Protein 6BJA (pdb70)

Foldseek 3Di:
DFKFWLFKAKAFWEAAPDDCLVPALLRQLLQAVLVQCVSSVHDLQQAQEFEEFEFLCPPVDPQSQLVSSVSSVRDPNHYGHYDYPLLRQLVQVVVVRVCVVVPNGFKHKTKYWFRLNPRDWDDDPDDADPPGDDTHGSCDPRRAAQPVVRAGLLLLVVVVCVVVVHALVLLLVLLVVLLVLQVVCVVVVLCVRHHDWDVPVIRGHFDQSVPDDSVCSVVFAADGDHPPSHRFGLLQAFHAIGMMMMTMMGHPVCCVVVVGDGFKTWDDKFKFFDALSPLLQQFLVRVVVGQVVVVHAPVLAQAEEEAPNGSSSLVNNCVVRVHDSCRYSSNGHRSNRHDRSRGRSSVSVSSQSSVDDAQGKYKYKYTRRRGMMMMTIMGGD

Nearest PDB structures (foldseek):
  6bja-assembly1_A  TM=1.002E+00  e=6.785E-85  Ascaris suum
  2f2s-assembly2_A-2  TM=9.869E-01  e=1.752E-55  Homo sapiens
  6bjb-assembly1_A  TM=9.809E-01  e=2.034E-52  Ascaris suum
  6bj9-assembly1_A  TM=9.787E-01  e=1.224E-51  Ascaris suum
  8jg3-assembly1_A-2  TM=9.714E-01  e=7.949E-47  Clostridium kluyveri

CATH classification: 3.40.47.10 (+1 more: 3.40.47.10)

B-factor: mean 26.19, std 10.34, range [13.15, 105.96]

Sequence (381 aa):
KDVYILSAVRTPIASFRSTLTSLSAVDLGIVVTKEAIKRSLLPSSAIEETIVGNVLSAGLGQNIARQISIASEIPKSSQCVTINKVSSSMKAIIMGAQAIQVGYRRIVVALGSESMSNAPFYVPRGEIPFGGVQLVDALQRDGLMDSIEYQPMGLCAEKTVKDYAFTREQLDAYAIESYRKAEHAWKEGAFNKEVVPVSVVVLTEDEEYKRLIPEKVPALHPAFLKDGSGTITAANASTINDGAAACVLASGEVVQEGRLKPIAKVLSYAEAGVEPIDFTVAPALAVKQLLSQSGLDEESIALWEINEAFSVTGLAFIKELRLDPKRVNVRGGAVALGHPLGASGARIVVTLVHALKSDELGVAAICNGGGEASAILIKKL

Solvent-accessible surface area: 15739 Å² total

Organism: Ascaris suum (NCBI:txid6253)

Radius of gyration: 19.8 Å; Cα contacts (8 Å, |Δi|>4): 972; chains: 1; bounding box: 51×50×59 Å

Structure (mmCIF, N/CA/C/O backbone):
data_6BJA
#
_entry.id   6BJA
#
_cell.length_a   71.6615
_cell.length_b   111.78
_cell.length_c   112.756
_cell.angle_alpha   90.0
_cell.angle_beta   90.0
_cell.angle_gamma   90.0
#
_symmetry.space_group_name_H-M   'I 2 2 2'
#
loop_
_entity.id
_entity.type
_entity.pdbx_description
1 polymer 'Acetyl-CoA acetyltransferase A'
2 non-polymer 'ACETATE ION'
3 non-polymer 'COENZYME A'
4 water water
#
loop_
_atom_site.group_PDB
_atom_site.id
_atom_site.type_symbol
_atom_site.label_atom_id
_atom_site.label_alt_id
_atom_site.label_comp_id
_atom_site.label_asym_id
_atom_site.label_entity_id
_atom_site.label_seq_id
_atom_site.pdbx_PDB_ins_code
_atom_site.Cartn_x
_atom_site.Cartn_y
_atom_site.Cartn_z
_atom_site.occupancy
_atom_site.B_iso_or_equiv
_atom_site.auth_seq_id
_atom_site.auth_comp_id
_atom_site.auth_asym_id
_atom_site.auth_atom_id
_atom_site.pdbx_PDB_model_num
ATOM 1 N N . LYS A 1 9 ? 31.44406 47.58751 52.12063 1.000 39.80392 6 LYS A N 1
ATOM 2 C CA . LYS A 1 9 ? 31.89314 48.14274 50.84492 1.000 32.06644 6 LYS A CA 1
ATOM 3 C C . LYS A 1 9 ? 33.06130 47.33012 50.27328 1.000 35.80434 6 LYS A C 1
ATOM 4 O O . LYS A 1 9 ? 33.84593 47.80459 49.44574 1.000 32.59352 6 LYS A O 1
ATOM 22 N N . ASP A 1 10 ? 33.18027 46.09691 50.74382 1.000 29.12999 7 ASP A N 1
ATOM 23 C CA . ASP A 1 10 ? 33.99530 45.11374 50.06389 1.000 29.39117 7 ASP A CA 1
ATOM 24 C C . ASP A 1 10 ? 33.38729 44.86426 48.69430 1.000 26.13197 7 ASP A C 1
ATOM 25 O O . ASP A 1 10 ? 32.20263 45.09879 48.49394 1.000 26.10676 7 ASP A O 1
ATOM 34 N N . VAL A 1 11 ? 34.20344 44.36808 47.76913 1.000 22.48082 8 VAL A N 1
ATOM 35 C CA . VAL A 1 11 ? 33.78741 44.15716 46.38937 1.000 19.75793 8 VAL A CA 1
ATOM 36 C C . VAL A 1 11 ? 33.80301 42.68033 46.02394 1.000 20.16749 8 VAL A C 1
ATOM 37 O O . VAL A 1 11 ? 34.84293 42.03094 46.06243 1.000 20.59556 8 VAL A O 1
ATOM 50 N N . TYR A 1 12 ? 32.63163 42.15450 45.67778 1.000 19.99017 9 TYR A N 1
ATOM 51 C CA . TYR A 1 12 ? 32.52264 40.75120 45.27812 1.000 20.33890 9 TYR A CA 1
ATOM 52 C C . TYR A 1 12 ? 32.17317 40.60543 43.81399 1.000 19.09493 9 TYR A C 1
ATOM 53 O O . TYR A 1 12 ? 31.49030 41.45150 43.24338 1.000 18.64993 9 TYR A O 1
ATOM 71 N N . ILE A 1 13 ? 32.66790 39.52434 43.21643 1.000 19.58850 10 ILE A N 1
ATOM 72 C CA . ILE A 1 13 ? 32.28338 39.11301 41.87451 1.000 18.36508 10 ILE A CA 1
ATOM 73 C C . ILE A 1 13 ? 31.16056 38.09341 42.00744 1.000 18.36500 10 ILE A C 1
ATOM 74 O O . ILE A 1 13 ? 31.37086 37.04496 42.60426 1.000 19.98144 10 ILE A O 1
ATOM 90 N N . LEU A 1 14 ? 29.98881 38.39721 41.46614 1.000 16.18704 11 LEU A N 1
ATOM 91 C CA . LEU A 1 14 ? 28.85417 37.46847 41.52469 1.000 17.38000 11 LEU A CA 1
ATOM 92 C C . LEU A 1 14 ? 28.83262 36.52856 40.33786 1.000 20.56201 11 LEU A C 1
ATOM 93 O O . LEU A 1 14 ? 28.36574 35.39328 40.45730 1.000 19.98880 11 LEU A O 1
ATOM 109 N N . SER A 1 15 ? 29.33638 36.99922 39.19989 1.000 16.76097 12 SER A N 1
ATOM 110 C CA . SER A 1 15 ? 29.32885 36.23767 37.97023 1.000 18.18557 12 SER A CA 1
ATOM 111 C C . SER A 1 15 ? 30.42696 36.74063 37.06067 1.000 17.95931 12 SER A C 1
ATOM 112 O O . SER A 1 15 ? 30.85702 37.89162 37.18162 1.000 19.14751 12 SER A O 1
ATOM 120 N N . ALA A 1 16 ? 30.83791 35.86837 36.14525 1.000 17.11837 13 ALA A N 1
ATOM 121 C CA . ALA A 1 16 ? 31.98249 36.12226 35.25555 1.000 16.01642 13 ALA A CA 1
ATOM 122 C C . ALA A 1 16 ? 31.84427 35.19233 34.05058 1.000 15.70072 13 ALA A C 1
ATOM 123 O O . ALA A 1 16 ? 31.96271 33.97572 34.18310 1.000 17.71020 13 ALA A O 1
ATOM 130 N N . VAL A 1 17 ? 31.47539 35.76760 32.90702 1.000 15.00143 14 VAL A N 1
ATOM 131 C CA . VAL A 1 17 ? 31.18593 34.99115 31.71293 1.000 14.17325 14 VAL A CA 1
ATOM 132 C C . VAL A 1 17 ? 31.81960 35.62765 30.48179 1.000 15.67097 14 VAL A C 1
ATOM 133 O O . VAL A 1 17 ? 32.15652 36.82325 30.48957 1.000 16.02991 14 VAL A O 1
ATOM 146 N N . ARG A 1 18 ? 31.99560 34.82209 29.43394 1.000 15.24481 15 ARG A N 1
ATOM 147 C CA . ARG A 1 18 ? 32.52778 35.34679 28.18457 1.000 15.61163 15 ARG A CA 1
ATOM 148 C C . ARG A 1 18 ? 31.94904 34.62077 26.98164 1.000 15.52557 15 ARG A C 1
ATOM 149 O O . ARG A 1 18 ? 31.53397 33.49375 27.08929 1.000 14.86623 15 ARG A O 1
ATOM 170 N N . THR A 1 19 ? 31.92382 35.27460 25.83328 1.000 13.70190 16 THR A N 1
ATOM 171 C CA . THR A 1 19 ? 31.66867 34.58797 24.58748 1.000 16.03848 16 THR A CA 1
ATOM 172 C C . THR A 1 19 ? 32.87689 33.74619 24.22911 1.000 15.50251 16 THR A C 1
ATOM 173 O O . THR A 1 19 ? 33.99028 33.99892 24.70271 1.000 15.38393 16 THR A O 1
ATOM 184 N N . PRO A 1 20 ? 32.68445 32.73763 23.37160 1.000 13.56753 17 PRO A N 1
ATOM 185 C CA . PRO A 1 20 ? 33.83564 32.22243 22.64867 1.000 15.42927 17 PRO A CA 1
ATOM 186 C C . PRO A 1 20 ? 34.43961 33.37534 21.86383 1.000 16.39381 17 PRO A C 1
ATOM 187 O O . PRO A 1 20 ? 33.73909 34.34447 21.51700 1.000 16.64130 17 PRO A O 1
ATOM 198 N N . ILE A 1 21 ? 35.71836 33.26052 21.56694 1.000 15.92491 18 ILE A N 1
ATOM 199 C CA . ILE A 1 21 ? 36.42785 34.29512 20.82337 1.000 14.24881 18 ILE A CA 1
ATOM 200 C C . ILE A 1 21 ? 36.53594 33.84243 19.37338 1.000 15.95925 18 ILE A C 1
ATOM 201 O O . ILE A 1 21 ? 37.04050 32.75157 19.10367 1.000 17.45436 18 ILE A O 1
ATOM 217 N N . ALA A 1 22 ? 36.03057 34.64574 18.43955 1.000 15.95876 19 ALA A N 1
ATOM 218 C CA . ALA A 1 22 ? 36.02154 34.27033 17.02940 1.000 15.78751 19 ALA A CA 1
ATOM 219 C C . ALA A 1 22 ? 37.15962 34.94599 16.27241 1.000 16.17452 19 ALA A C 1
ATOM 220 O O . ALA A 1 22 ? 37.67440 36.00324 16.67860 1.000 16.79926 19 ALA A O 1
ATOM 227 N N . SER A 1 23 ? 37.58053 34.30230 15.19011 1.000 18.21515 20 SER A N 1
ATOM 228 C CA . SER A 1 23 ? 38.59359 34.86201 14.31274 1.000 19.38284 20 SER A CA 1
ATOM 229 C C . SER A 1 23 ? 38.08656 36.07001 13.52385 1.000 18.73312 20 SER A C 1
ATOM 230 O O . SER A 1 23 ? 36.89424 36.33519 13.40997 1.000 18.28207 20 SER A O 1
ATOM 238 N N . PHE A 1 24 ? 39.02865 36.81831 12.97809 1.000 18.71130 21 PHE A N 1
ATOM 239 C CA . PHE A 1 24 ? 38.71184 37.97374 12.15573 1.000 19.16235 21 PHE A CA 1
ATOM 240 C C . PHE A 1 24 ? 37.91255 37.61567 10.91028 1.000 19.73971 21 PHE A C 1
ATOM 241 O O . PHE A 1 24 ? 38.30461 36.71205 10.15800 1.000 20.80190 21 PHE A O 1
ATOM 258 N N . ARG A 1 25 ? 36.80370 38.33216 10.69806 1.000 19.04053 22 ARG A N 1
ATOM 259 C CA . ARG A 1 25 ? 35.92335 38.12757 9.54954 1.000 19.72402 22 ARG A CA 1
ATOM 260 C C . ARG A 1 25 ? 35.44563 36.68279 9.48892 1.000 23.08018 22 ARG A C 1
ATOM 261 O O . ARG A 1 25 ? 35.39294 36.08078 8.42047 1.000 24.89655 22 ARG A O 1
ATOM 282 N N . SER A 1 26 ? 35.08422 36.14775 10.64739 1.000 19.21012 23 SER A N 1
ATOM 283 C CA . SER A 1 26 ? 34.62408 34.76706 10.76538 1.000 19.27863 23 SER A CA 1
ATOM 284 C C . SER A 1 26 ? 33.18996 34.71125 11.28215 1.000 21.23433 23 SER A C 1
ATOM 285 O O . SER A 1 26 ? 32.34756 35.52758 10.90384 1.000 21.22570 23 SER A O 1
ATOM 293 N N . THR A 1 27 ? 32.92160 33.73932 12.14539 1.000 20.73318 24 THR A N 1
ATOM 294 C CA . THR A 1 27 ? 31.58006 33.38565 12.54441 1.000 19.99942 24 THR A CA 1
ATOM 295 C C . THR A 1 27 ? 30.76445 34.51311 13.17204 1.000 20.87949 24 THR A C 1
ATOM 296 O O . THR A 1 27 ? 29.54792 34.56126 13.00313 1.000 21.67719 24 THR A O 1
ATOM 307 N N . LEU A 1 28 ? 31.42757 35.44195 13.85437 1.000 19.21630 25 LEU A N 1
ATOM 308 C CA . LEU A 1 28 ? 30.71687 36.52388 14.51823 1.000 18.61425 25 LEU A CA 1
ATOM 309 C C . LEU A 1 28 ? 30.67993 37.81716 13.70496 1.000 20.76467 25 LEU A C 1
ATOM 310 O O . LEU A 1 28 ? 30.26654 38.83694 14.22598 1.000 17.61102 25 LEU A O 1
ATOM 326 N N . THR A 1 29 ? 31.07909 37.78613 12.43975 1.000 18.73847 26 THR A N 1
ATOM 327 C CA . THR A 1 29 ? 31.10190 39.01774 11.63822 1.000 19.01973 26 THR A CA 1
ATOM 328 C C . THR A 1 29 ? 29.76867 39.75341 11.62968 1.000 21.57906 26 THR A C 1
ATOM 329 O O . THR A 1 29 ? 29.72896 40.97517 11.67188 1.000 20.91991 26 THR A O 1
ATOM 340 N N . SER A 1 30 ? 28.66202 39.01379 11.60014 1.000 20.07520 27 SER A N 1
ATOM 341 C CA . SER A 1 30 ? 27.35952 39.65216 11.49674 1.000 21.04222 27 SER A CA 1
ATOM 342 C C . SER A 1 30 ? 26.87563 40.26394 12.81090 1.000 23.57958 27 SER A C 1
ATOM 343 O O . SER A 1 30 ? 25.83239 40.94339 12.84829 1.000 26.43623 27 SER A O 1
ATOM 351 N N . LEU A 1 31 ? 27.63437 40.04817 13.88298 1.000 20.95866 28 LEU A N 1
ATOM 352 C CA . LEU A 1 31 ? 27.29717 40.60544 15.18401 1.000 19.98216 28 LEU A CA 1
ATOM 353 C C . LEU A 1 31 ? 28.21229 41.75842 15.55108 1.000 17.12774 28 LEU A C 1
ATOM 354 O O . LEU A 1 31 ? 29.42923 41.68760 15.39246 1.000 20.51155 28 LEU A O 1
ATOM 370 N N . SER A 1 32 ? 27.60619 42.84282 16.01692 1.000 17.60339 29 SER A N 1
ATOM 371 C CA . SER A 1 32 ? 28.33083 44.03959 16.40703 1.000 16.48078 29 SER A CA 1
ATOM 372 C C . SER A 1 32 ? 28.87554 43.89275 17.81334 1.000 16.69071 29 SER A C 1
ATOM 373 O O . SER A 1 32 ? 28.47780 42.98963 18.55274 1.000 16.44317 29 SER A O 1
ATOM 381 N N . ALA A 1 33 ? 29.77718 44.79393 18.19466 1.000 17.56793 30 ALA A N 1
ATOM 382 C CA . ALA A 1 33 ? 30.22553 44.84531 19.57385 1.000 14.96164 30 ALA A CA 1
ATOM 383 C C . ALA A 1 33 ? 29.05368 45.05157 20.54607 1.000 15.48602 30 ALA A C 1
ATOM 384 O O . ALA A 1 33 ? 29.07986 44.55408 21.66999 1.000 16.99254 30 ALA A O 1
ATOM 391 N N . VAL A 1 34 ? 28.03183 45.79055 20.11550 1.000 14.43741 31 VAL A N 1
ATOM 392 C CA . VAL A 1 34 ? 26.83638 45.96583 20.94039 1.000 16.41132 31 VAL A CA 1
ATOM 393 C C . VAL A 1 34 ? 26.13926 44.62528 21.11106 1.000 17.58192 31 VAL A C 1
ATOM 394 O O . VAL A 1 34 ? 25.81085 44.23216 22.23705 1.000 16.01495 31 VAL A O 1
ATOM 407 N N . ASP A 1 35 ? 25.93833 43.90411 20.01482 1.000 17.39657 32 ASP A N 1
ATOM 408 C CA . ASP A 1 35 ? 25.30647 42.58148 20.09533 1.000 18.77189 32 ASP A CA 1
ATOM 409 C C . ASP A 1 35 ? 26.06052 41.66491 21.06075 1.000 15.93897 32 ASP A C 1
ATOM 410 O O . ASP A 1 35 ? 25.45839 41.01080 21.90500 1.000 17.56249 32 ASP A O 1
ATOM 419 N N . LEU A 1 36 ? 27.38840 41.62251 20.96024 1.000 16.27285 33 LEU A N 1
ATOM 420 C CA . LEU A 1 36 ? 28.14119 40.71301 21.81096 1.000 16.00089 33 LEU A CA 1
ATOM 421 C C . LEU A 1 36 ? 28.09575 41.16302 23.26621 1.000 16.79403 33 LEU A C 1
ATOM 422 O O . LEU A 1 36 ? 28.09482 40.34941 24.18682 1.000 15.94860 33 LEU A O 1
ATOM 438 N N . GLY A 1 37 ? 28.08544 42.47080 23.47341 1.000 16.67997 34 GLY A N 1
ATOM 439 C CA . GLY A 1 37 ? 28.01714 43.04141 24.81013 1.000 16.55376 34 GLY A CA 1
ATOM 440 C C . GLY A 1 37 ? 26.69350 42.69293 25.46604 1.000 15.71872 34 GLY A C 1
ATOM 441 O O . GLY A 1 37 ? 26.63669 42.40681 26.65875 1.000 16.38590 34 GLY A O 1
ATOM 445 N N . ILE A 1 38 ? 25.61999 42.69466 24.68367 1.000 16.52450 35 ILE A N 1
ATOM 446 C CA . ILE A 1 38 ? 24.32475 42.30090 25.21408 1.000 17.79050 35 ILE A CA 1
ATOM 447 C C . ILE A 1 38 ? 24.33324 40.81683 25.61922 1.000 17.00251 35 ILE A C 1
ATOM 448 O O . ILE A 1 38 ? 23.79788 40.44686 26.67780 1.000 16.67721 35 ILE A O 1
ATOM 464 N N . VAL A 1 39 ? 24.95274 39.96121 24.80928 1.000 16.86457 36 VAL A N 1
ATOM 465 C CA . VAL A 1 39 ? 25.00446 38.53852 25.14753 1.000 16.25982 36 VAL A CA 1
ATOM 466 C C . VAL A 1 39 ? 25.61400 38.36151 26.51686 1.000 17.20567 36 VAL A C 1
ATOM 467 O O . VAL A 1 39 ? 25.02671 37.68052 27.35982 1.000 17.86598 36 VAL A O 1
ATOM 480 N N . VAL A 1 40 ? 26.79516 38.95162 26.75540 1.000 16.93081 37 VAL A N 1
ATOM 481 C CA . VAL A 1 40 ? 27.46911 38.66875 28.01456 1.000 14.98172 37 VAL A CA 1
ATOM 482 C C . VAL A 1 40 ? 26.85407 39.43396 29.18673 1.000 17.13611 37 VAL A C 1
ATOM 483 O O . VAL A 1 40 ? 26.87691 38.95278 30.31992 1.000 16.32534 37 VAL A O 1
ATOM 496 N N . THR A 1 41 ? 26.26264 40.59951 28.92725 1.000 15.75440 38 THR A N 1
ATOM 497 C CA . THR A 1 41 ? 25.62276 41.33326 29.99661 1.000 15.51989 38 THR A CA 1
ATOM 498 C C . THR A 1 41 ? 24.39053 40.57946 30.48607 1.000 16.24211 38 THR A C 1
ATOM 499 O O . THR A 1 41 ? 24.21243 40.40098 31.68090 1.000 16.22548 38 THR A O 1
ATOM 510 N N . LYS A 1 42 ? 23.55433 40.14423 29.55985 1.000 15.94340 39 LYS A N 1
ATOM 511 C CA . LYS A 1 42 ? 22.37302 39.37284 29.94054 1.000 17.53648 39 LYS A CA 1
ATOM 512 C C . LYS A 1 42 ? 22.77536 38.10608 30.68444 1.000 17.15069 39 LYS A C 1
ATOM 513 O O . LYS A 1 42 ? 22.15972 37.77819 31.70225 1.000 17.93666 39 LYS A O 1
ATOM 532 N N . GLU A 1 43 ? 23.81736 37.40237 30.22645 1.000 15.88537 40 GLU A N 1
ATOM 533 C CA . GLU A 1 43 ? 24.11229 36.12716 30.88913 1.000 15.71628 40 GLU A CA 1
ATOM 534 C C . GLU A 1 43 ? 24.78064 36.38258 32.24017 1.000 16.64957 40 GLU A C 1
ATOM 535 O O . GLU A 1 43 ? 24.55117 35.66273 33.19347 1.000 16.83575 40 GLU A O 1
ATOM 546 N N . ALA A 1 44 ? 25.59692 37.42336 32.34592 1.000 15.29923 41 ALA A N 1
ATOM 547 C CA . ALA A 1 44 ? 26.19788 37.75189 33.63467 1.000 15.47526 41 ALA A CA 1
ATOM 548 C C . ALA A 1 44 ? 25.13473 38.11225 34.68287 1.000 15.83220 41 ALA A C 1
ATOM 549 O O . ALA A 1 44 ? 25.26767 37.75825 35.85139 1.000 16.91861 41 ALA A O 1
ATOM 556 N N . ILE A 1 45 ? 24.10445 38.83480 34.26662 1.000 15.61036 42 ILE A N 1
ATOM 557 C CA . ILE A 1 45 ? 22.98956 39.18470 35.14680 1.000 15.32035 42 ILE A CA 1
ATOM 558 C C . ILE A 1 45 ? 22.27085 37.89643 35.56980 1.000 16.00113 42 ILE A C 1
ATOM 559 O O . ILE A 1 45 ? 22.04582 37.69391 36.75662 1.000 17.74038 42 ILE A O 1
ATOM 575 N N . LYS A 1 46 ? 21.97481 37.02204 34.61514 1.000 17.01484 43 LYS A N 1
ATOM 576 C CA . LYS A 1 46 ? 21.32747 35.74220 34.93459 1.000 15.90311 43 LYS A CA 1
ATOM 577 C C . LYS A 1 46 ? 22.10202 34.96262 35.98854 1.000 17.01550 43 LYS A C 1
ATOM 578 O O . LYS A 1 46 ? 21.52591 34.44713 36.95438 1.000 18.66191 43 LYS A O 1
ATOM 597 N N . ARG A 1 47 ? 23.41543 34.87478 35.82439 1.000 16.51962 44 ARG A N 1
ATOM 598 C CA . ARG A 1 47 ? 24.19006 34.03126 36.72390 1.000 15.76298 44 ARG A CA 1
ATOM 599 C C . ARG A 1 47 ? 24.51471 34.74382 38.04779 1.000 18.09419 44 ARG A C 1
ATOM 600 O O . ARG A 1 47 ? 24.90629 34.09182 39.02596 1.000 21.08340 44 ARG A O 1
ATOM 621 N N . SER A 1 48 ? 24.30125 36.05750 38.10865 1.000 17.11876 45 SER A N 1
ATOM 622 C CA . SER A 1 48 ? 24.46728 36.79057 39.35925 1.000 16.98748 45 SER A CA 1
ATOM 623 C C . SER A 1 48 ? 23.33281 36.53179 40.34633 1.000 20.16976 45 SER A C 1
ATOM 624 O O . SER A 1 48 ? 23.47595 36.78597 41.53487 1.000 21.49541 45 SER A O 1
ATOM 632 N N . LEU A 1 49 ? 22.22033 36.03858 39.80792 1.000 20.21981 46 LEU A N 1
ATOM 633 C CA . LEU A 1 49 ? 20.98167 35.76837 40.54297 1.000 21.44764 46 LEU A CA 1
ATOM 634 C C . LEU A 1 49 ? 20.25593 37.01797 41.00771 1.000 24.08528 46 LEU A C 1
ATOM 635 O O . LEU A 1 49 ? 19.29347 36.92951 41.76724 1.000 25.57097 46 LEU A O 1
ATOM 651 N N . LEU A 1 50 ? 20.70640 38.17977 40.54545 1.000 21.05712 47 LEU A N 1
ATOM 652 C CA . LEU A 1 50 ? 19.99559 39.43099 40.75608 1.000 19.35000 47 LEU A CA 1
ATOM 653 C C . LEU A 1 50 ? 19.19653 39.79574 39.51971 1.000 21.57479 47 LEU A C 1
ATOM 654 O O . LEU A 1 50 ? 19.60624 39.50238 38.40820 1.000 21.25057 47 LEU A O 1
ATOM 670 N N . PRO A 1 51 ? 18.06805 40.49530 39.69848 1.000 18.78390 48 PRO A N 1
ATOM 671 C CA . PRO A 1 51 ? 17.33151 40.94507 38.52430 1.000 20.29584 48 PRO A CA 1
ATOM 672 C C . PRO A 1 51 ? 18.04935 42.06920 37.79964 1.000 19.14837 48 PRO A C 1
ATOM 673 O O . PRO A 1 51 ? 18.81019 42.81206 38.42617 1.000 19.45581 48 PRO A O 1
ATOM 684 N N . SER A 1 52 ? 17.79514 42.21086 36.50516 1.000 19.25701 49 SER A N 1
ATOM 685 C CA . SER A 1 52 ? 18.42158 43.30448 35.76464 1.000 18.47794 49 SER A CA 1
ATOM 686 C C . SER A 1 52 ? 18.06644 44.67247 36.36282 1.000 19.57190 49 SER A C 1
ATOM 687 O O . SER A 1 52 ? 18.81894 45.63384 36.21925 1.000 18.84703 49 SER A O 1
ATOM 695 N N . SER A 1 53 ? 16.92294 44.76644 37.03217 1.000 18.35323 50 SER A N 1
ATOM 696 C CA . SER A 1 53 ? 16.50484 46.01485 37.66177 1.000 18.84357 50 SER A CA 1
ATOM 697 C C . SER A 1 53 ? 17.42957 46.46113 38.77333 1.000 19.32583 50 SER A C 1
ATOM 698 O O . SER A 1 53 ? 17.39953 47.63802 39.14280 1.000 24.22111 50 SER A O 1
ATOM 706 N N . ALA A 1 54 ? 18.26976 45.55641 39.28282 1.000 20.83461 51 ALA A N 1
ATOM 707 C CA . ALA A 1 54 ? 19.17972 45.88282 40.38198 1.000 21.00943 51 ALA A CA 1
ATOM 708 C C . ALA A 1 54 ? 20.52433 46.45439 39.92685 1.000 19.78579 51 ALA A C 1
ATOM 709 O O . ALA A 1 54 ? 21.30799 46.93773 40.74868 1.000 20.95986 51 ALA A O 1
ATOM 716 N N . ILE A 1 55 ? 20.80195 46.37178 38.63069 1.000 19.37293 52 ILE A N 1
ATOM 717 C CA . ILE A 1 55 ? 22.08279 46.83265 38.09692 1.000 17.76587 52 ILE A CA 1
ATOM 718 C C . ILE A 1 55 ? 22.08546 48.35515 38.01645 1.000 20.05767 52 ILE A C 1
ATOM 719 O O . ILE A 1 55 ? 21.24711 48.93072 37.32416 1.000 21.06471 52 ILE A O 1
ATOM 735 N N . GLU A 1 56 ? 23.02992 48.99731 38.70806 1.000 17.97726 53 GLU A N 1
ATOM 736 C CA . GLU A 1 56 ? 23.01603 50.45917 38.87864 1.000 19.09709 53 GLU A CA 1
ATOM 737 C C . GLU A 1 56 ? 23.85018 51.21658 37.84731 1.000 20.86624 53 GLU A C 1
ATOM 738 O O . GLU A 1 56 ? 23.59766 52.39996 37.56716 1.000 19.97145 53 GLU A O 1
ATOM 750 N N . GLU A 1 57 ? 24.86374 50.54138 37.31836 1.000 17.52677 54 GLU A N 1
ATOM 751 C CA . GLU A 1 57 ? 25.76630 51.08250 36.30124 1.000 18.74924 54 GLU A CA 1
ATOM 752 C C . GLU A 1 57 ? 26.22331 50.00738 35.34690 1.000 17.68116 54 GLU A C 1
ATOM 753 O O . GLU A 1 57 ? 26.41344 48.86830 35.76160 1.000 18.16841 54 GLU A O 1
ATOM 765 N N . THR A 1 58 ? 26.46159 50.40582 34.09862 1.000 17.11445 55 THR A N 1
ATOM 766 C CA . THR A 1 58 ? 27.02794 49.54453 33.06480 1.000 16.93209 55 THR A CA 1
ATOM 767 C C . THR A 1 58 ? 28.27866 50.20164 32.53191 1.000 17.51445 55 THR A C 1
ATOM 768 O O . THR A 1 58 ? 28.19707 51.31299 32.00914 1.000 18.56978 55 THR A O 1
ATOM 779 N N . ILE A 1 59 ? 29.42486 49.54640 32.70008 1.000 15.68075 56 ILE A N 1
ATOM 780 C CA . ILE A 1 59 ? 30.71360 50.14464 32.34712 1.000 15.80002 56 ILE A CA 1
ATOM 781 C C . ILE A 1 59 ? 31.36067 49.23590 31.31777 1.000 16.20176 56 ILE A C 1
ATOM 782 O O . ILE A 1 59 ? 31.62046 48.07801 31.61379 1.000 15.65992 56 ILE A O 1
ATOM 798 N N . VAL A 1 60 ? 31.62992 49.76396 30.12948 1.000 15.79918 57 VAL A N 1
ATOM 799 C CA . VAL A 1 60 ? 32.05944 48.94415 29.00232 1.000 16.06517 57 VAL A CA 1
ATOM 800 C C . VAL A 1 60 ? 33.36240 49.38724 28.38798 1.000 15.24273 57 VAL A C 1
ATOM 801 O O . VAL A 1 60 ? 33.48502 50.51771 27.91615 1.000 15.61160 57 VAL A O 1
ATOM 814 N N . GLY A 1 61 ? 34.34047 48.48818 28.35011 1.000 13.59843 58 GLY A N 1
ATOM 815 C CA . GLY A 1 61 ? 35.55186 48.72649 27.59438 1.000 13.47687 58 GLY A CA 1
ATOM 816 C C . GLY A 1 61 ? 35.40782 48.41518 26.11657 1.000 15.38750 58 GLY A C 1
ATOM 817 O O . GLY A 1 61 ? 34.87814 47.36452 25.72226 1.000 15.51182 58 GLY A O 1
ATOM 821 N N . ASN A 1 62 ? 35.88499 49.33636 25.28579 1.000 15.35877 59 ASN A N 1
ATOM 822 C CA . ASN A 1 62 ? 35.81935 49.21347 23.83566 1.000 15.58283 59 ASN A CA 1
ATOM 823 C C . ASN A 1 62 ? 36.82621 50.16037 23.23210 1.000 15.92389 59 ASN A C 1
ATOM 824 O O . ASN A 1 62 ? 36.90897 51.30081 23.65267 1.000 16.69201 59 ASN A O 1
ATOM 835 N N . VAL A 1 63 ? 37.60791 49.67646 22.27614 1.000 15.33579 60 VAL A N 1
ATOM 836 C CA . VAL A 1 63 ? 38.64117 50.47766 21.63841 1.000 15.40928 60 VAL A CA 1
ATOM 837 C C . VAL A 1 63 ? 38.18531 51.04832 20.28921 1.000 16.52375 60 VAL A C 1
ATOM 838 O O . VAL A 1 63 ? 38.31049 52.25243 20.05074 1.000 19.14916 60 VAL A O 1
ATOM 851 N N . LEU A 1 64 ? 37.69000 50.18907 19.39794 1.000 16.46843 61 LEU A N 1
ATOM 852 C CA . LEU A 1 64 ? 37.37535 50.59727 18.04114 1.000 15.24925 61 LEU A CA 1
ATOM 853 C C . LEU A 1 64 ? 35.89427 50.92788 17.96989 1.000 18.05365 61 LEU A C 1
ATOM 854 O O . LEU A 1 64 ? 35.06233 50.14245 17.50134 1.000 18.86677 61 LEU A O 1
ATOM 870 N N . SER A 1 65 ? 35.59068 52.13354 18.43270 1.000 17.41852 62 SER A N 1
ATOM 871 C CA . SER A 1 65 ? 34.20058 52.53799 18.61185 1.000 17.41498 62 SER A CA 1
ATOM 872 C C . SER A 1 65 ? 33.59190 53.12776 17.34614 1.000 17.46750 62 SER A C 1
ATOM 873 O O . SER A 1 65 ? 32.40633 53.47031 17.33859 1.000 18.13307 62 SER A O 1
ATOM 880 N N . ALA A 1 66 ? 34.38069 53.27775 16.28147 1.000 16.35055 63 ALA A N 1
ATOM 881 C CA . ALA A 1 66 ? 33.86470 53.94130 15.07260 1.000 16.76707 63 ALA A CA 1
ATOM 882 C C . ALA A 1 66 ? 32.71311 53.18537 14.41372 1.000 17.12049 63 ALA A C 1
ATOM 883 O O . ALA A 1 66 ? 32.81719 51.99048 14.08587 1.000 18.20239 63 ALA A O 1
ATOM 890 N N . GLY A 1 67 ? 31.62783 53.91854 14.17815 1.000 19.88246 64 GLY A N 1
ATOM 891 C CA . GLY A 1 67 ? 30.48976 53.40035 13.44458 1.000 20.02383 64 GLY A CA 1
ATOM 892 C C . GLY A 1 67 ? 29.48297 52.68866 14.30808 1.000 19.89824 64 GLY A C 1
ATOM 893 O O . GLY A 1 67 ? 28.46846 52.21223 13.80063 1.000 21.86752 64 GLY A O 1
ATOM 897 N N . LEU A 1 68 ? 29.75128 52.58835 15.60733 1.000 17.91047 65 LEU A N 1
ATOM 898 C CA . LEU A 1 68 ? 28.90851 51.77822 16.48212 1.000 19.01735 65 LEU A CA 1
ATOM 899 C C . LEU A 1 68 ? 27.75753 52.54287 17.11973 1.000 18.39280 65 LEU A C 1
ATOM 900 O O . LEU A 1 68 ? 26.90386 51.94659 17.77002 1.000 19.34011 65 LEU A O 1
ATOM 916 N N . GLY A 1 69 ? 27.74725 53.85621 16.95293 1.000 18.15841 66 GLY A N 1
ATOM 917 C CA . GLY A 1 69 ? 26.67667 54.66747 17.49749 1.000 17.04965 66 GLY A CA 1
ATOM 918 C C . GLY A 1 69 ? 27.08401 55.39409 18.75625 1.000 20.55350 66 GLY A C 1
ATOM 919 O O . GLY A 1 69 ? 28.24177 55.36408 19.16001 1.000 23.38256 66 GLY A O 1
ATOM 923 N N . GLN A 1 70 ? 26.14405 56.13168 19.34733 1.000 18.78345 67 GLN A N 1
ATOM 924 C CA . GLN A 1 70 ? 26.39349 56.78163 20.62455 1.000 17.10839 67 GLN A CA 1
ATOM 925 C C . GLN A 1 70 ? 26.65059 55.77121 21.73520 1.000 19.94644 67 GLN A C 1
ATOM 926 O O . GLN A 1 70 ? 25.89736 54.81992 21.87434 1.000 20.96741 67 GLN A O 1
ATOM 940 N N . ASN A 1 71 ? 27.69270 56.02565 22.52727 1.000 20.14493 68 ASN A N 1
ATOM 941 C CA . ASN A 1 71 ? 27.94521 55.36744 23.82110 1.000 17.79181 68 ASN A CA 1
ATOM 942 C C . ASN A 1 71 ? 27.43675 53.93691 23.90908 1.000 18.56703 68 ASN A C 1
ATOM 943 O O . ASN A 1 71 ? 26.35186 53.68938 24.43383 1.000 17.77805 68 ASN A O 1
ATOM 954 N N . ILE A 1 72 ? 28.20945 52.99315 23.39025 1.000 16.63885 69 ILE A N 1
ATOM 955 C CA . ILE A 1 72 ? 27.67025 51.63593 23.25786 1.000 15.67122 69 ILE A CA 1
ATOM 956 C C . ILE A 1 72 ? 27.26861 51.04962 24.61144 1.000 15.66684 69 ILE A C 1
ATOM 957 O O . ILE A 1 72 ? 26.38312 50.20330 24.65066 1.000 16.09935 69 ILE A O 1
ATOM 973 N N . ALA A 1 73 ? 27.87937 51.49588 25.70481 1.000 16.11609 70 ALA A N 1
ATOM 974 C CA . ALA A 1 73 ? 27.47684 51.04043 27.03791 1.000 14.70791 70 ALA A CA 1
ATOM 975 C C . ALA A 1 73 ? 25.98400 51.27750 27.26926 1.000 14.83593 70 ALA A C 1
ATOM 976 O O . ALA A 1 73 ? 25.31594 50.41512 27.83034 1.000 15.65313 70 ALA A O 1
ATOM 983 N N . ARG A 1 74 ? 25.45296 52.41250 26.80895 1.000 14.96031 71 ARG A N 1
ATOM 984 C CA . ARG A 1 74 ? 24.02921 52.69201 26.99169 1.000 15.18856 71 ARG A CA 1
ATOM 985 C C . ARG A 1 74 ? 23.15108 51.79599 26.09672 1.000 16.66551 71 ARG A C 1
ATOM 986 O O . ARG A 1 74 ? 22.08375 51.33773 26.50899 1.000 16.59095 71 ARG A O 1
ATOM 1007 N N . GLN A 1 75 ? 23.58490 51.56236 24.86674 1.000 15.22061 72 GLN A N 1
ATOM 1008 C CA . GLN A 1 75 ? 22.88433 50.66110 23.97228 1.000 16.19024 72 GLN A CA 1
ATOM 1009 C C . GLN A 1 75 ? 22.80659 49.27381 24.58328 1.000 17.44646 72 GLN A C 1
ATOM 1010 O O . GLN A 1 75 ? 21.75691 48.64177 24.58476 1.000 17.23056 72 GLN A O 1
ATOM 1024 N N . ILE A 1 76 ? 23.92978 48.79938 25.09776 1.000 15.32491 73 ILE A N 1
ATOM 1025 C CA . ILE A 1 76 ? 24.00151 47.47068 25.69321 1.000 14.70014 73 ILE A CA 1
ATOM 1026 C C . ILE A 1 76 ? 23.10907 47.37933 26.92741 1.000 15.95643 73 ILE A C 1
ATOM 1027 O O . ILE A 1 76 ? 22.32544 46.42968 27.10289 1.000 16.92552 73 ILE A O 1
ATOM 1043 N N . SER A 1 77 ? 23.19056 48.40089 27.77256 1.000 16.30749 74 SER A N 1
ATOM 1044 C CA . SER A 1 77 ? 22.44533 48.42393 29.01642 1.000 16.50892 74 SER A CA 1
ATOM 1045 C C . SER A 1 77 ? 20.93939 48.37012 28.75088 1.000 17.25136 74 SER A C 1
ATOM 1046 O O . SER A 1 77 ? 20.21197 47.54128 29.31901 1.000 18.81146 74 SER A O 1
ATOM 1054 N N . ILE A 1 78 ? 20.47501 49.24339 27.87270 1.000 16.86409 75 ILE A N 1
ATOM 1055 C CA . ILE A 1 78 ? 19.03842 49.29348 27.57622 1.000 17.41839 75 ILE A CA 1
ATOM 1056 C C . ILE A 1 78 ? 18.55277 47.97556 26.97119 1.000 18.26034 75 ILE A C 1
ATOM 1057 O O . ILE A 1 78 ? 17.48844 47.43584 27.37179 1.000 19.45275 75 ILE A O 1
ATOM 1073 N N . ALA A 1 79 ? 19.31992 47.42450 26.02968 1.000 16.76604 76 ALA A N 1
ATOM 1074 C CA . ALA A 1 79 ? 18.92884 46.18246 25.35896 1.000 16.48050 76 ALA A CA 1
ATOM 1075 C C . ALA A 1 79 ? 19.02077 44.96223 26.27825 1.000 18.42343 76 ALA A C 1
ATOM 1076 O O . ALA A 1 79 ? 18.39419 43.91809 26.00223 1.000 22.51273 76 ALA A O 1
ATOM 1083 N N . SER A 1 80 ? 19.73301 45.11578 27.39209 1.000 16.90264 77 SER A N 1
ATOM 1084 C CA . SER A 1 80 ? 19.84865 44.08167 28.41414 1.000 18.48080 77 SER A CA 1
ATOM 1085 C C . SER A 1 80 ? 18.80325 44.22834 29.53583 1.000 20.42647 77 SER A C 1
ATOM 1086 O O . SER A 1 80 ? 18.88366 43.54901 30.56578 1.000 20.20518 77 SER A O 1
ATOM 1094 N N . GLU A 1 81 ? 17.81318 45.10442 29.31871 1.000 18.98515 78 GLU A N 1
ATOM 1095 C CA . GLU A 1 81 ? 16.72913 45.36039 30.27808 1.000 19.09330 78 GLU A CA 1
ATOM 1096 C C . GLU A 1 81 ? 17.18692 45.93696 31.61920 1.000 19.00694 78 GLU A C 1
ATOM 1097 O O . GLU A 1 81 ? 16.54025 45.78703 32.64264 1.000 19.79260 78 GLU A O 1
ATOM 1109 N N . ILE A 1 82 ? 18.32962 46.61646 31.61172 1.000 18.03645 79 ILE A N 1
ATOM 1110 C CA . ILE A 1 82 ? 18.77172 47.37497 32.76877 1.000 16.48895 79 ILE A CA 1
ATOM 1111 C C . ILE A 1 82 ? 17.98071 48.69417 32.77323 1.000 19.30885 79 ILE A C 1
ATOM 1112 O O . ILE A 1 82 ? 17.71458 49.22271 31.70896 1.000 18.66191 79 ILE A O 1
ATOM 1128 N N . PRO A 1 83 ? 17.60198 49.20126 33.96164 1.000 19.70230 80 PRO A N 1
ATOM 1129 C CA . PRO A 1 83 ? 16.71822 50.37698 34.00647 1.000 19.40344 80 PRO A CA 1
ATOM 1130 C C . PRO A 1 83 ? 17.29915 51.58042 33.29730 1.000 19.87472 80 PRO A C 1
ATOM 1131 O O . PRO A 1 83 ? 18.52011 51.78304 33.29194 1.000 19.68019 80 PRO A O 1
ATOM 1142 N N . LYS A 1 84 ? 16.42198 52.38796 32.72521 1.000 18.64097 81 LYS A N 1
ATOM 1143 C CA . LYS A 1 84 ? 16.84367 53.64273 32.10924 1.000 18.33731 81 LYS A CA 1
ATOM 1144 C C . LYS A 1 84 ? 17.53420 54.55808 33.10368 1.000 20.05045 81 LYS A C 1
ATOM 1145 O O . LYS A 1 84 ? 18.32991 55.39733 32.69638 1.000 18.27811 81 LYS A O 1
ATOM 1164 N N . SER A 1 85 ? 17.24343 54.40257 34.39102 1.000 19.62448 82 SER A N 1
ATOM 1165 C CA . SER A 1 85 ? 17.86594 55.21586 35.42488 1.000 21.26021 82 SER A CA 1
ATOM 1166 C C . SER A 1 85 ? 19.32797 54.86018 35.70408 1.000 21.65901 82 SER A C 1
ATOM 1167 O O . SER A 1 85 ? 20.02290 55.61152 36.36995 1.000 21.95613 82 SER A O 1
ATOM 1175 N N . SER A 1 86 ? 19.79421 53.73288 35.18704 1.000 18.51354 83 SER A N 1
ATOM 1176 C CA . SER A 1 86 ? 21.14859 53.29480 35.45383 1.000 19.16555 83 SER A CA 1
ATOM 1177 C C . SER A 1 86 ? 22.12882 54.01647 34.54756 1.000 17.55209 83 SER A C 1
ATOM 1178 O O . SER A 1 86 ? 21.80861 54.34780 33.41025 1.000 20.96470 83 SER A O 1
ATOM 1186 N N . GLN A 1 87 ? 23.32640 54.25623 35.06816 1.000 17.38099 84 GLN A N 1
ATOM 1187 C CA . GLN A 1 87 ? 24.34984 55.01871 34.37715 1.000 18.20866 84 GLN A CA 1
ATOM 1188 C C . GLN A 1 87 ? 25.26669 54.15830 33.51961 1.000 19.38008 84 GLN A C 1
ATOM 1189 O O . GLN A 1 87 ? 25.70759 53.10527 33.95674 1.000 23.48163 84 GLN A O 1
ATOM 1203 N N . CYS A 1 88 ? 25.57118 54.64944 32.32621 1.000 15.73912 85 CYS A N 1
ATOM 1204 C CA . CYS A 1 88 ? 26.31398 53.89888 31.31441 1.000 17.58559 85 CYS A CA 1
ATOM 1205 C C . CYS A 1 88 ? 27.46394 54.68954 30.72544 1.000 17.40154 85 CYS A C 1
ATOM 1206 O O . CYS A 1 88 ? 27.27121 55.81489 30.29920 1.000 16.96083 85 CYS A O 1
ATOM 1214 N N . VAL A 1 89 ? 28.66417 54.10082 30.69196 1.000 15.70874 86 VAL A N 1
ATOM 1215 C CA . VAL A 1 89 ? 29.81979 54.80112 30.14528 1.000 15.85230 86 VAL A CA 1
ATOM 1216 C C . VAL A 1 89 ? 30.71098 53.82079 29.39199 1.000 16.11784 86 VAL A C 1
ATOM 1217 O O . VAL A 1 89 ? 30.83562 52.64542 29.78598 1.000 15.05830 86 VAL A O 1
ATOM 1230 N N . THR A 1 90 ? 31.30036 54.29047 28.29923 1.000 15.83869 87 THR A N 1
ATOM 1231 C CA . THR A 1 90 ? 32.20695 53.49107 27.48191 1.000 17.02667 87 THR A CA 1
ATOM 1232 C C . THR A 1 90 ? 33.59886 54.04094 27.68213 1.000 17.16335 87 THR A C 1
ATOM 1233 O O . THR A 1 90 ? 33.79858 55.24939 27.67612 1.000 16.74081 87 THR A O 1
ATOM 1244 N N . ILE A 1 91 ? 34.55332 53.16300 27.92001 1.000 15.70148 88 ILE A N 1
ATOM 1245 C CA . ILE A 1 91 ? 35.88656 53.66897 28.17606 1.000 18.15170 88 ILE A CA 1
ATOM 1246 C C . ILE A 1 91 ? 36.94721 52.97374 27.33258 1.000 15.99836 88 ILE A C 1
ATOM 1247 O O . ILE A 1 91 ? 36.81649 51.80038 26.94090 1.000 15.69781 88 ILE A O 1
ATOM 1263 N N . ASN A 1 92 ? 38.00253 53.73971 27.04623 1.000 15.56782 89 ASN A N 1
ATOM 1264 C CA . ASN A 1 92 ? 39.08023 53.30988 26.16204 1.000 15.37771 89 ASN A CA 1
ATOM 1265 C C . ASN A 1 92 ? 40.40430 53.47894 26.87950 1.000 16.44987 89 ASN A C 1
ATOM 1266 O O . ASN A 1 92 ? 40.83370 54.59782 27.13878 1.000 15.34190 89 ASN A O 1
ATOM 1277 N N . LYS A 1 93 ? 41.01198 52.35880 27.22634 1.000 14.73988 90 LYS A N 1
ATOM 1278 C CA . LYS A 1 93 ? 42.39425 52.31673 27.66454 1.000 15.02840 90 LYS A CA 1
ATOM 1279 C C . LYS A 1 93 ? 43.11205 51.24655 26.82915 1.000 15.90319 90 LYS A C 1
ATOM 1280 O O . LYS A 1 93 ? 43.91283 50.42851 27.33981 1.000 16.35876 90 LYS A O 1
ATOM 1299 N N . VAL A 1 94 ? 42.84159 51.28860 25.52329 1.000 16.86696 91 VAL A N 1
ATOM 1300 C CA . VAL A 1 94 ? 43.34112 50.31274 24.54531 1.000 15.43852 91 VAL A CA 1
ATOM 1301 C C . VAL A 1 94 ? 43.15714 48.91008 25.12145 1.000 15.46892 91 VAL A C 1
ATOM 1302 O O . VAL A 1 94 ? 42.03749 48.59657 25.55672 1.000 16.19373 91 VAL A O 1
ATOM 1327 N N . SER A 1 96 ? 43.78646 47.52341 27.85097 1.000 15.54535 93 SER A N 1
ATOM 1328 C CA . SER A 1 96 ? 43.42027 47.49197 29.26211 1.000 17.23369 93 SER A CA 1
ATOM 1329 C C . SER A 1 96 ? 41.96426 47.90572 29.49885 1.000 15.73903 93 SER A C 1
ATOM 1330 O O . SER A 1 96 ? 41.51122 47.87339 30.63526 1.000 17.52337 93 SER A O 1
ATOM 1338 N N . SER A 1 97 ? 41.23803 48.28047 28.43947 1.000 15.98889 94 SER A N 1
ATOM 1339 C CA . SER A 1 97 ? 39.94108 48.94478 28.60481 1.000 14.84163 94 SER A CA 1
ATOM 1340 C C . SER A 1 97 ? 38.99428 48.24603 29.57448 1.000 15.61813 94 SER A C 1
ATOM 1341 O O . SER A 1 97 ? 38.40946 48.89125 30.43908 1.000 15.64269 94 SER A O 1
ATOM 1349 N N . SER A 1 98 ? 38.80363 46.93957 29.45484 1.000 15.34250 95 SER A N 1
ATOM 1350 C CA . SER A 1 98 ? 37.79015 46.33880 30.31917 1.000 14.04942 95 SER A CA 1
ATOM 1351 C C . SER A 1 98 ? 38.34956 45.86241 31.64012 1.000 15.60930 95 SER A C 1
ATOM 1352 O O . SER A 1 98 ? 37.58314 45.51741 32.53871 1.000 17.02882 95 SER A O 1
ATOM 1360 N N . MET A 1 99 ? 39.67962 45.85182 31.78986 1.000 14.98962 96 MET A N 1
ATOM 1361 C CA . MET A 1 99 ? 40.20224 45.75321 33.13659 1.000 16.08007 96 MET A CA 1
ATOM 1362 C C . MET A 1 99 ? 39.93911 47.07118 33.87529 1.000 16.52023 96 MET A C 1
ATOM 1363 O O . MET A 1 99 ? 39.55335 47.06693 35.03016 1.000 17.32214 96 MET A O 1
ATOM 1376 N N . LYS A 1 100 ? 40.14953 48.19421 33.20066 1.000 15.62484 97 LYS A N 1
ATOM 1377 C CA . LYS A 1 100 ? 39.81386 49.49464 33.77359 1.000 16.84042 97 LYS A CA 1
ATOM 1378 C C . LYS A 1 100 ? 38.32853 49.56112 34.12329 1.000 16.74544 97 LYS A C 1
ATOM 1379 O O . LYS A 1 100 ? 37.94845 50.09998 35.15934 1.000 17.17559 97 LYS A O 1
ATOM 1398 N N . ALA A 1 101 ? 37.48688 48.98826 33.27069 1.000 15.88335 98 ALA A N 1
ATOM 1399 C CA . ALA A 1 101 ? 36.05556 48.96546 33.55071 1.000 15.67208 98 ALA A CA 1
ATOM 1400 C C . ALA A 1 101 ? 35.78489 48.27375 34.87370 1.000 17.09195 98 ALA A C 1
ATOM 1401 O O . ALA A 1 101 ? 34.98930 48.76352 35.68453 1.000 16.62878 98 ALA A O 1
ATOM 1408 N N . ILE A 1 102 ? 36.41805 47.12197 35.09197 1.000 16.02291 99 ILE A N 1
ATOM 1409 C CA . ILE A 1 102 ? 36.22923 46.38700 36.33611 1.000 15.37151 99 ILE A CA 1
ATOM 1410 C C . ILE A 1 102 ? 36.74739 47.20835 37.52861 1.000 18.32185 99 ILE A C 1
ATOM 1411 O O . ILE A 1 102 ? 36.09861 47.27995 38.56813 1.000 17.49423 99 ILE A O 1
ATOM 1427 N N . ILE A 1 103 ? 37.90313 47.85135 37.36613 1.000 15.82665 100 ILE A N 1
ATOM 1428 C CA . ILE A 1 103 ? 38.46231 48.68211 38.42596 1.000 15.44450 100 ILE A CA 1
ATOM 1429 C C . ILE A 1 103 ? 37.51550 49.85944 38.75302 1.000 17.56039 100 ILE A C 1
ATOM 1430 O O . ILE A 1 103 ? 37.28379 50.15838 39.92324 1.000 19.68637 100 ILE A O 1
ATOM 1446 N N . MET A 1 104 ? 36.92319 50.47749 37.73457 1.000 16.47956 101 MET A N 1
ATOM 1447 C CA . MET A 1 104 ? 35.96663 51.55864 37.94686 1.000 17.33469 101 MET A CA 1
ATOM 1448 C C . MET A 1 104 ? 34.75450 51.06602 38.71521 1.000 19.62409 101 MET A C 1
ATOM 1449 O O . MET A 1 104 ? 34.21830 51.76881 39.56070 1.000 20.92029 101 MET A O 1
ATOM 1463 N N . GLY A 1 105 ? 34.30257 49.86598 38.39749 1.000 17.86576 102 GLY A N 1
ATOM 1464 C CA . GLY A 1 105 ? 33.15891 49.31029 39.08778 1.000 17.45864 102 GLY A CA 1
ATOM 1465 C C . GLY A 1 105 ? 33.49929 49.05761 40.53823 1.000 19.04193 102 GLY A C 1
ATOM 1466 O O . GLY A 1 105 ? 32.70736 49.34252 41.42058 1.000 20.52272 102 GLY A O 1
ATOM 1470 N N . ALA A 1 106 ? 34.68671 48.50916 40.78366 1.000 18.02206 103 ALA A N 1
ATOM 1471 C CA . ALA A 1 106 ? 35.12923 48.25475 42.14810 1.000 18.79302 103 ALA A CA 1
ATOM 1472 C C . ALA A 1 106 ? 35.21916 49.57587 42.91144 1.000 22.50872 103 ALA A C 1
ATOM 1473 O O . ALA A 1 106 ? 34.78894 49.66167 44.04966 1.000 22.90992 103 ALA A O 1
ATOM 1480 N N . GLN A 1 107 ? 35.78009 50.60210 42.28114 1.000 22.79176 104 GLN A N 1
ATOM 1481 C CA . GLN A 1 107 ? 35.90279 51.89535 42.94544 1.000 20.10136 104 GLN A CA 1
ATOM 1482 C C . GLN A 1 107 ? 34.53576 52.48419 43.30205 1.000 22.55715 104 GLN A C 1
ATOM 1483 O O . GLN A 1 107 ? 34.35087 53.01399 44.39744 1.000 24.56059 104 GLN A O 1
ATOM 1497 N N . ALA A 1 108 ? 33.57986 52.41286 42.37795 1.000 21.53465 105 ALA A N 1
ATOM 1498 C CA . ALA A 1 108 ? 32.23541 52.91543 42.63789 1.000 20.37417 105 ALA A CA 1
ATOM 1499 C C . ALA A 1 108 ? 31.63562 52.28519 43.88673 1.000 23.49109 105 ALA A C 1
ATOM 1500 O O . ALA A 1 108 ? 30.91360 52.92805 44.64860 1.000 22.84326 105 ALA A O 1
ATOM 1507 N N . ILE A 1 109 ? 31.90059 50.99851 44.07307 1.000 22.79396 106 ILE A N 1
ATOM 1508 C CA . ILE A 1 109 ? 31.42950 50.28517 45.24838 1.000 22.56097 106 ILE A CA 1
ATOM 1509 C C . ILE A 1 109 ? 32.24418 50.65997 46.48622 1.000 26.77418 106 ILE A C 1
ATOM 1510 O O . ILE A 1 109 ? 31.68395 50.91163 47.55862 1.000 24.31648 106 ILE A O 1
ATOM 1526 N N . GLN A 1 110 ? 33.56712 50.71573 46.33604 1.000 26.71688 107 GLN A N 1
ATOM 1527 C CA . GLN A 1 110 ? 34.45201 51.03385 47.44808 1.000 26.70865 107 GLN A CA 1
ATOM 1528 C C . GLN A 1 110 ? 34.08002 52.35796 48.09552 1.000 27.39452 107 GLN A C 1
ATOM 1529 O O . GLN A 1 110 ? 34.11994 52.48677 49.31235 1.000 33.07729 107 GLN A O 1
ATOM 1543 N N . VAL A 1 111 ? 33.69683 53.32260 47.26897 1.000 23.00928 108 VAL A N 1
ATOM 1544 C CA . VAL A 1 111 ? 33.47262 54.68385 47.73331 1.000 26.08187 108 VAL A CA 1
ATOM 1545 C C . VAL A 1 111 ? 32.03905 54.85019 48.25057 1.000 32.27200 108 VAL A C 1
ATOM 1546 O O . VAL A 1 111 ? 31.68547 55.91184 48.77976 1.000 30.13424 108 VAL A O 1
ATOM 1559 N N . GLY A 1 112 ? 31.22143 53.81014 48.08844 1.000 27.26305 109 GLY A N 1
ATOM 1560 C CA . GLY A 1 112 ? 29.86063 53.78341 48.61482 1.000 27.43887 109 GLY A CA 1
ATOM 1561 C C . GLY A 1 112 ? 28.80954 54.39465 47.70014 1.000 26.82954 109 GLY A C 1
ATOM 1562 O O . GLY A 1 112 ? 27.64304 54.52192 48.07686 1.000 31.91999 109 GLY A O 1
ATOM 1566 N N . TYR A 1 113 ? 29.21252 54.78262 46.49538 1.000 25.57222 110 TYR A N 1
ATOM 1567 C CA . TYR A 1 113 ? 28.30167 55.39237 45.53424 1.000 24.49920 110 TYR A CA 1
ATOM 1568 C C . TYR A 1 113 ? 27.34703 54.36893 44.95133 1.000 26.20268 110 TYR A C 1
ATOM 1569 O O . TYR A 1 113 ? 26.15135 54.63704 44.79205 1.000 28.20637 110 TYR A O 1
ATOM 1587 N N . ARG A 1 114 ? 27.89406 53.20037 44.62878 1.000 24.11820 111 ARG A N 1
ATOM 1588 C CA . ARG A 1 114 ? 27.10989 52.09324 44.06034 1.000 27.43515 111 ARG A CA 1
ATOM 1589 C C . ARG A 1 114 ? 27.16570 50.83997 44.91517 1.000 28.15829 111 ARG A C 1
ATOM 1590 O O . ARG A 1 114 ? 28.11217 50.62947 45.68385 1.000 27.42314 111 ARG A O 1
ATOM 1611 N N . ARG A 1 115 ? 26.15663 49.98755 44.72903 1.000 23.90606 112 ARG A N 1
ATOM 1612 C CA . ARG A 1 115 ? 26.09408 48.68640 45.38256 1.000 26.14161 112 ARG A CA 1
ATOM 1613 C C . ARG A 1 115 ? 26.28946 47.54750 44.39289 1.000 21.62564 112 ARG A C 1
ATOM 1614 O O . ARG A 1 115 ? 26.81427 46.50628 44.75274 1.000 21.87539 112 ARG A O 1
ATOM 1635 N N . ILE A 1 116 ? 25.80594 47.73947 43.16911 1.000 21.17329 113 ILE A N 1
ATOM 1636 C CA . ILE A 1 116 ? 25.75724 46.67469 42.16221 1.000 19.26596 113 ILE A CA 1
ATOM 1637 C C . ILE A 1 116 ? 26.05502 47.25756 40.78900 1.000 20.43715 113 ILE A C 1
ATOM 1638 O O . ILE A 1 116 ? 25.37932 48.16820 40.34980 1.000 20.13413 113 ILE A O 1
ATOM 1654 N N . VAL A 1 117 ? 27.06776 46.73788 40.09786 1.000 19.85287 114 VAL A N 1
ATOM 1655 C CA . VAL A 1 117 ? 27.33384 47.20775 38.75110 1.000 20.52551 114 VAL A CA 1
ATOM 1656 C C . VAL A 1 117 ? 27.70413 46.04874 37.84420 1.000 19.59073 114 VAL A C 1
ATOM 1657 O O . VAL A 1 117 ? 28.06930 44.96911 38.32646 1.000 20.05289 114 VAL A O 1
ATOM 1670 N N . VAL A 1 118 ? 27.58775 46.27106 36.53850 1.000 16.66408 115 VAL A N 1
ATOM 1671 C CA . VAL A 1 118 ? 28.12669 45.32146 35.57868 1.000 16.08656 115 VAL A CA 1
ATOM 1672 C C . VAL A 1 118 ? 29.28234 45.98865 34.82887 1.000 17.16676 115 VAL A C 1
ATOM 1673 O O . VAL A 1 118 ? 29.16809 47.12880 34.35512 1.000 16.78348 115 VAL A O 1
ATOM 1686 N N . ALA A 1 119 ? 30.41954 45.29154 34.79816 1.000 16.74131 116 ALA A N 1
ATOM 1687 C CA . ALA A 1 119 ? 31.61986 45.76039 34.12708 1.000 14.46701 116 ALA A CA 1
ATOM 1688 C C . ALA A 1 119 ? 31.96491 44.75005 33.04311 1.000 15.27294 116 ALA A C 1
ATOM 1689 O O . ALA A 1 119 ? 32.01743 43.54431 33.30569 1.000 16.04954 116 ALA A O 1
ATOM 1696 N N . LEU A 1 120 ? 32.20275 45.22121 31.82893 1.000 14.08548 117 LEU A N 1
ATOM 1697 C CA . LEU A 1 120 ? 32.45835 44.32783 30.72074 1.000 14.25134 117 LEU A CA 1
ATOM 1698 C C . LEU A 1 120 ? 33.34049 44.95557 29.65389 1.000 14.65716 117 LEU A C 1
ATOM 1699 O O . LEU A 1 120 ? 33.66148 46.14377 29.69599 1.000 14.25570 117 LEU A O 1
ATOM 1715 N N . GLY A 1 121 ? 33.67402 44.13906 28.66508 1.000 14.85394 118 GLY A N 1
ATOM 1716 C CA . GLY A 1 121 ? 34.36380 44.60187 27.48395 1.000 17.07390 118 GLY A CA 1
ATOM 1717 C C . GLY A 1 121 ? 33.80116 43.86794 26.29050 1.000 15.47950 118 GLY A C 1
ATOM 1718 O O . GLY A 1 121 ? 33.37228 42.71891 26.40509 1.000 14.88123 118 GLY A O 1
ATOM 1722 N N . SER A 1 122 ? 33.80565 44.54692 25.15105 1.000 14.20520 119 SER A N 1
ATOM 1723 C CA . SER A 1 122 ? 33.33194 43.98826 23.89889 1.000 14.42042 119 SER A CA 1
ATOM 1724 C C . SER A 1 122 ? 34.08641 44.59665 22.74597 1.000 17.60945 119 SER A C 1
ATOM 1725 O O . SER A 1 122 ? 34.29614 45.80880 22.69865 1.000 18.03923 119 SER A O 1
ATOM 1733 N N . GLU A 1 123 ? 34.48449 43.76150 21.79971 1.000 15.25744 120 GLU A N 1
ATOM 1734 C CA . GLU A 1 123 ? 35.18710 44.25618 20.63889 1.000 15.04760 120 GLU A CA 1
ATOM 1735 C C . GLU A 1 123 ? 34.83450 43.42648 19.43278 1.000 14.94059 120 GLU A C 1
ATOM 1736 O O . GLU A 1 123 ? 34.88811 42.19113 19.48110 1.000 16.80892 120 GLU A O 1
ATOM 1748 N N . SER A 1 124 ? 34.44450 44.10581 18.35818 1.000 15.51704 121 SER A N 1
ATOM 1749 C CA . SER A 1 124 ? 34.24140 43.45978 17.07336 1.000 14.86707 121 SER A CA 1
ATOM 1750 C C . SER A 1 124 ? 35.24960 44.03784 16.10257 1.000 16.11548 121 SER A C 1
ATOM 1751 O O . SER A 1 124 ? 34.97758 45.02615 15.40931 1.000 16.55706 121 SER A O 1
ATOM 1759 N N . MET A 1 125 ? 36.41555 43.42321 16.04483 1.000 16.31239 122 MET A N 1
ATOM 1760 C CA . MET A 1 125 ? 37.43831 43.93776 15.17033 1.000 16.78922 122 MET A CA 1
ATOM 1761 C C . MET A 1 125 ? 37.07142 43.66983 13.70990 1.000 17.82750 122 MET A C 1
ATOM 1762 O O . MET A 1 125 ? 37.47913 44.40984 12.81047 1.000 17.29487 122 MET A O 1
ATOM 1776 N N . SER A 1 126 ? 36.22730 42.66230 13.48409 1.000 16.89769 123 SER A N 1
ATOM 1777 C CA . SER A 1 126 ? 35.69931 42.38832 12.15576 1.000 17.33482 123 SER A CA 1
ATOM 1778 C C . SER A 1 126 ? 34.96315 43.56173 11.53993 1.000 19.96705 123 SER A C 1
ATOM 1779 O O . SER A 1 126 ? 34.87659 43.66625 10.32388 1.000 20.41819 123 SER A O 1
ATOM 1787 N N . ASN A 1 127 ? 34.36580 44.40103 12.38036 1.000 17.41883 124 ASN A N 1
ATOM 1788 C CA . ASN A 1 127 ? 33.54057 45.49364 11.88721 1.000 17.90284 124 ASN A CA 1
ATOM 1789 C C . ASN A 1 127 ? 34.17683 46.87359 12.01875 1.000 17.95924 124 ASN A C 1
ATOM 1790 O O . ASN A 1 127 ? 33.52007 47.89186 11.77221 1.000 18.65594 124 ASN A O 1
ATOM 1801 N N . ALA A 1 128 ? 35.45541 46.92628 12.36675 1.000 16.49409 125 ALA A N 1
ATOM 1802 C CA . ALA A 1 128 ? 36.18237 48.19342 12.37084 1.000 18.57355 125 ALA A CA 1
ATOM 1803 C C . ALA A 1 128 ? 36.28728 48.71100 10.93776 1.000 17.97727 125 ALA A C 1
ATOM 1804 O O . ALA A 1 128 ? 36.69980 47.97424 10.03466 1.000 20.14492 125 ALA A O 1
ATOM 1811 N N . PRO A 1 129 ? 35.92693 49.98043 10.70332 1.000 18.05321 126 PRO A N 1
ATOM 1812 C CA . PRO A 1 129 ? 35.87065 50.46876 9.32658 1.000 17.77187 126 PRO A CA 1
ATOM 1813 C C . PRO A 1 129 ? 37.15972 51.09042 8.83318 1.000 18.05571 126 PRO A C 1
ATOM 1814 O O . PRO A 1 129 ? 38.16754 51.06396 9.53144 1.000 18.50038 126 PRO A O 1
ATOM 1825 N N . PHE A 1 130 ? 37.08784 51.65349 7.62827 1.000 18.75485 127 PHE A N 1
ATOM 1826 C CA . PHE A 1 130 ? 38.13134 52.50075 7.09627 1.000 18.53051 127 PHE A CA 1
ATOM 1827 C C . PHE A 1 130 ? 37.64468 53.93333 7.14583 1.000 17.89324 127 PHE A C 1
ATOM 1828 O O . PHE A 1 130 ? 36.44218 54.16940 7.12739 1.000 18.68176 127 PHE A O 1
ATOM 1845 N N . TYR A 1 131 ? 38.58474 54.87192 7.20270 1.000 18.78644 128 TYR A N 1
ATOM 1846 C CA . TYR A 1 131 ? 38.26852 56.28623 7.32292 1.000 19.21096 128 TYR A CA 1
ATOM 1847 C C . TYR A 1 131 ? 38.61654 57.06548 6.06218 1.000 20.67125 128 TYR A C 1
ATOM 1848 O O . TYR A 1 131 ? 39.72160 56.95569 5.53930 1.000 21.48078 128 TYR A O 1
ATOM 1866 N N . VAL A 1 132 ? 37.65582 57.85860 5.60752 1.000 19.00167 129 VAL A N 1
ATOM 1867 C CA . VAL A 1 132 ? 37.86794 58.94059 4.63703 1.000 21.51543 129 VAL A CA 1
ATOM 1868 C C . VAL A 1 132 ? 37.91995 60.25590 5.39639 1.000 21.61717 129 VAL A C 1
ATOM 1869 O O . VAL A 1 132 ? 37.01167 60.54933 6.16190 1.000 21.34590 129 VAL A O 1
ATOM 1882 N N . PRO A 1 133 ? 38.97078 61.05962 5.19303 1.000 28.28096 130 PRO A N 1
ATOM 1883 C CA . PRO A 1 133 ? 39.03881 62.30179 5.97768 1.000 28.78249 130 PRO A CA 1
ATOM 1884 C C . PRO A 1 133 ? 37.97177 63.32157 5.59974 1.000 29.05651 130 PRO A C 1
ATOM 1885 O O . PRO A 1 133 ? 37.45387 63.31452 4.48022 1.000 28.59462 130 PRO A O 1
ATOM 1896 N N . ARG A 1 134 ? 37.60694 64.16872 6.56611 1.000 24.82591 131 ARG A N 1
ATOM 1897 C CA . ARG A 1 134 ? 36.67927 65.25854 6.35406 1.000 28.48746 131 ARG A CA 1
ATOM 1898 C C . ARG A 1 134 ? 37.35272 66.29268 5.47058 1.000 28.05820 131 ARG A C 1
ATOM 1899 O O . ARG A 1 134 ? 38.56978 66.40235 5.46534 1.000 31.03916 131 ARG A O 1
ATOM 1920 N N . GLY A 1 135 ? 36.56783 67.04068 4.71631 1.000 34.67171 132 GLY A N 1
ATOM 1921 C CA . GLY A 1 135 ? 37.13913 68.10495 3.91085 1.000 38.02222 132 GLY A CA 1
ATOM 1922 C C . GLY A 1 135 ? 37.55744 67.54898 2.57481 1.000 39.94857 132 GLY A C 1
ATOM 1923 O O . GLY A 1 135 ? 37.80020 66.34204 2.44452 1.000 41.55169 132 GLY A O 1
ATOM 1927 N N . GLU A 1 136 ? 37.65707 68.41122 1.57415 1.000 37.67814 133 GLU A N 1
ATOM 1928 C CA . GLU A 1 136 ? 37.74999 67.89886 0.22345 1.000 42.93773 133 GLU A CA 1
ATOM 1929 C C . GLU A 1 136 ? 39.07641 67.21091 0.00096 1.000 36.20816 133 GLU A C 1
ATOM 1930 O O . GLU A 1 136 ? 40.13233 67.60342 0.51303 1.000 34.12924 133 GLU A O 1
ATOM 1942 N N . ILE A 1 137 ? 38.97901 66.15213 -0.77695 1.000 35.07800 134 ILE A N 1
ATOM 1943 C CA . ILE A 1 137 ? 40.10381 65.30852 -1.09195 1.000 34.11495 134 ILE A CA 1
ATOM 1944 C C . ILE A 1 137 ? 40.99289 66.03133 -2.08856 1.000 29.74976 134 ILE A C 1
ATOM 1945 O O . ILE A 1 137 ? 40.51389 66.51622 -3.11862 1.000 27.94324 134 ILE A O 1
ATOM 1961 N N . PRO A 1 138 ? 42.28709 66.12944 -1.77574 1.000 29.12883 135 PRO A N 1
ATOM 1962 C CA . PRO A 1 138 ? 43.19190 66.87210 -2.65055 1.000 31.73882 135 PRO A CA 1
ATOM 1963 C C . PRO A 1 138 ? 43.45583 66.14264 -3.95032 1.000 30.19257 135 PRO A C 1
ATOM 1964 O O . PRO A 1 138 ? 43.21953 64.93156 -4.04430 1.000 27.07492 135 PRO A O 1
ATOM 1975 N N . PHE A 1 139 ? 43.94202 66.88246 -4.93933 1.000 29.33514 136 PHE A N 1
ATOM 1976 C CA . PHE A 1 139 ? 44.49028 66.28798 -6.14147 1.000 28.98085 136 PHE A CA 1
ATOM 1977 C C . PHE A 1 139 ? 45.46161 65.16668 -5.79523 1.000 33.01979 136 PHE A C 1
ATOM 1978 O O . PHE A 1 139 ? 46.36207 65.33248 -4.96703 1.000 33.03728 136 PHE A O 1
ATOM 1995 N N . GLY A 1 140 ? 45.26862 64.01860 -6.42976 1.000 24.70107 137 GLY A N 1
ATOM 1996 C CA . GLY A 1 140 ? 46.09787 62.86149 -6.20018 1.000 25.61570 137 GLY A CA 1
ATOM 1997 C C . GLY A 1 140 ? 45.49091 61.86725 -5.23354 1.000 23.12356 137 GLY A C 1
ATOM 1998 O O . GLY A 1 140 ? 46.02826 60.79664 -5.03685 1.000 27.18928 137 GLY A O 1
ATOM 2002 N N . GLY A 1 141 ? 44.37543 62.24053 -4.62154 1.000 22.61551 138 GLY A N 1
ATOM 2003 C CA . GLY A 1 141 ? 43.71029 61.34473 -3.69679 1.000 28.21910 138 GLY A CA 1
ATOM 2004 C C . GLY A 1 141 ? 44.28519 61.36087 -2.29609 1.000 27.97516 138 GLY A C 1
ATOM 2005 O O . GLY A 1 141 ? 45.02803 62.26319 -1.89984 1.000 29.26674 138 GLY A O 1
ATOM 2009 N N . VAL A 1 142 ? 43.89694 60.35048 -1.53216 1.000 26.70017 139 VAL A N 1
ATOM 2010 C CA . VAL A 1 142 ? 44.24342 60.24872 -0.13095 1.000 28.16716 139 VAL A CA 1
ATOM 2011 C C . VAL A 1 142 ? 44.20836 58.78130 0.26946 1.000 28.11816 139 VAL A C 1
ATOM 2012 O O . VAL A 1 142 ? 43.54756 57.97209 -0.37088 1.000 25.19322 139 VAL A O 1
ATOM 2025 N N . GLN A 1 143 ? 44.93598 58.43391 1.32200 1.000 28.75309 140 GLN A N 1
ATOM 2026 C CA . GLN A 1 143 ? 44.91355 57.07518 1.83931 1.000 30.37856 140 GLN A CA 1
ATOM 2027 C C . GLN A 1 143 ? 43.64703 56.84608 2.64590 1.000 27.05497 140 GLN A C 1
ATOM 2028 O O . GLN A 1 143 ? 43.24815 57.70598 3.44049 1.000 29.66487 140 GLN A O 1
ATOM 2042 N N . LEU A 1 144 ? 42.97980 55.71634 2.40810 1.000 25.16167 141 LEU A N 1
ATOM 2043 C CA . LEU A 1 144 ? 41.92284 55.24367 3.29053 1.000 26.36208 141 LEU A CA 1
ATOM 2044 C C . LEU A 1 144 ? 42.59220 54.61984 4.49568 1.000 30.64269 141 LEU A C 1
ATOM 2045 O O . LEU A 1 144 ? 43.36769 53.68624 4.35639 1.000 36.45397 141 LEU A O 1
ATOM 2061 N N . VAL A 1 145 ? 42.30193 55.15083 5.67098 1.000 21.71794 142 VAL A N 1
ATOM 2062 C CA . VAL A 1 145 ? 42.97586 54.75667 6.89754 1.000 19.70300 142 VAL A CA 1
ATOM 2063 C C . VAL A 1 145 ? 42.22556 53.58508 7.51271 1.000 18.98901 142 VAL A C 1
ATOM 2064 O O . VAL A 1 145 ? 41.00664 53.60825 7.59909 1.000 20.22083 142 VAL A O 1
ATOM 2077 N N . ASP A 1 146 ? 42.97585 52.57027 7.93865 1.000 21.58765 143 ASP A N 1
ATOM 2078 C CA . ASP A 1 146 ? 42.40475 51.39288 8.59124 1.000 19.54922 143 ASP A CA 1
ATOM 2079 C C . ASP A 1 146 ? 42.26215 51.62627 10.09000 1.000 18.00492 143 ASP A C 1
ATOM 2080 O O . ASP A 1 146 ? 43.24929 51.83483 10.78164 1.000 19.53168 143 ASP A O 1
ATOM 2089 N N . ALA A 1 147 ? 41.03113 51.60995 10.58942 1.000 18.71863 144 ALA A N 1
ATOM 2090 C CA . ALA A 1 147 ? 40.77948 51.81092 12.00801 1.000 19.43219 144 ALA A CA 1
ATOM 2091 C C . ALA A 1 147 ? 41.60774 50.85635 12.86457 1.000 16.33241 144 ALA A C 1
ATOM 2092 O O . ALA A 1 147 ? 42.06726 51.22901 13.93384 1.000 16.95664 144 ALA A O 1
ATOM 2099 N N . LEU A 1 148 ? 41.77226 49.62435 12.40271 1.000 16.83003 145 LEU A N 1
ATOM 2100 C CA . LEU A 1 148 ? 42.51413 48.63076 13.18407 1.000 16.00153 145 LEU A CA 1
ATOM 2101 C C . LEU A 1 148 ? 43.94162 49.05935 13.42088 1.000 18.64732 145 LEU A C 1
ATOM 2102 O O . LEU A 1 148 ? 44.48117 48.88974 14.51132 1.000 19.79119 145 LEU A O 1
ATOM 2118 N N . GLN A 1 149 ? 44.54498 49.62665 12.38248 1.000 18.01660 146 GLN A N 1
ATOM 2119 C CA . GLN A 1 149 ? 45.89850 50.12614 12.45550 1.000 19.65581 146 GLN A CA 1
ATOM 2120 C C . GLN A 1 149 ? 45.97486 51.40630 13.27158 1.000 18.30869 146 GLN A C 1
ATOM 2121 O O . GLN A 1 149 ? 46.65542 51.48891 14.28575 1.000 18.38488 146 GLN A O 1
ATOM 2135 N N . ARG A 1 150 ? 45.25732 52.41918 12.81380 1.000 17.47483 147 ARG A N 1
ATOM 2136 C CA . ARG A 1 150 ? 45.39542 53.74042 13.38249 1.000 18.02644 147 ARG A CA 1
ATOM 2137 C C . ARG A 1 150 ? 44.91977 53.83392 14.83138 1.000 17.50760 147 ARG A C 1
ATOM 2138 O O . ARG A 1 150 ? 45.58228 54.45895 15.66197 1.000 18.47013 147 ARG A O 1
ATOM 2159 N N . ASP A 1 151 ? 43.77800 53.22590 15.14577 1.000 18.16717 148 ASP A N 1
ATOM 2160 C CA . ASP A 1 151 ? 43.19123 53.36720 16.47427 1.000 15.67288 148 ASP A CA 1
ATOM 2161 C C . ASP A 1 151 ? 43.39785 52.13623 17.36863 1.000 18.69373 148 ASP A C 1
ATOM 2162 O O . ASP A 1 151 ? 43.07886 52.17521 18.55603 1.000 21.32250 148 ASP A O 1
ATOM 2171 N N . GLY A 1 152 ? 43.92105 51.04345 16.80770 1.000 19.16583 149 GLY A N 1
ATOM 2172 C CA . GLY A 1 152 ? 44.07272 49.81116 17.56064 1.000 19.68869 149 GLY A CA 1
ATOM 2173 C C . GLY A 1 152 ? 45.50164 49.33282 17.77722 1.000 19.07512 149 GLY A C 1
ATOM 2174 O O . GLY A 1 152 ? 45.92603 49.16301 18.92285 1.000 21.86909 149 GLY A O 1
ATOM 2178 N N . LEU A 1 153 ? 46.24731 49.13147 16.69167 1.000 18.61348 150 LEU A N 1
ATOM 2179 C CA . LEU A 1 153 ? 47.48739 48.34096 16.75062 1.000 18.02262 150 LEU A CA 1
ATOM 2180 C C . LEU A 1 153 ? 48.77433 49.14293 16.67110 1.000 21.18827 150 LEU A C 1
ATOM 2181 O O . LEU A 1 153 ? 49.83901 48.62164 16.99372 1.000 23.27193 150 LEU A O 1
ATOM 2197 N N . MET A 1 154 ? 48.67704 50.38900 16.22606 1.000 17.24797 151 MET A N 1
ATOM 2198 C CA . MET A 1 154 ? 49.82645 51.29836 16.13960 1.000 18.02157 151 MET A CA 1
ATOM 2199 C C . MET A 1 154 ? 49.97198 52.10326 17.41580 1.000 21.38341 151 MET A C 1
ATOM 2200 O O . MET A 1 154 ? 49.00922 52.70512 17.89459 1.000 20.12408 151 MET A O 1
ATOM 2214 N N . ASP A 1 155 ? 51.17941 52.17128 17.95996 1.000 19.47908 152 ASP A N 1
ATOM 2215 C CA . ASP A 1 155 ? 51.39886 53.09247 19.05095 1.000 19.10169 152 ASP A CA 1
ATOM 2216 C C . ASP A 1 155 ? 51.39350 54.49372 18.48501 1.000 21.65436 152 ASP A C 1
ATOM 2217 O O . ASP A 1 155 ? 52.08197 54.76594 17.50343 1.000 22.09505 152 ASP A O 1
ATOM 2226 N N . SER A 1 156 ? 50.64241 55.39217 19.12108 1.000 18.50810 153 SER A N 1
ATOM 2227 C CA . SER A 1 156 ? 50.42835 56.72323 18.56560 1.000 19.79795 153 SER A CA 1
ATOM 2228 C C . SER A 1 156 ? 51.45407 57.72999 19.00150 1.000 24.73813 153 SER A C 1
ATOM 2229 O O . SER A 1 156 ? 51.39259 58.88218 18.57375 1.000 28.69902 153 SER A O 1
ATOM 2237 N N . ILE A 1 157 ? 52.34551 57.32935 19.89563 1.000 20.48928 154 ILE A N 1
ATOM 2238 C CA . ILE A 1 157 ? 53.38687 58.22848 20.37291 1.000 23.29720 154 ILE A CA 1
ATOM 2239 C C . ILE A 1 157 ? 54.67213 57.92651 19.62137 1.000 23.46006 154 ILE A C 1
ATOM 2240 O O . ILE A 1 157 ? 55.36570 58.85544 19.18841 1.000 26.22898 154 ILE A O 1
ATOM 2256 N N . GLU A 1 158 ? 54.98166 56.63442 19.45504 1.000 24.56575 155 GLU A N 1
ATOM 2257 C CA . GLU A 1 158 ? 56.13378 56.17895 18.68734 1.000 25.74951 155 GLU A CA 1
ATOM 2258 C C . GLU A 1 158 ? 55.84595 56.06941 17.18850 1.000 24.53380 155 GLU A C 1
ATOM 2259 O O . GLU A 1 158 ? 56.75877 55.94745 16.37367 1.000 29.42801 155 GLU A O 1
ATOM 2271 N N . TYR A 1 159 ? 54.57063 56.08419 16.83859 1.000 23.00131 156 TYR A N 1
ATOM 2272 C CA . TYR A 1 159 ? 54.11073 55.93976 15.46544 1.000 24.50408 156 TYR A CA 1
ATOM 2273 C C . TYR A 1 159 ? 54.72802 54.71678 14.80829 1.000 28.22118 156 TYR A C 1
ATOM 2274 O O . TYR A 1 159 ? 55.28948 54.76686 13.71863 1.000 29.27941 156 TYR A O 1
ATOM 2292 N N . GLN A 1 160 ? 54.59254 53.59602 15.50183 1.000 23.37146 157 GLN A N 1
ATOM 2293 C CA . GLN A 1 160 ? 54.98973 52.30913 14.95652 1.000 22.82622 157 GLN A CA 1
ATOM 2294 C C . GLN A 1 160 ? 54.14237 51.23845 15.58930 1.000 21.10142 157 GLN A C 1
ATOM 2295 O O . GLN A 1 160 ? 53.52707 51.46119 16.62489 1.000 20.80496 157 GLN A O 1
ATOM 2309 N N . PRO A 1 161 ? 54.11050 50.05780 14.97282 1.000 22.41361 158 PRO A N 1
ATOM 2310 C CA . PRO A 1 161 ? 53.26546 48.98848 15.49617 1.000 21.68126 158 PRO A CA 1
ATOM 2311 C C . PRO A 1 161 ? 53.68726 48.54827 16.89006 1.000 22.73449 158 PRO A C 1
ATOM 2312 O O . PRO A 1 161 ? 54.87425 48.54929 17.19681 1.000 21.20232 158 PRO A O 1
ATOM 2323 N N . MET A 1 162 ? 52.73492 48.15544 17.72294 1.000 21.31267 159 MET A N 1
ATOM 2324 C CA . MET A 1 162 ? 53.07906 47.65186 19.04335 1.000 20.10724 159 MET A CA 1
ATOM 2325 C C . MET A 1 162 ? 54.05690 46.46228 18.92661 1.000 20.23531 159 MET A C 1
ATOM 2326 O O . MET A 1 162 ? 54.92953 46.31492 19.76813 1.000 20.26835 159 MET A O 1
ATOM 2340 N N . GLY A 1 163 ? 53.93193 45.65511 17.88199 1.000 19.48244 160 GLY A N 1
ATOM 2341 C CA . GLY A 1 163 ? 54.85023 44.53085 17.71408 1.000 18.95376 160 GLY A CA 1
ATOM 2342 C C . GLY A 1 163 ? 56.28735 44.94649 17.46471 1.000 21.67568 160 GLY A C 1
ATOM 2343 O O . GLY A 1 163 ? 57.21315 44.22498 17.83358 1.000 21.02355 160 GLY A O 1
ATOM 2347 N N . LEU A 1 164 ? 56.50529 46.08839 16.82852 1.000 21.20540 161 LEU A N 1
ATOM 2348 C CA . LEU A 1 164 ? 57.85732 46.60659 16.67869 1.000 21.45387 161 LEU A CA 1
ATOM 2349 C C . LEU A 1 164 ? 58.38719 47.08493 18.01422 1.000 21.02104 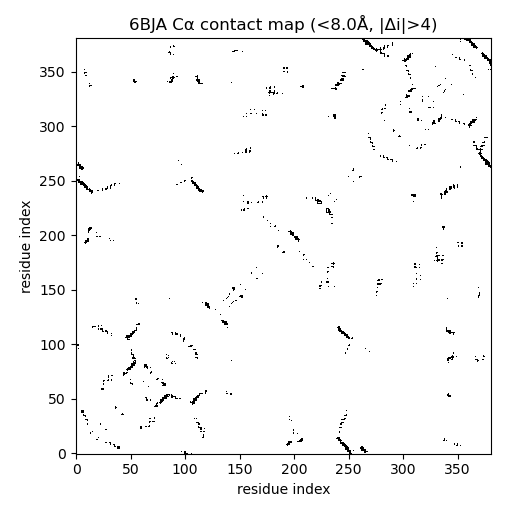161 LEU A C 1
ATOM 2350 O O . LEU A 1 164 ? 59.53905 46.85389 18.34575 1.000 21.25947 161 LEU A O 1
ATOM 2366 N N . CYS A 1 165 ? 57.55266 47.78006 18.77801 1.000 19.54874 162 CYS A N 1
ATOM 2367 C CA . CYS A 1 165 ? 57.90729 48.17842 20.12979 1.000 18.78253 162 CYS A CA 1
ATOM 2368 C C . CYS A 1 165 ? 58.31343 46.97395 20.97896 1.000 18.57478 162 CYS A C 1
ATOM 2369 O O . CYS A 1 165 ? 59.27559 47.01388 21.73053 1.000 18.89962 162 CYS A O 1
ATOM 2377 N N . ALA A 1 166 ? 57.55843 45.90058 20.87009 1.000 18.35662 163 ALA A N 1
ATOM 2378 C CA . ALA A 1 166 ? 57.80699 44.74408 21.71991 1.000 18.65749 163 ALA A CA 1
ATOM 2379 C C . ALA A 1 166 ? 59.16704 44.09278 21.42504 1.000 18.23873 163 ALA A C 1
ATOM 2380 O O . ALA A 1 166 ? 59.72135 43.39931 22.28389 1.000 18.02127 163 ALA A O 1
ATOM 2387 N N . GLU A 1 167 ? 59.67629 44.28120 20.21218 1.000 17.15054 164 GLU A N 1
ATOM 2388 C CA . GLU A 1 167 ? 61.01309 43.79010 19.87442 1.000 17.67267 164 GLU A CA 1
ATOM 2389 C C . GLU A 1 167 ? 62.06941 44.39748 20.78239 1.000 20.16541 164 GLU A C 1
ATOM 2390 O O . GLU A 1 167 ? 63.09929 43.76463 21.0491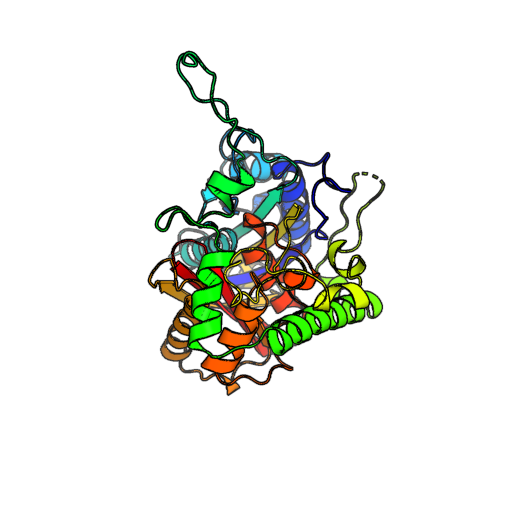3 1.000 19.14553 164 GLU A O 1
ATOM 2402 N N . LYS A 1 168 ? 61.85256 45.61618 21.27227 1.000 18.99724 165 LYS A N 1
ATOM 2403 C CA . LYS A 1 168 ? 62.80429 46.19944 22.20999 1.000 18.41707 165 LYS A CA 1
ATOM 2404 C C . LYS A 1 168 ? 62.89839 45.35037 23.48526 1.000 18.86178 165 LYS A C 1
ATOM 2405 O O . LYS A 1 168 ? 63.99554 45.09516 24.01592 1.000 19.42344 165 LYS A O 1
ATOM 2424 N N . THR A 1 169 ? 61.75771 44.86530 23.95234 1.000 17.85043 166 THR A N 1
ATOM 2425 C CA . THR A 1 169 ? 61.69381 44.09545 25.18522 1.000 17.06185 166 THR A CA 1
ATOM 2426 C C . THR A 1 169 ? 62.34177 42.73456 24.92911 1.000 18.35822 166 THR A C 1
ATOM 2427 O O . THR A 1 169 ? 63.03801 42.20296 25.78891 1.000 18.15721 166 THR A O 1
ATOM 2438 N N . VAL A 1 170 ? 62.11027 42.18980 23.74427 1.000 17.11727 167 VAL A N 1
ATOM 2439 C CA . VAL A 1 170 ? 62.78178 40.94942 23.34064 1.000 16.82309 167 VAL A CA 1
ATOM 2440 C C . VAL A 1 170 ? 64.28729 41.11890 23.51140 1.000 21.26589 167 VAL A C 1
ATOM 2441 O O . VAL A 1 170 ? 64.94549 40.28556 24.15275 1.000 19.37583 167 VAL A O 1
ATOM 2454 N N . LYS A 1 171 ? 64.83394 42.19816 22.95788 1.000 17.50443 168 LYS A N 1
ATOM 2455 C CA . LYS A 1 171 ? 66.27836 42.40777 23.04415 1.000 20.07407 168 LYS A CA 1
ATOM 2456 C C . LYS A 1 171 ? 66.74317 42.64479 24.48841 1.000 18.97026 168 LYS A C 1
ATOM 2457 O O . LYS A 1 171 ? 67.79196 42.12350 24.91097 1.000 21.47901 168 LYS A O 1
ATOM 2476 N N . ASP A 1 172 ? 65.96529 43.39628 25.26025 1.000 19.05792 169 ASP A N 1
ATOM 2477 C CA . ASP A 1 172 ? 66.33494 43.74146 26.62639 1.000 19.93006 169 ASP A CA 1
ATOM 2478 C C . ASP A 1 172 ? 66.46703 42.50912 27.53639 1.000 24.72290 169 ASP A C 1
ATOM 2479 O O . ASP A 1 172 ? 67.25122 42.52070 28.49045 1.000 24.66479 169 ASP A O 1
ATOM 2488 N N . TYR A 1 173 ? 65.70941 41.45591 27.23498 1.000 18.84244 170 TYR A N 1
ATOM 2489 C CA . TYR A 1 173 ? 65.75178 40.21325 28.00794 1.000 20.09208 170 TYR A CA 1
ATOM 2490 C C . TYR A 1 173 ? 66.57914 39.12502 27.33379 1.000 22.41305 170 TYR A C 1
ATOM 2491 O O . TYR A 1 173 ? 66.66961 38.02247 27.86431 1.000 21.00064 170 TYR A O 1
ATOM 2509 N N . ALA A 1 174 ? 67.13520 39.43907 26.16443 1.000 20.33049 171 ALA A N 1
ATOM 2510 C CA . ALA A 1 174 ? 67.90455 38.49922 25.35330 1.000 20.84126 171 ALA A CA 1
ATOM 2511 C C . ALA A 1 174 ? 67.07097 37.27514 24.99036 1.000 18.49652 171 ALA A C 1
ATOM 2512 O O . ALA A 1 174 ? 67.57555 36.15427 24.87119 1.000 19.34509 171 ALA A O 1
ATOM 2519 N N . PHE A 1 175 ? 65.76911 37.48767 24.79543 1.000 17.35404 172 PHE A N 1
ATOM 2520 C CA . PHE A 1 175 ? 64.91682 36.41457 24.32391 1.000 16.43295 172 PHE A CA 1
ATOM 2521 C C . PHE A 1 175 ? 65.19731 36.10080 22.86085 1.000 17.55186 172 PHE A C 1
ATOM 2522 O O . PHE A 1 175 ? 65.72810 36.91900 22.10522 1.000 19.76203 172 PHE A O 1
ATOM 2539 N N . THR A 1 176 ? 64.85140 34.87538 22.48294 1.000 18.38762 173 THR A N 1
ATOM 2540 C CA . THR A 1 176 ? 65.12234 34.33984 21.16453 1.000 17.72301 173 THR A CA 1
ATOM 2541 C C . THR A 1 176 ? 63.86128 33.92636 20.43257 1.000 18.18270 173 THR A C 1
ATOM 2542 O O . THR A 1 176 ? 62.82642 33.63042 21.04699 1.000 18.19554 173 THR A O 1
ATOM 2553 N N . ARG A 1 177 ? 63.95426 33.91263 19.11053 1.000 18.01856 174 ARG A N 1
ATOM 2554 C CA . ARG A 1 177 ? 62.91002 33.35358 18.25638 1.000 19.40767 174 ARG A CA 1
ATOM 2555 C C . ARG A 1 177 ? 62.46962 31.98505 18.75682 1.000 20.46485 174 ARG A C 1
ATOM 2556 O O . ARG A 1 177 ? 61.26992 31.64824 18.80559 1.000 18.20765 174 ARG A O 1
ATOM 2577 N N . GLU A 1 178 ? 63.46265 31.17299 19.12089 1.000 17.70247 175 GLU A N 1
ATOM 2578 C CA . GLU A 1 178 ? 63.18526 29.85137 19.62665 1.000 16.75102 175 GLU A CA 1
ATOM 2579 C C . GLU A 1 178 ? 62.29831 29.85925 20.86819 1.000 17.62351 175 GLU A C 1
ATOM 2580 O O . GLU A 1 178 ? 61.33686 29.07066 20.93918 1.000 18.85327 175 GLU A O 1
ATOM 2592 N N . GLN A 1 179 ? 62.58585 30.73710 21.82726 1.000 16.82099 176 GLN A N 1
ATOM 2593 C CA . GLN A 1 179 ? 61.74095 30.86519 23.01887 1.000 15.99400 176 GLN A CA 1
ATOM 2594 C C . GLN A 1 179 ? 60.36582 31.42681 22.69617 1.000 17.00077 176 GLN A C 1
ATOM 2595 O O . GLN A 1 179 ? 59.37322 30.94356 23.24355 1.000 17.57857 176 GLN A O 1
ATOM 2609 N N . LEU A 1 180 ? 60.30615 32.43897 21.83075 1.000 17.00410 177 LEU A N 1
ATOM 2610 C CA . LEU A 1 180 ? 59.00270 33.04003 21.49253 1.000 15.55343 177 LEU A CA 1
ATOM 2611 C C . LEU A 1 180 ? 58.10608 32.00484 20.80559 1.000 16.33324 177 LEU A C 1
ATOM 2612 O O . LEU A 1 180 ? 56.90532 31.88507 21.10854 1.000 17.12463 177 LEU A O 1
ATOM 2628 N N . ASP A 1 181 ? 58.68168 31.23533 19.88747 1.000 17.11686 178 ASP A N 1
ATOM 2629 C CA . ASP A 1 181 ? 57.91023 30.22733 19.15493 1.000 18.54841 178 ASP A CA 1
ATOM 2630 C C . ASP A 1 181 ? 57.49283 29.07895 20.07593 1.000 19.07855 178 ASP A C 1
ATOM 2631 O O . ASP A 1 181 ? 56.34778 28.62172 20.00758 1.000 19.01553 178 ASP A O 1
ATOM 2640 N N . ALA A 1 182 ? 58.39690 28.62086 20.94476 1.000 17.56735 179 ALA A N 1
ATOM 2641 C CA . ALA A 1 182 ? 58.04578 27.55232 21.86993 1.000 19.01881 179 ALA A CA 1
ATOM 2642 C C . ALA A 1 182 ? 56.93080 28.00985 22.81082 1.000 18.08933 179 ALA A C 1
ATOM 2643 O O . ALA A 1 182 ? 56.03145 27.24520 23.11678 1.000 17.99788 179 ALA A O 1
ATOM 2650 N N . TYR A 1 183 ? 56.99226 29.25909 23.25183 1.000 16.68738 180 TYR A N 1
ATOM 2651 C CA . TYR A 1 183 ? 55.95816 29.81786 24.11108 1.000 17.09398 180 TYR A CA 1
ATOM 2652 C C . TYR A 1 183 ? 54.61501 29.82439 23.40232 1.000 17.65774 180 TYR A C 1
ATOM 2653 O O . TYR A 1 183 ? 53.58939 29.45684 23.98827 1.000 17.86420 180 TYR A O 1
ATOM 2671 N N . ALA A 1 184 ? 54.60908 30.23720 22.14104 1.000 16.53778 181 ALA A N 1
ATOM 2672 C CA . ALA A 1 184 ? 53.38608 30.31939 21.37470 1.000 16.07564 181 ALA A CA 1
ATOM 2673 C C . ALA A 1 184 ? 52.78515 28.94747 21.20261 1.000 18.90196 181 ALA A C 1
ATOM 2674 O O . ALA A 1 184 ? 51.59471 28.73489 21.44756 1.000 18.49479 181 ALA A O 1
ATOM 2681 N N . ILE A 1 185 ? 53.61034 28.00435 20.78527 1.000 18.52536 182 ILE A N 1
ATOM 2682 C CA . ILE A 1 185 ? 53.10329 26.66944 20.53334 1.000 20.79016 182 ILE A CA 1
ATOM 2683 C C . ILE A 1 185 ? 52.53338 26.06941 21.81693 1.000 19.57216 182 ILE A C 1
ATOM 2684 O O . ILE A 1 185 ? 51.49643 25.39716 21.76466 1.000 21.26116 182 ILE A O 1
ATOM 2700 N N . GLU A 1 186 ? 53.13174 26.38465 22.96445 1.000 17.15057 183 GLU A N 1
ATOM 2701 C CA . GLU A 1 186 ? 52.62872 25.90603 24.25228 1.000 19.57307 183 GLU A CA 1
ATOM 2702 C C . GLU A 1 186 ? 51.30378 26.58686 24.66353 1.000 18.34303 183 GLU A C 1
ATOM 2703 O O . GLU A 1 186 ? 50.45243 25.95632 25.30658 1.000 17.66704 183 GLU A O 1
ATOM 2715 N N . SER A 1 187 ? 51.12799 27.85564 24.29857 1.000 17.11204 184 SER A N 1
ATOM 2716 C CA . SER A 1 187 ? 49.84784 28.51659 24.55433 1.000 15.57853 184 SER A CA 1
ATOM 2717 C C . SER A 1 187 ? 48.74183 27.77593 23.79332 1.000 19.60909 184 SER A C 1
ATOM 2718 O O . SER A 1 187 ? 47.66033 27.51583 24.34103 1.000 17.92182 184 SER A O 1
ATOM 2726 N N . TYR A 1 188 ? 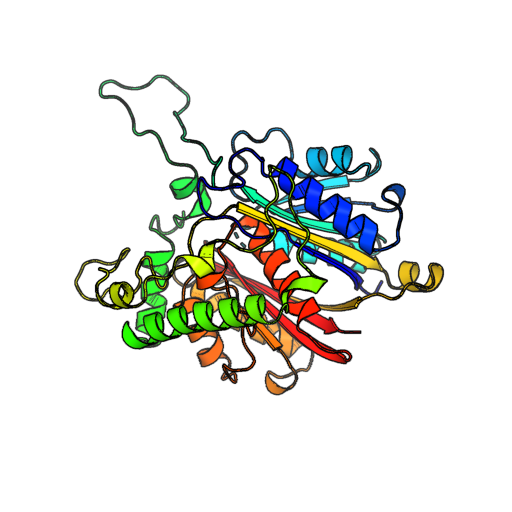49.02599 27.40691 22.54496 1.000 17.08243 185 TYR A N 1
ATOM 2727 C CA . TYR A 1 188 ? 48.08030 26.65332 21.73475 1.000 18.30922 185 TYR A CA 1
ATOM 2728 C C . TYR A 1 188 ? 47.84652 25.28851 22.36310 1.000 19.63236 185 TYR A C 1
ATOM 2729 O O . TYR A 1 188 ? 46.71052 24.80337 22.38367 1.000 18.80940 185 TYR A O 1
ATOM 2747 N N . ARG A 1 189 ? 48.90169 24.64202 22.86663 1.000 18.15295 186 ARG A N 1
ATOM 2748 C CA . ARG A 1 189 ? 48.71542 23.31894 23.47027 1.000 17.59863 186 ARG A CA 1
ATOM 2749 C C . ARG A 1 189 ? 47.79522 23.37149 24.67462 1.000 19.35261 186 ARG A C 1
ATOM 2750 O O . ARG A 1 189 ? 46.90343 22.51621 24.82980 1.000 18.77490 186 ARG A O 1
ATOM 2771 N N . LYS A 1 190 ? 47.99883 24.37165 25.52286 1.000 17.96944 187 LYS A N 1
ATOM 2772 C CA . LYS A 1 190 ? 47.21313 24.51811 26.73306 1.000 18.22384 187 LYS A CA 1
ATOM 2773 C C . LYS A 1 190 ? 45.76831 24.84146 26.38328 1.000 18.37952 187 LYS A C 1
ATOM 2774 O O . LYS A 1 190 ? 44.85704 24.34370 27.04632 1.000 17.67094 187 LYS A O 1
ATOM 2793 N N . ALA A 1 191 ? 45.56250 25.64211 25.33517 1.000 16.98616 188 ALA A N 1
ATOM 2794 C CA . ALA A 1 191 ? 44.19718 25.99997 24.92421 1.000 15.18391 188 ALA A CA 1
ATOM 2795 C C . ALA A 1 191 ? 43.48965 24.78260 24.38901 1.000 17.74351 188 ALA A C 1
ATOM 2796 O O . ALA A 1 191 ? 42.31551 24.54422 24.70390 1.000 17.85108 188 ALA A O 1
ATOM 2803 N N . GLU A 1 192 ? 44.20245 24.01569 23.57046 1.000 17.29083 189 GLU A N 1
ATOM 2804 C CA . GLU A 1 192 ? 43.61911 22.80169 22.99659 1.000 16.73523 189 GLU A CA 1
ATOM 2805 C C . GLU A 1 192 ? 43.26326 21.80459 24.10461 1.000 18.60320 189 GLU A C 1
ATOM 2806 O O . GLU A 1 192 ? 42.18220 21.20899 24.08670 1.000 18.91247 189 GLU A O 1
ATOM 2818 N N . HIS A 1 193 ? 44.16238 21.63963 25.06438 1.000 18.46082 190 HIS A N 1
ATOM 2819 C CA . HIS A 1 193 ? 43.93980 20.74013 26.17312 1.0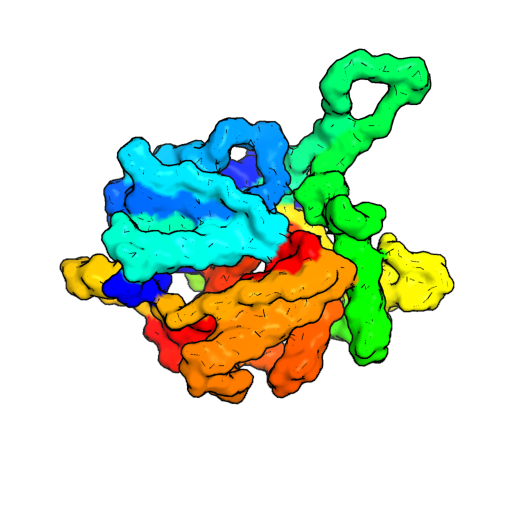00 19.52311 190 HIS A CA 1
ATOM 2820 C C . HIS A 1 193 ? 42.73164 21.17820 27.00619 1.000 19.82738 190 HIS A C 1
ATOM 2821 O O . HIS A 1 193 ? 41.89549 20.36085 27.38741 1.000 20.62124 190 HIS A O 1
ATOM 2835 N N . ALA A 1 194 ? 42.63568 22.47675 27.26432 1.000 16.55010 191 ALA A N 1
ATOM 2836 C CA . ALA A 1 194 ? 41.54488 23.02226 28.03298 1.000 17.58076 191 ALA A CA 1
ATOM 2837 C C . ALA A 1 194 ? 40.22095 22.73072 27.33284 1.000 16.31232 191 ALA A C 1
ATOM 2838 O O . ALA A 1 194 ? 39.25742 22.30481 27.97203 1.000 18.58116 191 ALA A O 1
ATOM 2845 N N . TRP A 1 195 ? 40.15312 22.95782 26.02421 1.000 16.10468 192 TRP A N 1
ATOM 2846 C CA . TRP A 1 195 ? 38.90026 22.71762 25.31563 1.000 16.14319 192 TRP A CA 1
ATOM 2847 C C . TRP A 1 195 ? 38.59243 21.21580 25.27949 1.000 17.13368 192 TRP A C 1
ATOM 2848 O O . TRP A 1 195 ? 37.43475 20.82958 25.43998 1.000 21.00994 192 TRP A O 1
ATOM 2869 N N . LYS A 1 196 ? 39.61214 20.37930 25.10707 1.000 16.23374 193 LYS A N 1
ATOM 2870 C CA . LYS A 1 196 ? 39.37735 18.92566 25.09916 1.000 18.63014 193 LYS A CA 1
ATOM 2871 C C . LYS A 1 196 ? 38.76895 18.45904 26.42616 1.000 22.31272 193 LYS A C 1
ATOM 2872 O O . LYS A 1 196 ? 37.84380 17.61875 26.44454 1.000 24.35756 193 LYS A O 1
ATOM 2891 N N . GLU A 1 197 ? 39.24609 19.01877 27.53005 1.000 19.25175 194 GLU A N 1
ATOM 2892 C CA . GLU A 1 197 ? 38.82960 18.57750 28.85759 1.000 21.66427 194 GLU A CA 1
ATOM 2893 C C . GLU A 1 197 ? 37.60095 19.32021 29.38633 1.000 21.87733 194 GLU A C 1
ATOM 2894 O O . GLU A 1 197 ? 37.15055 19.03314 30.49241 1.000 25.04280 194 GLU A O 1
ATOM 2906 N N . GLY A 1 198 ? 37.07126 20.28244 28.62364 1.000 17.86355 195 GLY A N 1
ATOM 2907 C CA . GLY A 1 198 ? 35.92068 21.03048 29.06529 1.000 18.19215 195 GLY A CA 1
ATOM 2908 C C . GLY A 1 198 ? 36.20151 22.09901 30.10284 1.000 17.89509 195 GLY A C 1
ATOM 2909 O O . GLY A 1 198 ? 35.32603 22.50443 30.84614 1.000 17.46419 195 GLY A O 1
ATOM 2913 N N . ALA A 1 199 ? 37.44705 22.55670 30.17098 1.000 16.47923 196 ALA A N 1
ATOM 2914 C CA . ALA A 1 199 ? 37.83685 23.46582 31.23194 1.000 15.46525 196 ALA A CA 1
ATOM 2915 C C . ALA A 1 199 ? 37.23427 24.85983 31.13391 1.000 16.89083 196 ALA A C 1
ATOM 2916 O O . ALA A 1 199 ? 37.24335 25.59120 32.11674 1.000 18.62203 196 ALA A O 1
ATOM 2923 N N . PHE A 1 200 ? 36.69916 25.20173 29.96791 1.000 15.80640 197 PHE A N 1
ATOM 2924 C CA . PHE A 1 200 ? 36.08468 26.50651 29.76977 1.000 16.29623 197 PHE A CA 1
ATOM 2925 C C . PHE A 1 200 ? 34.57020 26.41638 29.91967 1.000 16.14274 197 PHE A C 1
ATOM 2926 O O . PHE A 1 200 ? 33.85973 27.39517 29.66239 1.000 15.85362 197 PHE A O 1
ATOM 2943 N N . ASN A 1 201 ? 34.05261 25.26969 30.35820 1.000 15.81224 198 ASN A N 1
ATOM 2944 C CA . ASN A 1 201 ? 32.60071 25.09522 30.38240 1.000 14.09769 198 ASN A CA 1
ATOM 2945 C C . ASN A 1 201 ? 31.87763 25.87952 31.45121 1.000 15.73728 198 ASN A C 1
ATOM 2946 O O . ASN A 1 201 ? 30.65817 26.06732 31.33484 1.000 18.60027 198 ASN A O 1
ATOM 2957 N N . LYS A 1 202 ? 32.57399 26.38154 32.47129 1.000 16.81858 199 LYS A N 1
ATOM 2958 C CA . LYS A 1 202 ? 31.90494 27.22664 33.47675 1.000 15.69085 199 LYS A CA 1
ATOM 2959 C C . LYS A 1 202 ? 31.72572 28.65793 33.02068 1.000 17.11637 199 LYS A C 1
ATOM 2960 O O . LYS A 1 202 ? 30.86414 29.36248 33.54339 1.000 20.20549 199 LYS A O 1
ATOM 2979 N N . GLU A 1 203 ? 32.56601 29.09943 32.08913 1.000 16.34147 200 GLU A N 1
ATOM 2980 C CA . GLU A 1 203 ? 32.64947 30.51657 31.74796 1.000 17.37926 200 GLU A CA 1
ATOM 2981 C C . GLU A 1 203 ? 32.11070 30.91174 30.38786 1.000 17.47347 200 GLU A C 1
ATOM 2982 O O . GLU A 1 203 ? 31.74059 32.06877 30.19660 1.000 16.52517 200 GLU A O 1
ATOM 2994 N N . VAL A 1 204 ? 32.12422 29.99634 29.42740 1.000 16.87871 201 VAL A N 1
ATOM 2995 C CA . VAL A 1 204 ? 31.73449 30.33152 28.05934 1.000 14.98036 201 VAL A CA 1
ATOM 2996 C C . VAL A 1 204 ? 30.24150 30.23773 27.87044 1.000 17.87085 201 VAL A C 1
ATOM 2997 O O . VAL A 1 204 ? 29.61416 29.23482 28.26677 1.000 18.70134 201 VAL A O 1
ATOM 3010 N N . VAL A 1 205 ? 29.67265 31.26107 27.25087 1.000 15.50236 202 VAL A N 1
ATOM 3011 C CA . VAL A 1 205 ? 28.25709 31.26538 26.91987 1.000 15.79299 202 VAL A CA 1
ATOM 3012 C C . VAL A 1 205 ? 28.14172 31.22105 25.39578 1.000 19.47320 202 VAL A C 1
ATOM 3013 O O . VAL A 1 205 ? 28.82600 31.96339 24.68076 1.000 18.04887 202 VAL A O 1
ATOM 3026 N N . PRO A 1 206 ? 27.31324 30.31055 24.87258 1.000 20.13432 203 PRO A N 1
ATOM 3027 C CA . PRO A 1 206 ? 27.26858 30.18306 23.41942 1.000 18.51655 203 PRO A CA 1
ATOM 3028 C C . PRO A 1 206 ? 26.58692 31.36398 22.76553 1.000 21.32913 203 PRO A C 1
ATOM 3029 O O . PRO A 1 206 ? 25.68762 31.96108 23.37159 1.000 22.48218 203 PRO A O 1
ATOM 3040 N N . VAL A 1 207 ? 27.00875 31.67910 21.54351 1.000 18.65419 204 VAL A N 1
ATOM 3041 C CA . VAL A 1 207 ? 26.48328 32.82132 20.79938 1.000 19.11553 204 VAL A CA 1
ATOM 3042 C C . VAL A 1 207 ? 25.73567 32.33684 19.57738 1.000 19.85585 204 VAL A C 1
ATOM 3043 O O . VAL A 1 207 ? 26.29574 31.71727 18.67470 1.000 19.51411 204 VAL A O 1
ATOM 3056 N N . SER A 1 208 ? 24.43862 32.59442 19.58623 1.000 20.38621 205 SER A N 1
ATOM 3057 C CA . SER A 1 208 ? 23.59101 32.31256 18.44525 1.000 21.16926 205 SER A CA 1
ATOM 3058 C C . SER A 1 208 ? 23.91361 33.28093 17.31964 1.000 24.50292 205 SER A C 1
ATOM 3059 O O . SER A 1 208 ? 24.03162 34.47985 17.56724 1.000 24.25448 205 SER A O 1
ATOM 3067 N N . VAL A 1 209 ? 24.05254 32.77738 16.09827 1.000 21.83967 206 VAL A N 1
ATOM 3068 C CA . VAL A 1 209 ? 24.30403 33.65281 14.95184 1.000 28.33457 206 VAL A CA 1
ATOM 3069 C C . VAL A 1 209 ? 23.13165 33.61473 13.97040 1.000 31.88424 206 VAL A C 1
ATOM 3070 O O . VAL A 1 209 ? 22.83093 32.56612 13.41179 1.000 35.71061 206 VAL A O 1
ATOM 3083 N N . VAL A 1 217 ? 25.14405 27.64690 13.24600 1.000 35.46087 214 VAL A N 1
ATOM 3084 C CA . VAL A 1 217 ? 24.07826 28.52399 13.72405 1.000 29.10704 214 VAL A CA 1
ATOM 3085 C C . VAL A 1 217 ? 24.38503 29.04031 15.13685 1.000 24.72458 214 VAL A C 1
ATOM 3086 O O . VAL A 1 217 ? 23.67242 29.89339 15.68250 1.000 28.71954 214 VAL A O 1
ATOM 3098 N N . VAL A 1 218 ? 25.44530 28.50872 15.72741 1.000 22.03201 215 VAL A N 1
ATOM 3099 C CA . VAL A 1 218 ? 25.82133 28.87143 17.07692 1.000 22.78039 215 VAL A CA 1
ATOM 3100 C C . VAL A 1 218 ? 27.31940 28.66979 17.21917 1.000 19.26556 215 VAL A C 1
ATOM 3101 O O . VAL A 1 218 ? 27.88382 27.68272 16.73799 1.000 23.35822 215 VAL A O 1
ATOM 3114 N N . LEU A 1 219 ? 27.97096 29.62222 17.87131 1.000 19.53338 216 LEU A N 1
ATOM 3115 C CA . LEU A 1 219 ? 29.39431 29.52651 18.18038 1.000 17.97008 216 LEU A CA 1
ATOM 3116 C C . LEU A 1 219 ? 29.52646 29.08980 19.62848 1.000 16.30932 216 LEU A C 1
ATOM 3117 O O . LEU A 1 219 ? 29.01593 29.75747 20.52021 1.000 16.03256 216 LEU A O 1
ATOM 3133 N N . THR A 1 220 ? 30.19862 27.95603 19.85143 1.000 18.60713 217 THR A N 1
ATOM 3134 C CA . THR A 1 220 ? 30.32370 27.38287 21.18653 1.000 18.18852 217 THR A CA 1
ATOM 3135 C C . THR A 1 220 ? 31.75992 27.21064 21.68379 1.000 18.23025 217 THR A C 1
ATOM 3136 O O . THR A 1 220 ? 31.96254 26.89686 22.85225 1.000 19.92206 217 THR A O 1
ATOM 3147 N N . GLU A 1 221 ? 32.73730 27.41616 20.79610 1.000 18.14819 218 GLU A N 1
ATOM 3148 C CA . GLU A 1 221 ? 34.16108 27.18762 21.09508 1.000 18.26855 218 GLU A CA 1
ATOM 3149 C C . GLU A 1 221 ? 35.01787 28.29280 20.48731 1.000 16.72045 218 GLU A C 1
ATOM 3150 O O . GLU A 1 221 ? 34.71930 28.77836 19.41133 1.000 18.73479 218 GLU A O 1
ATOM 3162 N N . ASP A 1 222 ? 36.08068 28.67524 21.18099 1.000 19.24601 219 ASP A N 1
ATOM 3163 C CA . ASP A 1 222 ? 37.06793 29.58089 20.63583 1.000 19.14542 219 ASP A CA 1
ATOM 3164 C C . ASP A 1 222 ? 37.57177 29.06579 19.29059 1.000 18.73573 219 ASP A C 1
ATOM 3165 O O . ASP A 1 222 ? 37.73502 27.85484 19.10563 1.000 20.72981 219 ASP A O 1
ATOM 3174 N N . GLU A 1 223 ? 37.83018 29.97204 18.35674 1.000 18.42908 220 GLU A N 1
ATOM 3175 C CA . GLU A 1 223 ? 38.25286 29.59038 17.01187 1.000 17.21864 220 GLU A CA 1
ATOM 3176 C C . GLU A 1 223 ? 39.75266 29.59027 16.77624 1.000 18.93063 220 GLU A C 1
ATOM 3177 O O . GLU A 1 223 ? 40.25041 28.77610 16.02038 1.000 19.60263 220 GLU A O 1
ATOM 3189 N N . GLU A 1 224 ? 40.48134 30.53102 17.37282 1.000 17.16144 221 GLU A N 1
ATOM 3190 C CA . GLU A 1 224 ? 41.86641 30.73891 16.95688 1.000 18.70073 221 GLU A CA 1
ATOM 3191 C C . GLU A 1 224 ? 42.76198 29.55385 17.24689 1.000 21.66304 221 GLU A C 1
ATOM 3192 O O . GLU A 1 224 ? 43.67917 29.28199 16.47311 1.000 21.17877 221 GLU A O 1
ATOM 3204 N N . TYR A 1 225 ? 42.53346 28.85291 18.35246 1.000 18.31113 222 TYR A N 1
ATOM 3205 C CA . TYR A 1 225 ? 43.51253 27.84995 18.78481 1.000 19.90328 222 TYR A CA 1
ATOM 3206 C C . TYR A 1 225 ? 43.57878 26.68770 17.80239 1.000 20.57184 222 TYR A C 1
ATOM 3207 O O . TYR A 1 225 ? 44.57852 25.95440 17.77567 1.000 22.69985 222 TYR A O 1
ATOM 3225 N N . LYS A 1 226 ? 42.53120 26.52721 16.99427 1.000 20.39705 223 LYS A N 1
ATOM 3226 C CA . LYS A 1 226 ? 42.49322 25.44513 15.99907 1.000 22.32135 223 LYS A CA 1
ATOM 3227 C C . LYS A 1 226 ? 43.29465 25.75029 14.73308 1.000 26.81859 223 LYS A C 1
ATOM 3228 O O . LYS A 1 226 ? 43.49086 24.86244 13.89058 1.000 26.01602 223 LYS A O 1
ATOM 3247 N N . ARG A 1 227 ? 43.78883 26.97933 14.61394 1.000 23.02476 224 ARG A N 1
ATOM 3248 C CA . ARG A 1 227 ? 44.38161 27.45267 13.36433 1.000 24.29354 224 ARG A CA 1
ATOM 3249 C C . ARG A 1 227 ? 45.89069 27.29309 13.30365 1.000 26.94398 224 ARG A C 1
ATOM 3250 O O . ARG A 1 227 ? 46.49630 27.60325 12.28210 1.000 31.55647 224 ARG A O 1
ATOM 3271 N N . LEU A 1 228 ? 46.49605 26.81608 14.38246 1.000 24.50069 225 LEU A N 1
ATOM 3272 C CA . LEU A 1 228 ? 47.94736 26.61156 14.38851 1.000 25.43230 225 LEU A CA 1
ATOM 3273 C C . LEU A 1 228 ? 48.35970 25.63588 13.28601 1.000 25.91242 225 LEU A C 1
ATOM 3274 O O . LEU A 1 228 ? 47.76657 24.57039 13.14192 1.000 27.21906 225 LEU A O 1
ATOM 3290 N N . ILE A 1 229 ? 49.37255 26.01816 12.51296 1.000 24.96359 226 ILE A N 1
ATOM 3291 C CA . ILE A 1 229 ? 50.03852 25.10170 11.57982 1.000 26.66410 226 ILE A CA 1
ATOM 3292 C C . ILE A 1 229 ? 51.46635 24.95033 12.08507 1.000 27.25850 226 ILE A C 1
ATOM 3293 O O . ILE A 1 229 ? 52.31452 25.77020 11.75239 1.000 28.27237 226 ILE A O 1
ATOM 3309 N N . PRO A 1 230 ? 51.72709 23.94013 12.93007 1.000 28.01452 227 PRO A N 1
ATOM 3310 C CA . PRO A 1 230 ? 53.02245 23.87094 13.62739 1.000 26.90442 227 PRO A CA 1
ATOM 3311 C C . PRO A 1 230 ? 54.24417 23.97774 12.71468 1.000 30.48555 227 PRO A C 1
ATOM 3312 O O . PRO A 1 230 ? 55.15735 24.74190 13.01502 1.000 26.29646 227 PRO A O 1
ATOM 3323 N N . GLU A 1 231 ? 54.25889 23.24282 11.61163 1.000 31.71839 228 GLU A N 1
ATOM 3324 C CA . GLU A 1 231 ? 55.47200 23.16022 10.81054 1.000 39.20562 228 GLU A CA 1
ATOM 3325 C C . GLU A 1 231 ? 55.78810 24.50043 10.13768 1.000 32.94793 228 GLU A C 1
ATOM 3326 O O . GLU A 1 231 ? 56.91045 24.71713 9.67445 1.000 35.86593 228 GLU A O 1
ATOM 3338 N N . LYS A 1 232 ? 54.81773 25.41026 10.12618 1.000 33.27844 229 LYS A N 1
ATOM 3339 C CA . LYS A 1 232 ? 54.95194 26.70721 9.47062 1.000 36.76639 229 LYS A CA 1
ATOM 3340 C C . LYS A 1 232 ? 55.58814 27.75679 10.39413 1.000 32.20044 229 LYS A C 1
ATOM 3341 O O . LYS A 1 232 ? 56.13283 28.76390 9.93706 1.000 32.21270 229 LYS A O 1
ATOM 3360 N N . VAL A 1 233 ? 55.55073 27.49080 11.69339 1.000 27.48124 230 VAL A N 1
ATOM 3361 C CA . VAL A 1 233 ? 55.95961 28.47402 12.69005 1.000 25.89430 230 VAL A CA 1
ATOM 3362 C C . VAL A 1 233 ? 57.43172 28.89785 12.54026 1.000 23.72795 230 VAL A C 1
ATOM 3363 O O . VAL A 1 233 ? 57.73648 30.07486 12.57647 1.000 24.01976 230 VAL A O 1
ATOM 3376 N N . PRO A 1 234 ? 58.36041 27.94242 12.38617 1.000 22.19933 231 PRO A N 1
ATOM 3377 C CA . PRO A 1 234 ? 59.74435 28.39327 12.21027 1.000 21.67656 231 PRO A CA 1
ATOM 3378 C C . PRO A 1 234 ? 60.03385 28.94287 10.82381 1.000 22.19793 231 PRO A C 1
ATOM 3379 O O . PRO A 1 234 ? 61.11758 29.48608 10.60252 1.000 29.86730 231 PRO A O 1
ATOM 3390 N N . ALA A 1 235 ? 59.10635 28.78203 9.89672 1.000 26.54148 232 ALA A N 1
ATOM 3391 C CA . ALA A 1 235 ? 59.32023 29.22403 8.52288 1.000 31.74912 232 ALA A CA 1
ATOM 3392 C C . ALA A 1 235 ? 58.91592 30.67396 8.32626 1.000 31.16163 232 ALA A C 1
ATOM 3393 O O . ALA A 1 235 ? 59.31936 31.31207 7.34916 1.000 29.93488 232 ALA A O 1
ATOM 3400 N N . LEU A 1 236 ? 58.09717 31.19242 9.23813 1.000 27.07776 233 LEU A N 1
ATOM 3401 C CA . LEU A 1 236 ? 57.60835 32.55300 9.10725 1.000 26.35205 233 LEU A CA 1
ATOM 3402 C C . LEU A 1 236 ? 58.71980 33.57454 9.22959 1.000 26.45395 233 LEU A C 1
ATOM 3403 O O . LEU A 1 236 ? 59.67187 33.38555 9.98219 1.000 24.47877 233 LEU A O 1
ATOM 3419 N N . HIS A 1 237 ? 58.56158 34.68239 8.50485 1.000 27.47485 234 HIS A N 1
ATOM 3420 C CA . HIS A 1 237 ? 59.47312 35.80818 8.58108 1.000 26.57906 234 HIS A CA 1
ATOM 3421 C C . HIS A 1 237 ? 58.97667 36.79406 9.62568 1.000 23.72119 234 HIS A C 1
ATOM 3422 O O . HIS A 1 237 ? 57.76495 36.93276 9.80632 1.000 26.67574 234 HIS A O 1
ATOM 3436 N N . PRO A 1 238 ? 59.90499 37.46296 10.33453 1.000 26.54806 235 PRO A N 1
ATOM 3437 C CA . PRO A 1 238 ? 59.49049 38.48570 11.30153 1.000 23.25872 235 PRO A CA 1
ATOM 3438 C C . PRO A 1 238 ? 58.56453 39.50729 10.66197 1.000 27.30959 235 PRO A C 1
ATOM 3439 O O . PRO A 1 238 ? 58.83084 39.94012 9.54287 1.000 27.53571 235 PRO A O 1
ATOM 3450 N N . ALA A 1 239 ? 57.49763 39.86587 11.37052 1.000 25.27936 236 ALA A N 1
ATOM 3451 C CA . ALA A 1 239 ? 56.43257 40.69944 10.81404 1.000 29.78003 236 ALA A CA 1
ATOM 3452 C C . ALA A 1 239 ? 56.63036 42.18843 11.03124 1.000 28.47237 236 ALA A C 1
ATOM 3453 O O . ALA A 1 239 ? 56.02667 42.99650 10.32142 1.000 32.43164 236 ALA A O 1
ATOM 3460 N N . PHE A 1 240 ? 57.44701 42.55110 12.01114 1.000 24.75256 237 PHE A N 1
ATOM 3461 C CA . PHE A 1 240 ? 57.57046 43.94865 12.43689 1.000 26.22267 237 PHE A CA 1
ATOM 3462 C C . PHE A 1 240 ? 58.96197 44.53300 12.26323 1.000 27.39698 237 PHE A C 1
ATOM 3463 O O . PHE A 1 240 ? 59.11259 45.74122 12.03290 1.000 28.99879 237 PHE A O 1
ATOM 3480 N N . LEU A 1 241 ? 59.98194 43.68397 12.37456 1.000 26.10482 238 LEU A N 1
ATOM 3481 C CA . LEU A 1 241 ? 61.36077 44.12945 12.31024 1.000 27.63905 238 LEU A CA 1
ATOM 3482 C C . LEU A 1 241 ? 62.07354 43.26715 11.29101 1.000 30.34199 238 LEU A C 1
ATOM 3483 O O . LEU A 1 241 ? 62.16307 42.05453 11.46150 1.000 28.28074 238 LEU A O 1
ATOM 3499 N N . LYS A 1 242 ? 62.56840 43.88443 10.22158 1.000 33.46235 239 LYS A N 1
ATOM 3500 C CA . LYS A 1 242 ? 63.02112 43.11294 9.06772 1.000 37.82292 239 LYS A CA 1
ATOM 3501 C C . LYS A 1 242 ? 64.48721 43.35416 8.73939 1.000 39.59209 239 LYS A C 1
ATOM 3502 O O . LYS A 1 242 ? 64.93082 43.09438 7.62200 1.000 42.26689 239 LYS A O 1
ATOM 3521 N N . ASP A 1 243 ? 65.24050 43.81819 9.73256 1.000 36.47556 240 ASP A N 1
ATOM 3522 C CA . ASP A 1 243 ? 66.65195 44.12775 9.54947 1.000 38.78501 240 ASP A CA 1
ATOM 3523 C C . ASP A 1 243 ? 67.53322 42.91757 9.84904 1.000 41.22947 240 ASP A C 1
ATOM 3524 O O . ASP A 1 243 ? 68.75776 43.03486 9.91116 1.000 46.92514 240 ASP A O 1
ATOM 3533 N N . GLY A 1 244 ? 66.89946 41.76620 10.05685 1.000 37.13537 241 GLY A N 1
ATOM 3534 C CA . GLY A 1 244 ? 67.60620 40.53068 10.34044 1.000 39.51242 241 GLY A CA 1
ATOM 3535 C C . GLY A 1 244 ? 67.61506 40.13071 11.80438 1.000 37.12250 241 GLY A C 1
ATOM 3536 O O . GLY A 1 244 ? 67.93543 38.98624 12.12368 1.000 35.88219 241 GLY A O 1
ATOM 3540 N N . SER A 1 245 ? 67.25067 41.05760 12.69001 1.000 29.09106 242 SER A N 1
ATOM 3541 C CA . SER A 1 245 ? 67.28377 40.80522 14.13157 1.000 27.86025 242 SER A CA 1
ATOM 3542 C C . SER A 1 245 ? 65.88793 40.56704 14.69463 1.000 26.25205 242 SER A C 1
ATOM 3543 O O . SER A 1 245 ? 65.72256 40.40541 15.90596 1.000 28.64954 242 SER A O 1
ATOM 3551 N N . GLY A 1 246 ? 64.89572 40.54078 13.81574 1.000 26.96998 243 GLY A N 1
ATOM 3552 C CA . GLY A 1 246 ? 63.51782 40.37024 14.23558 1.000 24.74255 243 GLY A CA 1
ATOM 3553 C C . GLY A 1 246 ? 63.20844 38.99260 14.78060 1.000 23.62928 243 GLY A C 1
ATOM 3554 O O . GLY A 1 246 ? 63.89125 38.01923 14.44948 1.000 23.56997 243 GLY A O 1
ATOM 3558 N N . THR A 1 247 ? 62.17978 38.91288 15.62481 1.000 20.55180 244 THR A N 1
ATOM 3559 C CA . THR A 1 247 ? 61.79653 37.65082 16.26558 1.000 20.51497 244 THR A CA 1
ATOM 3560 C C . THR A 1 247 ? 60.28518 37.43683 16.31609 1.000 22.53567 244 THR A C 1
ATOM 3561 O O . THR A 1 247 ? 59.80153 36.30815 16.38990 1.000 20.97356 244 THR A O 1
ATOM 3572 N N . ILE A 1 248 ? 59.52851 38.52973 16.28076 1.000 20.58151 245 ILE A N 1
ATOM 3573 C CA . ILE A 1 248 ? 58.08534 38.42719 16.40636 1.000 20.64926 245 ILE A CA 1
ATOM 3574 C C . ILE A 1 248 ? 57.43648 38.19365 15.03784 1.000 19.68081 245 ILE A C 1
ATOM 3575 O O . ILE A 1 248 ? 57.71435 38.90938 14.06252 1.000 22.69689 245 ILE A O 1
ATOM 3591 N N . THR A 1 249 ? 56.56609 37.19244 14.98904 1.000 22.21995 246 THR A N 1
ATOM 3592 C CA . THR A 1 249 ? 55.91431 36.75367 13.76170 1.000 20.76023 246 THR A CA 1
ATOM 3593 C C . THR A 1 249 ? 54.41656 36.68872 13.95719 1.000 20.64012 246 THR A C 1
ATOM 3594 O O . THR A 1 249 ? 53.92946 36.80554 15.07984 1.000 22.45976 246 THR A O 1
ATOM 3605 N N . ALA A 1 250 ? 53.69343 36.41031 12.87800 1.000 22.82786 247 ALA A N 1
ATOM 3606 C CA . ALA A 1 250 ? 52.24355 36.24321 12.98744 1.000 23.75282 247 ALA A CA 1
ATOM 3607 C C . ALA A 1 250 ? 51.89379 35.12124 13.94987 1.000 24.61942 247 ALA A C 1
ATOM 3608 O O . ALA A 1 250 ? 50.85431 35.18406 14.59958 1.000 27.43090 247 ALA A O 1
ATOM 3615 N N . ALA A 1 251 ? 52.74872 34.09992 14.05859 1.000 22.29261 248 ALA A N 1
ATOM 3616 C CA . ALA A 1 251 ? 52.44126 32.95019 14.88565 1.000 21.93187 248 ALA A CA 1
ATOM 3617 C C . ALA A 1 251 ? 52.70826 33.20336 16.36832 1.000 21.42425 248 ALA A C 1
ATOM 3618 O O . ALA A 1 251 ? 52.00528 32.64678 17.20184 1.000 23.77717 248 ALA A O 1
ATOM 3625 N N . ASN A 1 252 ? 53.69140 34.03573 16.71648 1.000 20.24437 249 ASN A N 1
ATOM 3626 C CA . ASN A 1 252 ? 53.98742 34.21787 18.14247 1.000 19.42227 249 ASN A CA 1
ATOM 3627 C C . ASN A 1 252 ? 53.47298 35.56560 18.63477 1.000 21.36253 249 ASN A C 1
ATOM 3628 O O . ASN A 1 252 ? 53.78914 35.98849 19.74298 1.000 23.37939 249 ASN A O 1
ATOM 3639 N N . ALA A 1 253 ? 52.65529 36.22160 17.80346 1.000 19.71330 250 ALA A N 1
ATOM 3640 C CA . ALA A 1 253 ? 51.91219 37.42372 18.21725 1.000 18.35033 250 ALA A CA 1
ATOM 3641 C C . ALA A 1 253 ? 50.45727 37.06505 18.31386 1.000 19.51137 250 ALA A C 1
ATOM 3642 O O . ALA A 1 253 ? 50.01286 36.18599 17.60984 1.000 21.61253 250 ALA A O 1
ATOM 3649 N N . SER A 1 254 ? 49.71326 37.78258 19.13572 1.000 19.05580 251 SER A N 1
ATOM 3650 C CA . SER A 1 254 ? 48.27423 37.58767 19.14244 1.000 19.81238 251 SER A CA 1
ATOM 3651 C C . SER A 1 254 ? 47.66719 38.07358 17.82854 1.000 21.18939 251 SER A C 1
ATOM 3652 O O . SER A 1 254 ? 48.28319 38.78531 17.04104 1.000 20.91341 251 SER A O 1
ATOM 3660 N N . THR A 1 255 ? 46.43675 37.62286 17.60793 1.000 20.65506 252 THR A N 1
ATOM 3661 C CA . THR A 1 255 ? 45.69219 37.86203 16.38557 1.000 21.14150 252 THR A CA 1
ATOM 3662 C C . THR A 1 255 ? 44.62644 38.92676 16.64369 1.000 19.58949 252 THR A C 1
ATOM 3663 O O . THR A 1 255 ? 44.48794 39.40401 17.76620 1.000 19.10411 252 THR A O 1
ATOM 3674 N N . ILE A 1 256 ? 43.90293 39.30111 15.59900 1.000 18.06594 253 ILE A N 1
ATOM 3675 C CA . ILE A 1 256 ? 42.74341 40.18845 15.76253 1.000 16.78198 253 ILE A CA 1
ATOM 3676 C C . ILE A 1 256 ? 41.46356 39.33399 15.77215 1.000 15.94863 253 ILE A C 1
ATOM 3677 O O . ILE A 1 256 ? 41.35220 38.31450 15.07540 1.000 18.32482 253 ILE A O 1
ATOM 3693 N N . ASN A 1 257 ? 40.52546 39.72230 16.63616 1.000 15.48185 254 ASN A N 1
ATOM 3694 C CA . ASN A 1 257 ? 39.43626 38.84366 17.02779 1.000 15.50461 254 ASN A CA 1
ATOM 3695 C C . ASN A 1 257 ? 38.18822 39.58820 17.47620 1.000 15.42560 254 ASN A C 1
ATOM 3696 O O . ASN A 1 257 ? 38.23421 40.79237 17.76816 1.000 16.97105 254 ASN A O 1
ATOM 3707 N N . ASP A 1 258 ? 37.08110 38.83687 17.54418 1.000 15.45967 255 ASP A N 1
ATOM 3708 C CA . ASP A 1 258 ? 35.79654 39.31936 18.04444 1.000 15.73700 255 ASP A CA 1
ATOM 3709 C C . ASP A 1 258 ? 35.41829 38.57991 19.33897 1.000 16.45183 255 ASP A C 1
ATOM 3710 O O . ASP A 1 258 ? 35.57241 37.36237 19.41935 1.000 16.72386 255 ASP A O 1
ATOM 3719 N N . GLY A 1 259 ? 34.91045 39.30319 20.33371 1.000 14.45550 256 GLY A N 1
ATOM 3720 C CA . GLY A 1 259 ? 34.47545 38.68275 21.56958 1.000 16.23367 256 GLY A CA 1
ATOM 3721 C C . GLY A 1 259 ? 34.08803 39.66841 22.64487 1.000 14.83569 256 GLY A C 1
ATOM 3722 O O . GLY A 1 259 ? 34.33392 40.86911 22.50691 1.000 15.19082 256 GLY A O 1
ATOM 3726 N N . ALA A 1 260 ? 33.47948 39.15461 23.71157 1.000 14.43848 257 ALA A N 1
ATOM 3727 C CA . ALA A 1 260 ? 33.07247 39.96716 24.85592 1.000 13.65397 257 ALA A CA 1
ATOM 3728 C C . ALA A 1 260 ? 33.15365 39.17198 26.15500 1.000 14.88925 257 ALA A C 1
ATOM 3729 O O . ALA A 1 260 ? 33.16690 37.94420 26.15550 1.000 13.88122 257 ALA A O 1
ATOM 3736 N N . ALA A 1 261 ? 33.24479 39.89487 27.25981 1.000 14.48951 258 ALA A N 1
ATOM 3737 C CA . ALA A 1 261 ? 33.33525 39.28091 28.57765 1.000 14.80973 258 ALA A CA 1
ATOM 3738 C C . ALA A 1 261 ? 32.77696 40.23288 29.61333 1.000 15.46132 258 ALA A C 1
ATOM 3739 O O . ALA A 1 261 ? 32.95431 41.44180 29.48723 1.000 15.61234 258 ALA A O 1
ATOM 3746 N N . ALA A 1 262 ? 32.12768 39.69602 30.64503 1.000 14.05765 259 ALA A N 1
ATOM 3747 C CA . ALA A 1 262 ? 31.42463 40.52314 31.62787 1.000 14.54034 259 ALA A CA 1
ATOM 3748 C C . ALA A 1 262 ? 31.43921 39.93441 33.01741 1.000 17.92731 259 ALA A C 1
ATOM 3749 O O . ALA A 1 262 ? 31.37695 38.70281 33.17714 1.000 17.20692 259 ALA A O 1
ATOM 3756 N N . CYS A 1 263 ? 31.47172 40.81148 34.01245 1.000 15.99335 260 CYS A N 1
ATOM 3757 C CA . CYS A 1 263 ? 31.30138 40.42570 35.41170 1.000 17.90427 260 CYS A CA 1
ATOM 3758 C C . CYS A 1 263 ? 30.27625 41.31092 36.08135 1.000 18.82119 260 CYS A C 1
ATOM 3759 O O . CYS A 1 263 ? 30.25110 42.52068 35.84218 1.000 17.59872 260 CYS A O 1
ATOM 3767 N N . VAL A 1 264 ? 29.44547 40.72923 36.94177 1.000 16.50538 261 VAL A N 1
ATOM 3768 C CA . VAL A 1 264 ? 28.62176 41.53891 37.83991 1.000 16.72652 261 VAL A CA 1
ATOM 3769 C C . VAL A 1 264 ? 29.36262 41.67023 39.16345 1.000 17.84358 261 VAL A C 1
ATOM 3770 O O . VAL A 1 264 ? 29.80028 40.67379 39.72896 1.000 17.79118 261 VAL A O 1
ATOM 3783 N N . LEU A 1 265 ? 29.47860 42.90667 39.65375 1.000 17.38906 262 LEU A N 1
ATOM 3784 C CA . LEU A 1 265 ? 30.13299 43.18841 40.91941 1.000 15.79929 262 LEU A CA 1
ATOM 3785 C C . LEU A 1 265 ? 29.08486 43.65813 41.91941 1.000 17.12111 262 LEU A C 1
ATOM 3786 O O . LEU A 1 265 ? 28.14598 44.35990 41.54946 1.000 18.41615 262 LEU A O 1
ATOM 3802 N N . ALA A 1 266 ? 29.24167 43.26446 43.17526 1.000 18.12169 263 ALA A N 1
ATOM 3803 C CA . ALA A 1 266 ? 28.32515 43.72122 44.21901 1.000 19.54704 263 ALA A CA 1
ATOM 3804 C C . ALA A 1 266 ? 29.05136 43.94881 45.55111 1.000 20.79130 263 ALA A C 1
ATOM 3805 O O . ALA A 1 266 ? 30.07124 43.31887 45.84349 1.000 23.21220 263 ALA A O 1
ATOM 3812 N N . SER A 1 267 ? 28.50541 44.86370 46.35979 1.000 20.60731 264 SER A N 1
ATOM 3813 C CA . SER A 1 267 ? 29.09336 45.16694 47.65084 1.000 22.80853 264 SER A CA 1
ATOM 3814 C C . SER A 1 267 ? 28.83508 44.05561 48.66405 1.000 23.91451 264 SER A C 1
ATOM 3815 O O . SER A 1 267 ? 27.92516 43.24411 48.49415 1.000 24.21754 264 SER A O 1
ATOM 3823 N N . GLY A 1 268 ? 29.63648 44.02909 49.72435 1.000 26.55456 265 GLY A N 1
ATOM 3824 C CA . GLY A 1 268 ? 29.41766 43.11002 50.82403 1.000 26.91664 265 GLY A CA 1
ATOM 3825 C C . GLY A 1 268 ? 28.02415 43.25096 51.41301 1.000 27.71831 265 GLY A C 1
ATOM 3826 O O . GLY A 1 268 ? 27.41624 42.24825 51.80617 1.000 29.21945 265 GLY A O 1
ATOM 3830 N N . GLU A 1 269 ? 27.49556 44.47490 51.45851 1.000 26.81877 266 GLU A N 1
ATOM 3831 C CA . GLU A 1 269 ? 26.15869 44.69649 52.01316 1.000 30.60394 266 GLU A CA 1
ATOM 3832 C C . GLU A 1 269 ? 25.10068 43.97046 51.18242 1.000 32.64907 266 GLU A C 1
ATOM 3833 O O . GLU A 1 269 ? 24.22945 43.30916 51.73270 1.000 29.73666 266 GLU A O 1
ATOM 3845 N N . VAL A 1 270 ? 25.18778 44.08217 49.86112 1.000 27.23753 267 VAL A N 1
ATOM 3846 C CA . VAL A 1 270 ? 24.27860 43.36674 48.96688 1.000 28.48850 267 VAL A CA 1
ATOM 3847 C C . VAL A 1 270 ? 24.35167 41.85906 49.17831 1.000 28.21565 267 VAL A C 1
ATOM 3848 O O . VAL A 1 270 ? 23.33391 41.15055 49.21402 1.000 29.16772 267 VAL A O 1
ATOM 3861 N N . VAL A 1 271 ? 25.56680 41.35052 49.27339 1.000 26.75797 268 VAL A N 1
ATOM 3862 C CA . VAL A 1 271 ? 25.76948 39.93261 49.46496 1.000 27.69877 268 VAL A CA 1
ATOM 3863 C C . VAL A 1 271 ? 25.10220 39.47046 50.75409 1.000 32.69481 268 VAL A C 1
ATOM 3864 O O . VAL A 1 271 ? 24.38435 38.47803 50.76157 1.000 31.32249 268 VAL A O 1
ATOM 3877 N N . GLN A 1 272 ? 25.32112 40.20920 51.83377 1.000 30.05363 269 GLN A N 1
ATOM 3878 C CA . GLN A 1 272 ? 24.76281 39.84540 53.12684 1.000 33.25406 269 GLN A CA 1
ATOM 3879 C C . GLN A 1 272 ? 23.23591 39.89397 53.09196 1.000 33.97230 269 GLN A C 1
ATOM 3880 O O . GLN A 1 272 ? 22.55826 38.93541 53.48004 1.000 37.00787 269 GLN A O 1
ATOM 3894 N N . GLU A 1 273 ? 22.69352 41.00243 52.60648 1.000 32.85713 270 GLU A N 1
ATOM 3895 C CA . GLU A 1 273 ? 21.24539 41.19317 52.57649 1.000 29.40269 270 GLU A CA 1
ATOM 3896 C C . GLU A 1 273 ? 20.53981 40.17930 51.67966 1.000 33.93416 270 GLU A C 1
ATOM 3897 O O . GLU A 1 273 ? 19.40535 39.79340 51.94544 1.000 38.56507 270 GLU A O 1
ATOM 3909 N N . GLY A 1 274 ? 21.21885 39.74622 50.62278 1.000 34.35921 271 GLY A N 1
ATOM 3910 C CA . GLY A 1 274 ? 20.63498 38.85265 49.64019 1.000 33.19010 271 GLY A CA 1
ATOM 3911 C C . GLY A 1 274 ? 20.89197 37.38227 49.88527 1.000 32.03940 271 GLY A C 1
ATOM 3912 O O . GLY A 1 274 ? 20.38916 36.53989 49.14496 1.000 33.97748 271 GLY A O 1
ATOM 3916 N N . ARG A 1 275 ? 21.67188 37.07224 50.91538 1.000 31.27421 272 ARG A N 1
ATOM 3917 C CA . ARG A 1 275 ? 22.11573 35.71304 51.16904 1.000 36.70007 272 ARG A CA 1
ATOM 3918 C C . ARG A 1 275 ? 22.80104 35.11855 49.93415 1.000 34.41190 272 ARG A C 1
ATOM 3919 O O . ARG A 1 275 ? 22.61982 33.95039 49.60144 1.000 35.86387 272 ARG A O 1
ATOM 3940 N N . LEU A 1 276 ? 23.60066 35.93747 49.25819 1.000 30.81536 273 LEU A N 1
ATOM 3941 C CA . LEU A 1 276 ? 24.26789 35.51207 48.03556 1.000 29.37341 273 LEU A CA 1
ATOM 3942 C C . LEU A 1 276 ? 25.52403 34.69896 48.28712 1.000 28.93663 273 LEU A C 1
ATOM 3943 O O . LEU A 1 276 ? 26.12175 34.75509 49.36315 1.000 31.60115 273 LEU A O 1
ATOM 3959 N N . LYS A 1 277 ? 25.91220 33.95118 47.25519 1.000 30.37432 274 LYS A N 1
ATOM 3960 C CA . LYS A 1 277 ? 27.11627 33.14655 47.23435 1.000 31.31244 274 LYS A CA 1
ATOM 3961 C C . LYS A 1 277 ? 28.04767 33.65055 46.14529 1.000 30.02779 274 LYS A C 1
ATOM 3962 O O . LYS A 1 277 ? 28.15544 33.04397 45.08216 1.000 30.11715 274 LYS A O 1
ATOM 3981 N N . PRO A 1 278 ? 28.72068 34.77435 46.39975 1.000 23.86351 275 PRO A N 1
ATOM 3982 C CA . PRO A 1 278 ? 29.64101 35.28025 45.37923 1.000 23.52034 275 PRO A CA 1
ATOM 3983 C C . PRO A 1 278 ? 30.72810 34.27347 45.02835 1.000 26.34744 275 PRO A C 1
ATOM 3984 O O . PRO A 1 278 ? 31.11156 33.45631 45.87422 1.000 25.58886 275 PRO A O 1
ATOM 3995 N N . ILE A 1 279 ? 31.24132 34.32966 43.80433 1.000 20.52382 276 ILE A N 1
ATOM 3996 C CA . ILE A 1 279 ? 32.25833 33.37176 43.40292 1.000 18.44286 276 ILE A CA 1
ATOM 3997 C C . ILE A 1 279 ? 33.67929 33.85155 43.68548 1.000 22.55562 276 ILE A C 1
ATOM 3998 O O . ILE A 1 279 ? 34.58284 33.03469 43.84604 1.000 21.67630 276 ILE A O 1
ATOM 4014 N N . ALA A 1 280 ? 33.88016 35.15951 43.80757 1.000 19.59739 277 ALA A N 1
ATOM 4015 C CA . ALA A 1 280 ? 35.19931 35.66833 44.12814 1.000 21.18640 277 ALA A CA 1
ATOM 4016 C C . ALA A 1 280 ? 35.08779 37.03501 44.78876 1.000 19.65046 277 ALA A C 1
ATOM 4017 O O . ALA A 1 280 ? 34.03517 37.66711 44.78368 1.000 20.38439 277 ALA A O 1
ATOM 4024 N N . LYS A 1 281 ? 36.19936 37.47793 45.35994 1.000 21.48369 278 LYS A N 1
ATOM 4025 C CA . LYS A 1 281 ? 36.30221 38.77210 46.00932 1.000 22.10826 278 LYS A CA 1
ATOM 4026 C C . LYS A 1 281 ? 37.43507 39.55641 45.35591 1.000 22.97898 278 LYS A C 1
ATOM 4027 O O . LYS A 1 281 ? 38.49305 38.99798 45.09164 1.000 22.10136 278 LYS A O 1
ATOM 4046 N N . VAL A 1 282 ? 37.21989 40.83113 45.06744 1.000 20.68776 279 VAL A N 1
ATOM 4047 C CA . VAL A 1 282 ? 38.29704 41.67025 44.55897 1.000 20.51647 279 VAL A CA 1
ATOM 4048 C C . VAL A 1 282 ? 39.03903 42.26906 45.75348 1.000 23.08617 279 VAL A C 1
ATOM 4049 O O . VAL A 1 282 ? 38.45758 43.02719 46.51812 1.000 23.04733 279 VAL A O 1
ATOM 4062 N N . LEU A 1 283 ? 40.31212 41.91040 45.91763 1.000 21.75793 280 LEU A N 1
ATOM 4063 C CA . LEU A 1 283 ? 41.06997 42.33089 47.09360 1.000 22.91365 280 LEU A CA 1
ATOM 4064 C C . LEU A 1 283 ? 41.78133 43.65551 46.89157 1.000 23.85598 280 LEU A C 1
ATOM 4065 O O . LEU A 1 283 ? 41.87506 44.46599 47.82063 1.000 24.87472 280 LEU A O 1
ATOM 4081 N N . SER A 1 284 ? 42.28924 43.86350 45.68429 1.000 21.57438 281 SER A N 1
ATOM 4082 C CA . SER A 1 284 ? 43.11800 45.02025 45.39728 1.000 23.05071 281 SER A CA 1
ATOM 4083 C C . SER A 1 284 ? 43.34188 45.15684 43.90735 1.000 20.77375 281 SER A C 1
ATOM 4084 O O . SER A 1 284 ? 43.12668 44.20111 43.14418 1.000 20.59685 281 SER A O 1
ATOM 4092 N N . TYR A 1 285 ? 43.79273 46.33622 43.49197 1.000 21.66117 282 TYR A N 1
ATOM 4093 C CA . TYR A 1 285 ? 44.19963 46.55082 42.11451 1.000 19.59887 282 TYR A CA 1
ATOM 4094 C C . TYR A 1 285 ? 45.36340 47.54347 42.09002 1.000 23.53233 282 TYR A C 1
ATOM 4095 O O . TYR A 1 285 ? 45.59229 48.27222 43.05657 1.000 22.52526 282 TYR A O 1
ATOM 4113 N N . A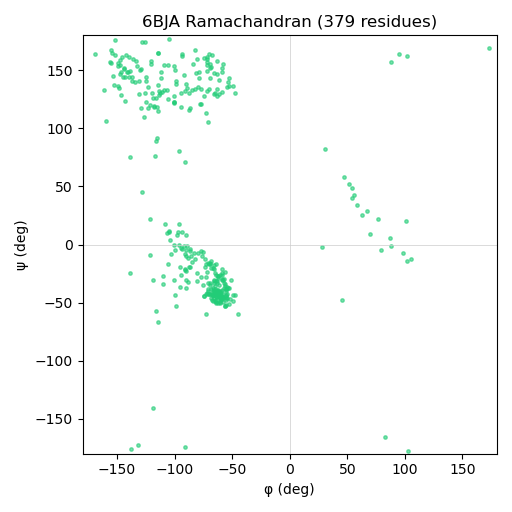LA A 1 286 ? 46.08666 47.55688 40.98122 1.000 19.85460 283 ALA A N 1
ATOM 4114 C CA . ALA A 1 286 ? 47.20787 48.46121 40.80921 1.000 22.35403 283 ALA A CA 1
ATOM 4115 C C . ALA A 1 286 ? 47.34014 48.81318 39.34464 1.000 20.52275 283 ALA A C 1
ATOM 4116 O O . ALA A 1 286 ? 46.91268 48.05317 38.46129 1.000 20.33896 283 ALA A O 1
ATOM 4123 N N . GLU A 1 287 ? 47.95608 49.96592 39.08677 1.000 21.19949 284 GLU A N 1
ATOM 4124 C CA . GLU A 1 287 ? 48.15845 50.44390 37.73895 1.000 21.39002 284 GLU A CA 1
ATOM 4125 C C . GLU A 1 287 ? 49.57270 50.98777 37.65457 1.000 24.93217 284 GLU A C 1
ATOM 4126 O O . GLU A 1 287 ? 50.04665 51.60060 38.60503 1.000 29.99973 284 GLU A O 1
ATOM 4138 N N . ALA A 1 288 ? 50.23075 50.73841 36.53490 1.000 19.19305 285 ALA A N 1
ATOM 4139 C CA . ALA A 1 288 ? 51.59222 51.20193 36.31037 1.000 21.34995 285 ALA A CA 1
ATOM 4140 C C . ALA A 1 288 ? 51.73342 51.82544 34.93827 1.000 19.71906 285 ALA A C 1
ATOM 4141 O O . ALA A 1 288 ? 50.93128 51.58039 34.03037 1.000 19.55221 285 ALA A O 1
ATOM 4148 N N . GLY A 1 289 ? 52.74594 52.66358 34.78695 1.000 18.28649 286 GLY A N 1
ATOM 4149 C CA . GLY A 1 289 ? 53.03708 53.21995 33.48933 1.000 17.78089 286 GLY A CA 1
ATOM 4150 C C . GLY A 1 289 ? 54.52350 53.40643 33.24969 1.000 19.37647 286 GLY A C 1
ATOM 4151 O O . GLY A 1 289 ? 55.27111 53.77877 34.15659 1.000 22.38789 286 GLY A O 1
ATOM 4155 N N . VAL A 1 290 ? 54.91704 53.17596 32.00314 1.000 17.46533 287 VAL A N 1
ATOM 4156 C CA . VAL A 1 290 ? 56.29917 53.31792 31.55522 1.000 17.59184 287 VAL A CA 1
ATOM 4157 C C . VAL A 1 290 ? 56.33820 53.99718 30.18342 1.000 17.33876 287 VAL A C 1
ATOM 4158 O O . VAL A 1 290 ? 55.30787 54.42253 29.64983 1.000 18.79089 287 VAL A O 1
ATOM 4171 N N . GLU A 1 291 ? 57.52287 54.12737 29.59953 1.000 19.66570 288 GLU A N 1
ATOM 4172 C CA . GLU A 1 291 ? 57.64088 54.61097 28.22966 1.000 19.15139 288 GLU A CA 1
ATOM 4173 C C . GLU A 1 291 ? 56.78039 53.78432 27.27801 1.000 20.37810 288 GLU A C 1
ATOM 4174 O O . GLU A 1 291 ? 56.73830 52.56014 27.39305 1.000 20.02393 288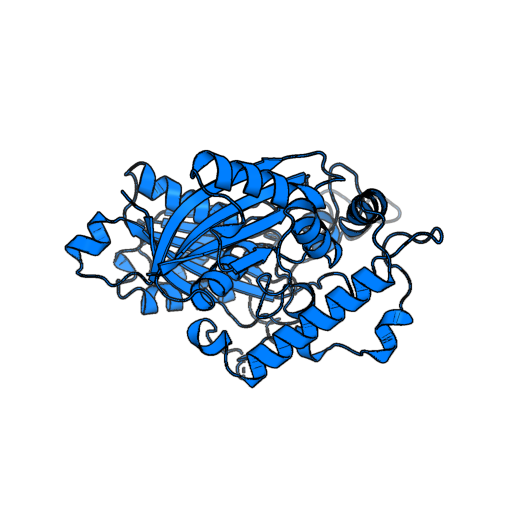 GLU A O 1
ATOM 4186 N N . PRO A 1 292 ? 56.12066 54.43166 26.31242 1.000 18.26966 289 PRO A N 1
ATOM 4187 C CA . PRO A 1 292 ? 55.30596 53.66956 25.35590 1.000 16.14924 289 PRO A CA 1
ATOM 4188 C C . PRO A 1 292 ? 56.02700 52.47183 24.73092 1.000 19.31042 289 PRO A C 1
ATOM 4189 O O . PRO A 1 292 ? 55.43443 51.40015 24.62644 1.000 19.62016 289 PRO A O 1
ATOM 4200 N N . ILE A 1 293 ? 57.28168 52.64473 24.33022 1.000 18.44353 290 ILE A N 1
ATOM 4201 C CA . ILE A 1 293 ? 57.97972 51.56394 23.64996 1.000 18.31644 290 ILE A CA 1
ATOM 4202 C C . ILE A 1 293 ? 58.14915 50.35913 24.57786 1.000 18.12382 290 ILE A C 1
ATOM 4203 O O . ILE A 1 293 ? 58.25512 49.22641 24.10615 1.000 19.93824 290 ILE A O 1
ATOM 4219 N N . ASP A 1 294 ? 58.18144 50.60987 25.88449 1.000 17.41525 291 ASP A N 1
ATOM 4220 C CA . ASP A 1 294 ? 58.43492 49.56643 26.88839 1.000 17.75623 291 ASP A CA 1
ATOM 4221 C C . ASP A 1 294 ? 57.15460 48.97745 27.49051 1.000 17.10121 291 ASP A C 1
ATOM 4222 O O . ASP A 1 294 ? 57.18618 48.39260 28.57139 1.000 17.64629 291 ASP A O 1
ATOM 4231 N N . PHE A 1 295 ? 56.02720 49.17879 26.82397 1.000 18.52455 292 PHE A N 1
ATOM 4232 C CA . PHE A 1 295 ? 54.72747 48.75493 27.37443 1.000 17.30646 292 PHE A CA 1
ATOM 4233 C C . PHE A 1 295 ? 54.70967 47.29245 27.83202 1.000 15.79480 292 PHE A C 1
ATOM 4234 O O . PHE A 1 295 ? 54.03583 46.96239 28.79431 1.000 16.30982 292 PHE A O 1
ATOM 4251 N N . THR A 1 296 ? 55.49907 46.44578 27.18122 1.000 18.04303 293 THR A N 1
ATOM 4252 C CA . THR A 1 296 ? 55.51193 45.03315 27.48730 1.000 18.07902 293 THR A CA 1
ATOM 4253 C C . THR A 1 296 ? 55.97376 44.74218 28.92369 1.000 17.45428 293 THR A C 1
ATOM 4254 O O . THR A 1 296 ? 55.60414 43.71208 29.46302 1.000 18.05964 293 THR A O 1
ATOM 4265 N N . VAL A 1 297 ? 56.79202 45.60747 29.54057 1.000 16.89411 294 VAL A N 1
ATOM 4266 C CA . VAL A 1 297 ? 57.24891 45.34413 30.90990 1.000 17.12490 294 VAL A CA 1
ATOM 4267 C C . VAL A 1 297 ? 56.43199 46.04458 31.99573 1.000 17.99471 294 VAL A C 1
ATOM 4268 O O . VAL A 1 297 ? 56.68545 45.85311 33.18784 1.000 19.98138 294 VAL A O 1
ATOM 4281 N N . ALA A 1 298 ? 55.41131 46.80810 31.60729 1.000 17.76403 295 ALA A N 1
ATOM 4282 C CA . ALA A 1 298 ? 54.54901 47.44024 32.60730 1.000 18.17659 295 ALA A CA 1
ATOM 4283 C C . ALA A 1 298 ? 53.77309 46.45299 33.50788 1.000 16.37981 295 ALA A C 1
ATOM 4284 O O . ALA A 1 298 ? 53.52911 46.74154 34.68151 1.000 18.56313 295 ALA A O 1
ATOM 4291 N N . PRO A 1 299 ? 53.37077 45.28197 32.97697 1.000 16.48331 296 PRO A N 1
ATOM 4292 C CA . PRO A 1 299 ? 52.58364 44.42883 33.87734 1.000 17.51144 296 PRO A CA 1
ATOM 4293 C C . PRO A 1 299 ? 53.32137 43.98522 35.13655 1.000 16.50237 296 PRO A C 1
ATOM 4294 O O . PRO A 1 299 ? 52.72363 43.99590 36.20395 1.000 18.53111 296 PRO A O 1
ATOM 4305 N N . ALA A 1 300 ? 54.59839 43.62594 35.03678 1.000 17.46964 297 ALA A N 1
ATOM 4306 C CA . ALA A 1 300 ? 55.30888 43.19320 36.22320 1.000 19.42419 297 ALA A CA 1
ATOM 4307 C C . ALA A 1 300 ? 55.44529 44.35539 37.19923 1.000 19.44485 297 ALA A C 1
ATOM 4308 O O . ALA A 1 300 ? 55.43931 44.14385 38.41005 1.000 21.93248 297 ALA A O 1
ATOM 4315 N N . LEU A 1 301 ? 55.54071 45.57751 36.68013 1.000 19.14217 298 LEU A N 1
ATOM 4316 C CA . LEU A 1 301 ? 55.61710 46.75347 37.54285 1.000 19.87669 298 LEU A CA 1
ATOM 4317 C C . LEU A 1 301 ? 54.31406 46.94298 38.31200 1.000 21.94939 298 LEU A C 1
ATOM 4318 O O . LEU A 1 301 ? 54.31848 47.20706 39.51364 1.000 22.23353 298 LEU A O 1
ATOM 4334 N N . ALA A 1 302 ? 53.19035 46.75038 37.63116 1.000 20.01166 299 ALA 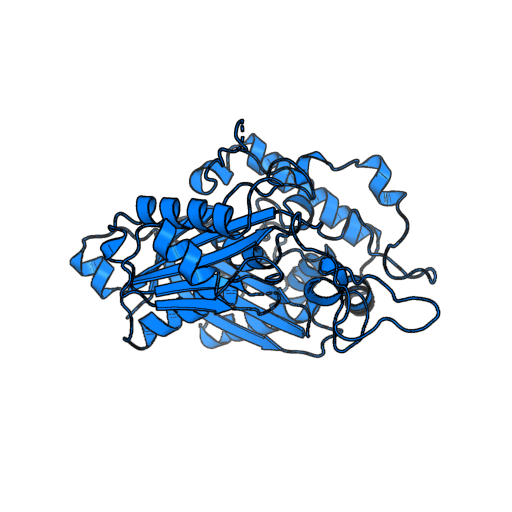A N 1
ATOM 4335 C CA . ALA A 1 302 ? 51.90697 46.86607 38.29723 1.000 19.76662 299 ALA A CA 1
ATOM 4336 C C . ALA A 1 302 ? 51.76342 45.79377 39.37139 1.000 20.51817 299 ALA A C 1
ATOM 4337 O O . ALA A 1 302 ? 51.25203 46.05559 40.45745 1.000 21.14787 299 ALA A O 1
ATOM 4344 N N . VAL A 1 303 ? 52.21481 44.57987 39.06562 1.000 18.56100 300 VAL A N 1
ATOM 4345 C CA . VAL A 1 303 ? 52.10952 43.47414 40.01736 1.000 18.36452 300 VAL A CA 1
ATOM 4346 C C . VAL A 1 303 ? 53.00261 43.70544 41.24636 1.000 20.75668 300 VAL A C 1
ATOM 4347 O O . VAL A 1 303 ? 52.59379 43.41180 42.36419 1.000 22.41582 300 VAL A O 1
ATOM 4360 N N . LYS A 1 304 ? 54.19981 44.24925 41.05001 1.000 24.56694 301 LYS A N 1
ATOM 4361 C CA . LYS A 1 304 ? 55.07059 44.53157 42.19339 1.000 23.81591 301 LYS A CA 1
ATOM 4362 C C . LYS A 1 304 ? 54.35939 45.47438 43.17032 1.000 24.09404 301 LYS A C 1
ATOM 4363 O O . LYS A 1 304 ? 54.36310 45.24393 44.37640 1.000 27.87421 301 LYS A O 1
ATOM 4382 N N . GLN A 1 305 ? 53.68440 46.48434 42.62925 1.000 24.39261 302 GLN A N 1
ATOM 4383 C CA . GLN A 1 305 ? 52.91254 47.42913 43.42928 1.000 24.16054 302 GLN A CA 1
ATOM 4384 C C . GLN A 1 305 ? 51.74151 46.72826 44.10377 1.000 26.93668 302 GLN A C 1
ATOM 4385 O O . GLN A 1 305 ? 51.50795 46.88272 45.29378 1.000 26.39480 302 GLN A O 1
ATOM 4399 N N . LEU A 1 306 ? 51.02830 45.92330 43.32732 1.000 26.03320 303 LEU A N 1
ATOM 4400 C CA . LEU A 1 306 ? 49.88089 45.17512 43.82917 1.000 23.70072 303 LEU A CA 1
ATOM 4401 C C . LEU A 1 306 ? 50.23911 44.30455 45.03626 1.000 23.45865 303 LEU A C 1
ATOM 4402 O O . LEU A 1 306 ? 49.54793 44.30500 46.05079 1.000 26.71635 303 LEU A O 1
ATOM 4418 N N . LEU A 1 307 ? 51.33339 43.56190 44.91608 1.000 23.58711 304 LEU A N 1
ATOM 4419 C CA . LEU A 1 307 ? 51.74776 42.62549 45.95467 1.000 25.87391 304 LEU A CA 1
ATOM 4420 C C . LEU A 1 307 ? 52.28276 43.37885 47.17379 1.000 28.44759 304 LEU A C 1
ATOM 4421 O O . LEU A 1 307 ? 51.98033 43.01556 48.30539 1.000 30.54290 304 LEU A O 1
ATOM 4437 N N . SER A 1 308 ? 53.06058 44.42939 46.92958 1.000 29.74510 305 SER A N 1
ATOM 4438 C CA . SER A 1 308 ? 53.59533 45.26072 48.00840 1.000 34.33416 305 SER A CA 1
ATOM 4439 C C . SER A 1 308 ? 52.48952 45.82088 48.89874 1.000 30.08012 305 SER A C 1
ATOM 4440 O O . SER A 1 308 ? 52.52088 45.65374 50.11493 1.000 35.97288 305 SER A O 1
ATOM 4448 N N . GLN A 1 309 ? 51.50092 46.46275 48.28813 1.000 30.14953 306 GLN A N 1
ATOM 4449 C CA . GLN A 1 309 ? 50.43020 47.10407 49.04280 1.000 31.84620 306 GLN A CA 1
ATOM 4450 C C . GLN A 1 309 ? 49.51340 46.09738 49.72408 1.000 33.41970 306 GLN A C 1
ATOM 4451 O O . GLN A 1 309 ? 48.75720 46.45069 50.63349 1.000 37.15471 306 GLN A O 1
ATOM 4465 N N . SER A 1 310 ? 49.57711 44.84354 49.27918 1.000 35.04949 307 SER A N 1
ATOM 4466 C CA . SER A 1 310 ? 48.71744 43.78508 49.79356 1.000 32.38332 307 SER A CA 1
ATOM 4467 C C . SER A 1 310 ? 49.42934 42.91091 50.82758 1.000 34.68765 307 SER A C 1
ATOM 4468 O O . SER A 1 310 ? 48.82501 42.01898 51.41629 1.000 35.37501 307 SER A O 1
ATOM 4476 N N . GLY A 1 311 ? 50.71476 43.17061 51.03656 1.000 33.06582 308 GLY A N 1
ATOM 4477 C CA . GLY A 1 311 ? 51.50516 42.40887 51.98511 1.000 35.04829 308 GLY A CA 1
ATOM 4478 C C . GLY A 1 311 ? 51.70906 40.97225 51.55357 1.000 36.22827 308 GLY A C 1
ATOM 4479 O O . GLY A 1 311 ? 51.86290 40.07714 52.38886 1.000 39.37271 308 GLY A O 1
ATOM 4483 N N . LEU A 1 312 ? 51.71828 40.75337 50.24344 1.000 31.62766 309 LEU A N 1
ATOM 4484 C CA . LEU A 1 312 ? 51.89675 39.42189 49.67713 1.000 31.49792 309 LEU A CA 1
ATOM 4485 C C . LEU A 1 312 ? 53.20067 39.33279 48.90416 1.000 30.22162 309 LEU A C 1
ATOM 4486 O O . LEU A 1 312 ? 53.81302 40.35161 48.58469 1.000 31.83242 309 LEU A O 1
ATOM 4502 N N . ASP A 1 313 ? 53.62955 38.12042 48.59891 1.000 33.97550 310 ASP A N 1
ATOM 4503 C CA . ASP A 1 313 ? 54.70365 37.95395 47.63785 1.000 36.23283 310 ASP A CA 1
ATOM 4504 C C . ASP A 1 313 ? 54.22371 37.00326 46.56359 1.000 30.81951 310 ASP A C 1
ATOM 4505 O O . ASP A 1 313 ? 53.11022 36.46669 46.64663 1.000 32.19393 310 ASP A O 1
ATOM 4514 N N . GLU A 1 314 ? 55.04615 36.83653 45.53974 1.000 30.01532 311 GLU A N 1
ATOM 4515 C CA . GLU A 1 314 ? 54.68542 36.05236 44.36959 1.000 31.74681 311 GLU A CA 1
ATOM 4516 C C . GLU A 1 314 ? 54.23875 34.63670 44.72131 1.000 30.55749 311 GLU A C 1
ATOM 4517 O O . GLU A 1 314 ? 53.34230 34.07513 44.08544 1.000 28.02744 311 GLU A O 1
ATOM 4529 N N . GLU A 1 315 ? 54.87011 34.04851 45.73159 1.000 30.46473 312 GLU A N 1
ATOM 4530 C CA . GLU A 1 315 ? 54.57745 32.67013 46.11308 1.000 32.04016 312 GLU A CA 1
ATOM 4531 C C . GLU A 1 315 ? 53.18226 32.48426 46.71417 1.000 30.34581 312 GLU A C 1
ATOM 4532 O O . GLU A 1 315 ? 52.66400 31.36602 46.73884 1.000 33.06131 312 GLU A O 1
ATOM 4544 N N . SER A 1 316 ? 52.59382 33.57885 47.19714 1.000 31.53184 313 SER A N 1
ATOM 4545 C CA . SER A 1 316 ? 51.23423 33.59552 47.75273 1.000 29.81278 313 SER A CA 1
ATOM 4546 C C . SER A 1 316 ? 50.17208 33.30269 46.70001 1.000 30.16410 313 SER A C 1
ATOM 4547 O O . SER A 1 316 ? 49.02990 33.00657 47.03755 1.000 27.91631 313 SER A O 1
ATOM 4555 N N . ILE A 1 317 ? 50.54670 33.44242 45.43195 1.000 25.55706 314 ILE A N 1
ATOM 4556 C CA . ILE A 1 317 ? 49.57792 33.48894 44.33400 1.000 24.07470 314 ILE A CA 1
ATOM 4557 C C . ILE A 1 317 ? 49.51550 32.13507 43.64229 1.000 22.28805 314 ILE A C 1
ATOM 4558 O O . ILE A 1 317 ? 50.52092 31.61265 43.16571 1.000 23.18076 314 ILE A O 1
ATOM 4574 N N . ALA A 1 318 ? 48.32653 31.55708 43.59304 1.000 20.42163 315 ALA A N 1
ATOM 4575 C CA . ALA A 1 318 ? 48.15292 30.23790 43.00755 1.000 21.45445 315 ALA A CA 1
ATOM 4576 C C . ALA A 1 318 ? 48.23085 30.24476 41.48391 1.000 21.96868 315 ALA A C 1
ATOM 4577 O O . ALA A 1 318 ? 48.83652 29.35810 40.88182 1.000 22.81026 315 ALA A O 1
ATOM 4584 N N . LEU A 1 319 ? 47.56365 31.21750 40.86283 1.000 20.37339 316 LEU A N 1
ATOM 4585 C CA . LEU A 1 319 ? 47.47175 31.29595 39.41284 1.000 18.06461 316 LEU A CA 1
ATOM 4586 C C . LEU A 1 319 ? 47.61342 32.72021 38.93381 1.000 16.79092 316 LEU A C 1
ATOM 4587 O O . LEU A 1 319 ? 47.17999 33.64687 39.60636 1.000 17.71725 316 LEU A O 1
ATOM 4603 N N . TRP A 1 320 ? 48.16028 32.83847 37.73492 1.000 17.64354 317 TRP A N 1
ATOM 4604 C CA . TRP A 1 320 ? 48.38500 34.11136 37.06668 1.000 16.09466 317 TRP A CA 1
ATOM 4605 C C . TRP A 1 320 ? 47.73438 34.09539 35.70969 1.000 16.69900 317 TRP A C 1
ATOM 4606 O O . TRP A 1 320 ? 47.78624 33.08272 35.01326 1.000 17.22629 317 TRP A O 1
ATOM 4627 N N . GLU A 1 321 ? 47.13548 35.23386 35.33416 1.000 15.87494 318 GLU A N 1
ATOM 4628 C CA . GLU A 1 321 ? 46.79045 35.50005 33.94873 1.000 15.78973 318 GLU A CA 1
ATOM 4629 C C . GLU A 1 321 ? 47.55743 36.72754 33.50595 1.000 15.34567 318 GLU A C 1
ATOM 4630 O O . GLU A 1 321 ? 47.36543 37.80994 34.08280 1.000 18.15134 318 GLU A O 1
ATOM 4642 N N . ILE A 1 322 ? 48.40155 36.56616 32.49681 1.000 15.36815 319 ILE A N 1
ATOM 4643 C CA . ILE A 1 322 ? 49.09289 37.70230 31.86855 1.000 15.69287 319 ILE A CA 1
ATOM 4644 C C . ILE A 1 322 ? 48.63802 37.74064 30.43118 1.000 16.65499 319 ILE A C 1
ATOM 4645 O O . ILE A 1 322 ? 48.80258 36.78477 29.68976 1.000 16.75569 319 ILE A O 1
ATOM 4661 N N . ASN A 1 323 ? 47.98895 38.82841 30.02259 1.000 14.10921 320 ASN A N 1
ATOM 4662 C CA . ASN A 1 323 ? 47.43971 38.82459 28.68310 1.000 15.08499 320 ASN A CA 1
ATOM 4663 C C . ASN A 1 323 ? 48.56629 38.76322 27.66338 1.000 16.09315 320 ASN A C 1
ATOM 4664 O O . ASN A 1 323 ? 49.52430 39.54720 27.72208 1.000 18.29990 320 ASN A O 1
ATOM 4675 N N . GLU A 1 324 ? 48.43173 37.83760 26.72237 1.000 17.08010 321 GLU A N 1
ATOM 4676 C CA . GLU A 1 324 ? 49.50386 37.55280 25.75618 1.000 15.19689 321 GLU A CA 1
ATOM 4677 C C . GLU A 1 324 ? 49.36535 38.40284 24.50763 1.000 16.39987 321 GLU A C 1
ATOM 4678 O O . GLU A 1 324 ? 49.03557 37.88505 23.44149 1.000 18.02165 321 GLU A O 1
ATOM 4690 N N . ALA A 1 325 ? 49.63592 39.70062 24.62488 1.000 16.97668 322 ALA A N 1
ATOM 4691 C CA . ALA A 1 325 ? 49.65403 40.53924 23.44652 1.000 19.45780 322 ALA A CA 1
ATOM 4692 C C . ALA A 1 325 ? 50.61303 39.92213 22.43966 1.000 18.94259 322 ALA A C 1
ATOM 4693 O O . ALA A 1 325 ? 50.31853 39.83896 21.25013 1.000 17.55342 322 ALA A O 1
ATOM 4700 N N . PHE A 1 326 ? 51.75124 39.46159 22.96474 1.000 17.14443 323 PHE A N 1
ATOM 4701 C CA . PHE A 1 326 ? 52.78008 38.76277 22.20314 1.000 17.48675 323 PHE A CA 1
ATOM 4702 C C . PHE A 1 326 ? 53.32242 37.66556 23.10008 1.000 16.88325 323 PHE A C 1
ATOM 4703 O O . PHE A 1 326 ? 53.16175 37.73968 24.30698 1.000 17.08315 323 PHE A O 1
ATOM 4720 N N . SER A 1 327 ? 54.00926 36.67827 22.52958 1.000 19.55759 324 SER A N 1
ATOM 4721 C CA . SER A 1 327 ? 54.65733 35.68118 23.35992 1.000 19.61724 324 SER A CA 1
ATOM 4722 C C . SER A 1 327 ? 55.63765 36.33801 24.33630 1.000 17.90818 324 SER A C 1
ATOM 4723 O O . SER A 1 327 ? 55.78329 35.91209 25.48525 1.000 17.09492 324 SER A O 1
ATOM 4731 N N . VAL A 1 328 ? 56.32751 37.37536 23.88876 1.000 16.72830 325 VAL A N 1
ATOM 4732 C CA . VAL A 1 328 ? 57.28537 38.03637 24.76269 1.000 16.77349 325 VAL A CA 1
ATOM 4733 C C . VAL A 1 328 ? 56.60401 38.64250 25.99084 1.000 17.17504 325 VAL A C 1
ATOM 4734 O O . VAL A 1 328 ? 57.22782 38.75346 27.04026 1.000 16.33618 325 VAL A O 1
ATOM 4747 N N . THR A 1 329 ? 55.31693 39.00665 25.88705 1.000 15.67516 326 THR A N 1
ATOM 4748 C CA . THR A 1 329 ? 54.61446 39.54712 27.04237 1.000 15.56316 326 THR A CA 1
ATOM 4749 C C . THR A 1 329 ? 54.60049 38.53651 28.19383 1.000 15.71036 326 THR A C 1
ATOM 4750 O O . THR A 1 329 ? 54.85641 38.88084 29.34992 1.000 17.09635 326 THR A O 1
ATOM 4761 N N . GLY A 1 330 ? 54.28642 37.28629 27.86453 1.000 16.40440 327 GLY A N 1
ATOM 4762 C CA . GLY A 1 330 ? 54.28453 36.22763 28.85415 1.000 16.16666 327 GLY A CA 1
ATOM 4763 C C . GLY A 1 330 ? 55.66498 35.91078 29.39085 1.000 16.13197 327 GLY A C 1
ATOM 4764 O O . GLY A 1 330 ? 55.87179 35.81931 30.60059 1.000 17.47744 327 GLY A O 1
ATOM 4768 N N . LEU A 1 331 ? 56.60753 35.74466 28.47935 1.000 16.33036 328 LEU A N 1
ATOM 4769 C CA . LEU A 1 331 ? 57.98485 35.41850 2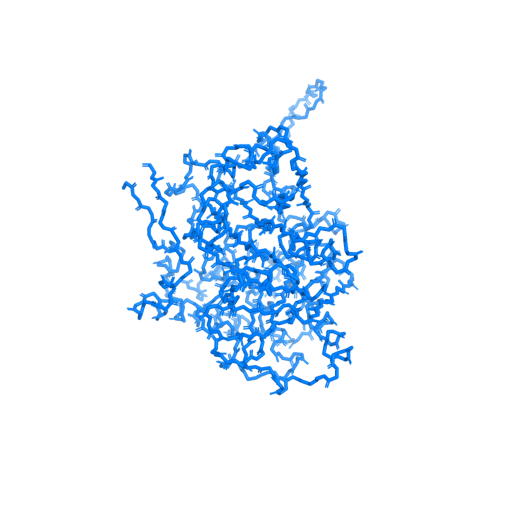8.87155 1.000 15.68907 328 LEU A CA 1
ATOM 4770 C C . LEU A 1 331 ? 58.60166 36.48754 29.77182 1.000 17.80376 328 LEU A C 1
ATOM 4771 O O . LEU A 1 331 ? 59.25925 36.18283 30.76515 1.000 18.48605 328 LEU A O 1
ATOM 4787 N N . ALA A 1 332 ? 58.40043 37.75323 29.41955 1.000 16.29253 329 ALA A N 1
ATOM 4788 C CA . ALA A 1 332 ? 58.98970 38.83364 30.19585 1.000 18.19808 329 ALA A CA 1
ATOM 4789 C C . ALA A 1 332 ? 58.39954 38.86079 31.60284 1.000 19.48275 329 ALA A C 1
ATOM 4790 O O . ALA A 1 332 ? 59.09982 39.07755 32.58259 1.000 18.16222 329 ALA A O 1
ATOM 4797 N N . PHE A 1 333 ? 57.08753 38.65817 31.69406 1.000 16.04800 330 PHE A N 1
ATOM 4798 C CA . PHE A 1 333 ? 56.39036 38.68937 32.96372 1.000 17.84692 330 PHE A CA 1
ATOM 4799 C C . PHE A 1 333 ? 56.90648 37.58693 33.88452 1.000 18.65723 330 PHE A C 1
ATOM 4800 O O . PHE A 1 333 ? 57.22513 37.83087 35.04956 1.000 17.36832 330 PHE A O 1
ATOM 4817 N N . ILE A 1 334 ? 56.94897 36.36640 33.34540 1.000 16.84753 331 ILE A N 1
ATOM 4818 C CA . ILE A 1 334 ? 57.40087 35.18995 34.08221 1.000 16.08454 331 ILE A CA 1
ATOM 4819 C C . ILE A 1 334 ? 58.84787 35.37226 34.54675 1.000 18.70276 331 ILE A C 1
ATOM 4820 O O . ILE A 1 334 ? 59.17919 35.06397 35.69787 1.000 19.44051 331 ILE A O 1
ATOM 4836 N N . LYS A 1 335 ? 59.69303 35.88367 33.66394 1.000 18.71671 332 LYS A N 1
ATOM 4837 C CA . LYS A 1 335 ? 61.10071 36.06250 33.99975 1.000 21.74226 332 LYS A CA 1
ATOM 4838 C C . LYS A 1 335 ? 61.30481 37.13482 35.05704 1.000 21.59218 332 LYS A C 1
ATOM 4839 O O . LYS A 1 335 ? 62.06060 36.96023 36.01911 1.000 24.58922 332 LYS A O 1
ATOM 4858 N N . GLU A 1 336 ? 60.63675 38.26626 34.88467 1.000 19.24317 333 GLU A N 1
ATOM 4859 C CA . GLU A 1 336 ? 60.82357 39.38213 35.79460 1.000 18.74157 333 GLU A CA 1
ATOM 4860 C C . GLU A 1 336 ? 60.35051 39.05925 37.21017 1.000 21.12173 333 GLU A C 1
ATOM 4861 O O . GLU A 1 336 ? 61.00200 39.42882 38.18861 1.000 24.48550 333 GLU A O 1
ATOM 4873 N N . LEU A 1 337 ? 59.22398 38.35801 37.32073 1.000 20.46465 334 LEU A N 1
ATOM 4874 C CA . LEU A 1 337 ? 58.64754 38.02189 38.61632 1.000 20.06748 334 LEU A CA 1
ATOM 4875 C C . LEU A 1 337 ? 59.11730 36.67288 39.15562 1.000 19.44740 334 LEU A C 1
ATOM 4876 O O . LEU A 1 337 ? 58.70708 36.27394 40.24673 1.000 23.13081 334 LEU A O 1
ATOM 4892 N N . ARG A 1 338 ? 59.95207 35.97770 38.37591 1.000 19.51189 335 ARG A N 1
ATOM 4893 C CA . ARG A 1 338 ? 60.50761 34.66193 38.73114 1.000 22.35313 335 ARG A CA 1
ATOM 4894 C C . ARG A 1 338 ? 59.40006 33.67363 39.08382 1.000 22.01199 335 ARG A C 1
ATOM 4895 O O . ARG A 1 338 ? 59.46164 32.96402 40.09545 1.000 23.86722 335 ARG A O 1
ATOM 4916 N N . LEU A 1 339 ? 58.38916 33.62075 38.21929 1.000 19.95573 336 LEU A N 1
ATOM 4917 C CA . LEU A 1 339 ? 57.28021 32.69214 38.39975 1.000 19.53906 336 LEU A CA 1
ATOM 4918 C C . LEU A 1 339 ? 57.51080 31.27361 37.86758 1.000 21.01232 336 LEU A C 1
ATOM 4919 O O . LEU A 1 339 ? 58.28784 31.03284 36.95340 1.000 18.34301 336 LEU A O 1
ATOM 4935 N N . ASP A 1 340 ? 56.79054 30.33518 38.45398 1.000 20.23221 337 ASP A N 1
ATOM 4936 C CA . ASP A 1 340 ? 56.67367 28.99912 37.89328 1.000 20.28848 337 ASP A CA 1
ATOM 4937 C C . ASP A 1 340 ? 55.77487 29.07855 36.65993 1.000 19.91353 337 ASP A C 1
ATOM 4938 O O . ASP A 1 340 ? 54.57422 29.39481 36.78100 1.000 19.07776 337 ASP A O 1
ATOM 4947 N N . PRO A 1 341 ? 56.34058 28.83493 35.46819 1.000 18.93635 338 PRO A N 1
ATOM 4948 C CA . PRO A 1 341 ? 55.52907 28.94461 34.24556 1.000 21.42634 338 PRO A CA 1
ATOM 4949 C C . PRO A 1 341 ? 54.28313 28.06210 34.26765 1.000 21.44328 338 PRO A C 1
ATOM 4950 O O . PRO A 1 341 ? 53.30382 28.34187 33.56605 1.000 20.07482 338 PRO A O 1
ATOM 4961 N N . LYS A 1 342 ? 54.29592 27.00524 35.06900 1.000 19.24116 339 LYS A N 1
ATOM 4962 C CA . LYS A 1 342 ? 53.17852 26.09972 35.06744 1.000 20.60444 339 LYS A CA 1
ATOM 4963 C C . LYS A 1 342 ? 51.97779 26.69502 35.81182 1.000 20.91182 339 LYS A C 1
ATOM 4964 O O . LYS A 1 342 ? 50.89194 26.10825 35.76532 1.000 21.40547 339 LYS A O 1
ATOM 4983 N N . ARG A 1 343 ? 52.15611 27.85838 36.46026 1.000 19.38842 340 ARG A N 1
ATOM 4984 C CA . ARG A 1 343 ? 51.05032 28.54810 37.15577 1.000 18.72508 340 ARG A CA 1
ATOM 4985 C C . ARG A 1 343 ? 50.55137 29.74653 36.39551 1.000 17.27248 340 ARG A C 1
ATOM 4986 O O . ARG A 1 343 ? 49.77976 30.53977 36.95438 1.000 18.65821 340 ARG A O 1
ATOM 5007 N N . VAL A 1 344 ? 50.99355 29.87561 35.15216 1.000 16.49792 341 VAL A N 1
ATOM 5008 C CA . VAL A 1 344 ? 50.70152 31.07085 34.34997 1.000 17.41361 341 VAL A CA 1
ATOM 5009 C C . VAL A 1 344 ? 49.90780 30.69544 33.08850 1.000 17.86977 341 VAL A C 1
ATOM 5010 O O . VAL A 1 344 ? 50.29766 29.82807 32.31588 1.000 18.77158 341 VAL A O 1
ATOM 5023 N N . ASN A 1 345 ? 48.77069 31.35944 32.90100 1.000 16.11391 342 ASN A N 1
ATOM 5024 C CA . ASN A 1 345 ? 47.88719 31.12163 31.75910 1.000 15.95473 342 ASN A CA 1
ATOM 5025 C C . ASN A 1 345 ? 47.63877 29.63057 31.55164 1.000 15.47337 342 ASN A C 1
ATOM 5026 O O . ASN A 1 345 ? 47.90675 29.09819 30.48122 1.000 16.05742 342 ASN A O 1
ATOM 5037 N N . VAL A 1 346 ? 47.10353 28.98199 32.56874 1.000 17.14989 343 VAL A N 1
ATOM 5038 C CA . VAL A 1 346 ? 47.09468 27.52656 32.55373 1.000 18.32602 343 VAL A CA 1
ATOM 5039 C C . VAL A 1 346 ? 46.14819 26.91626 31.52476 1.000 18.40978 343 VAL A C 1
ATOM 5040 O O . VAL A 1 346 ? 46.27978 25.71370 31.20638 1.000 17.46696 343 VAL A O 1
ATOM 5053 N N . ARG A 1 347 ? 45.20467 27.71696 31.01491 1.000 15.87085 344 ARG A N 1
ATOM 5054 C CA . ARG A 1 347 ? 44.29631 27.26790 29.97560 1.000 14.92689 344 ARG A CA 1
ATOM 5055 C C . ARG A 1 347 ? 44.61422 27.91119 28.62823 1.000 16.90412 344 ARG A C 1
ATOM 5056 O O . ARG A 1 347 ? 43.82519 27.85275 27.69725 1.000 17.60954 344 ARG A O 1
ATOM 5077 N N . GLY A 1 348 ? 45.82284 28.45449 28.50860 1.000 16.69102 345 GLY A N 1
ATOM 5078 C CA . GLY A 1 348 ? 46.24003 29.11620 27.28763 1.000 16.63904 345 GLY A CA 1
ATOM 5079 C C . GLY A 1 348 ? 45.98518 30.60320 27.40621 1.000 17.22125 345 GLY A C 1
ATOM 5080 O O . GLY A 1 348 ? 45.28381 31.04186 28.29424 1.000 18.96562 345 GLY A O 1
ATOM 5084 N N . GLY A 1 349 ? 46.60733 31.36789 26.52861 1.000 16.88713 346 GLY A N 1
ATOM 5085 C CA . GLY A 1 349 ? 46.43669 32.81118 26.53002 1.000 16.76371 346 GLY A CA 1
ATOM 5086 C C . GLY A 1 349 ? 46.14528 33.32974 25.14738 1.000 15.49950 346 GLY A C 1
ATOM 5087 O O . GLY A 1 349 ? 45.93562 32.57229 24.20147 1.000 16.44600 346 GLY A O 1
ATOM 5091 N N . ALA A 1 350 ? 46.12343 34.65740 25.03032 1.000 15.50208 347 ALA A N 1
ATOM 5092 C CA . ALA A 1 350 ? 45.65141 35.29028 23.81399 1.000 17.13351 347 ALA A CA 1
ATOM 5093 C C . ALA A 1 350 ? 46.40188 34.93487 22.52746 1.000 19.17653 347 ALA A C 1
ATOM 5094 O O . ALA A 1 350 ? 45.85285 35.09756 21.44073 1.000 20.49765 347 ALA A O 1
ATOM 5101 N N . VAL A 1 351 ? 47.63468 34.45034 22.61075 1.000 17.68629 348 VAL A N 1
ATOM 5102 C CA . VAL A 1 351 ? 48.31148 34.04954 21.38995 1.000 17.94001 348 VAL A CA 1
ATOM 5103 C C . VAL A 1 351 ? 47.57207 32.87594 20.72758 1.000 21.15770 348 VAL A C 1
ATOM 5104 O O . VAL A 1 351 ? 47.54166 32.76624 19.50057 1.000 22.07949 348 VAL A O 1
ATOM 5117 N N . ALA A 1 352 ? 46.94351 32.03712 21.54751 1.000 18.90191 349 ALA A N 1
ATOM 5118 C CA . ALA A 1 352 ? 46.15545 30.91724 21.06706 1.000 16.53216 349 ALA A CA 1
ATOM 5119 C C . ALA A 1 352 ? 44.66068 31.20564 21.07341 1.000 18.21829 349 ALA A C 1
ATOM 5120 O O . ALA A 1 352 ? 43.92418 30.64127 20.27547 1.000 20.34036 349 ALA A O 1
ATOM 5127 N N . LEU A 1 353 ? 44.19618 32.03524 22.00560 1.000 17.40845 350 LEU A N 1
ATOM 5128 C CA . LEU A 1 353 ? 42.74109 32.21817 22.18820 1.000 16.60596 350 LEU A CA 1
ATOM 5129 C C . LEU A 1 353 ? 42.20609 33.43879 21.43288 1.000 18.58907 350 LEU A C 1
ATOM 5130 O O . LEU A 1 353 ? 41.00694 33.51014 21.18482 1.000 20.77616 350 LEU A O 1
ATOM 5146 N N . GLY A 1 354 ? 43.07931 34.36622 21.07512 1.000 19.07284 351 GLY A N 1
ATOM 5147 C CA . GLY A 1 354 ? 42.65967 35.58149 20.38003 1.000 19.12266 351 GLY A CA 1
ATOM 5148 C C . GLY A 1 354 ? 42.59739 36.77221 21.30735 1.000 17.63504 351 GLY A C 1
ATOM 5149 O O . GLY A 1 354 ? 42.58092 36.62407 22.52181 1.000 19.01867 351 GLY A O 1
ATOM 5153 N N . HIS A 1 355 ? 42.58371 37.96950 20.72598 1.000 18.14325 352 HIS A N 1
ATOM 5154 C CA . HIS A 1 355 ? 42.72730 39.18901 21.50764 1.000 16.61009 352 HIS A CA 1
ATOM 5155 C C . HIS A 1 355 ? 41.77689 40.27902 21.01055 1.000 17.71036 352 HIS A C 1
ATOM 5156 O O . HIS A 1 355 ? 42.21693 41.21077 20.34092 1.000 18.21483 352 HIS A O 1
ATOM 5170 N N . PRO A 1 356 ? 40.47511 40.15374 21.33588 1.000 16.24274 353 PRO A N 1
ATOM 5171 C CA . PRO A 1 356 ? 39.54123 41.24203 21.04461 1.000 15.62312 353 PRO A CA 1
ATOM 5172 C C . PRO A 1 356 ? 39.84433 42.39327 21.99903 1.000 18.28762 353 PRO A C 1
ATOM 5173 O O . PRO A 1 356 ? 39.48942 42.29964 23.16986 1.000 18.43691 353 PRO A O 1
ATOM 5184 N N . LEU A 1 357 ? 40.47840 43.44685 21.49457 1.000 17.40829 354 LEU A N 1
ATOM 5185 C CA . LEU A 1 357 ? 41.14520 44.42480 22.35709 1.000 15.31408 354 LEU A CA 1
ATOM 5186 C C . LEU A 1 357 ? 40.33869 44.84947 23.56975 1.000 17.06631 354 LEU A C 1
ATOM 5187 O O . LEU A 1 357 ? 40.77551 44.66500 24.69244 1.000 18.38278 354 LEU A O 1
ATOM 5203 N N . GLY A 1 358 ? 39.15728 45.42736 23.35194 1.000 16.91347 355 GLY A N 1
ATOM 5204 C CA . GLY A 1 358 ? 38.37378 45.96389 24.44630 1.000 16.42450 355 GLY A CA 1
ATOM 5205 C C . GLY A 1 358 ? 37.86082 44.91568 25.42268 1.000 16.20313 355 GLY A C 1
ATOM 5206 O O . GLY A 1 358 ? 37.55673 45.23319 26.56943 1.000 16.62943 355 GLY A O 1
ATOM 5210 N N . ALA A 1 359 ? 37.80107 43.66598 24.98145 1.000 16.12880 356 ALA A N 1
ATOM 5211 C CA . ALA A 1 359 ? 37.27417 42.59921 25.80749 1.000 15.05323 356 ALA A CA 1
ATOM 5212 C C . ALA A 1 359 ? 38.33297 41.89232 26.65151 1.000 15.09470 356 ALA A C 1
ATOM 5213 O O . ALA A 1 359 ? 37.98513 41.23272 27.63414 1.000 15.06275 356 ALA A O 1
ATOM 5220 N N . SER A 1 360 ? 39.60023 41.97454 26.26108 1.000 15.08880 357 SER A N 1
ATOM 5221 C CA . SER A 1 360 ? 40.57948 41.06721 26.85742 1.000 13.99911 357 SER A CA 1
ATOM 5222 C C . SER A 1 360 ? 40.82951 41.27483 28.35256 1.000 14.02958 357 SER A C 1
ATOM 5223 O O . SER A 1 360 ? 41.07613 40.31031 29.07466 1.000 15.49218 357 SER A O 1
ATOM 5231 N N . GLY A 1 361 ? 40.74876 42.50995 28.82297 1.000 14.29673 358 GLY A N 1
ATOM 5232 C CA . GLY A 1 361 ? 40.89196 42.76408 30.24640 1.000 15.70171 358 GLY A CA 1
ATOM 5233 C C . GLY A 1 361 ? 39.90997 41.98141 31.09084 1.000 16.94598 358 GLY A C 1
ATOM 5234 O O . GLY A 1 361 ? 40.27681 41.25352 32.00984 1.000 17.77319 358 GLY A O 1
ATOM 5238 N N . ALA A 1 362 ? 38.62419 42.09049 30.76095 1.000 14.04530 359 ALA A N 1
ATOM 5239 C CA . ALA A 1 362 ? 37.62236 41.30901 31.47591 1.000 14.50216 359 ALA A CA 1
ATOM 5240 C C . ALA A 1 362 ? 37.73973 39.80905 31.16444 1.000 14.64710 359 ALA A C 1
ATOM 5241 O O . ALA A 1 362 ? 37.49255 38.96322 32.02450 1.000 15.54113 359 ALA A O 1
ATOM 5248 N N . ARG A 1 363 ? 38.13623 39.48656 29.94321 1.000 14.48677 360 ARG A N 1
ATOM 5249 C CA . ARG A 1 363 ? 38.21465 38.09525 29.52304 1.000 14.71836 360 ARG A CA 1
ATOM 5250 C C . ARG A 1 363 ? 39.24195 37.36002 30.39485 1.000 15.24618 360 ARG A C 1
ATOM 5251 O O . ARG A 1 363 ? 38.97422 36.24691 30.85398 1.000 15.70366 360 ARG A O 1
ATOM 5272 N N . ILE A 1 364 ? 40.40178 37.96566 30.66082 1.000 14.95140 361 ILE A N 1
ATOM 5273 C CA . ILE A 1 364 ? 41.37484 37.25026 31.48821 1.000 15.06602 361 ILE A CA 1
ATOM 5274 C C . ILE A 1 364 ? 40.96032 37.17669 32.95879 1.000 15.32328 361 ILE A C 1
ATOM 5275 O O . ILE A 1 364 ? 41.28033 36.20879 33.64687 1.000 16.42376 361 ILE A O 1
ATOM 5291 N N . VAL A 1 365 ? 40.18463 38.14012 33.43795 1.000 15.01893 362 VAL A N 1
ATOM 5292 C CA . VAL A 1 365 ? 39.62283 38.02926 34.78220 1.000 13.96911 362 VAL A CA 1
ATOM 5293 C C . VAL A 1 365 ? 38.61841 36.87318 34.85320 1.000 14.14000 362 VAL A C 1
ATOM 5294 O O . VAL A 1 365 ? 38.60683 36.09788 35.81963 1.000 16.12510 362 VAL A O 1
ATOM 5307 N N . VAL A 1 366 ? 37.76106 36.75212 33.83794 1.000 14.60364 363 VAL A N 1
ATOM 5308 C CA . VAL A 1 366 ? 36.82465 35.63507 33.76458 1.000 16.39361 363 VAL A CA 1
ATOM 5309 C C . VAL A 1 366 ? 37.56949 34.29867 33.77879 1.000 15.62622 363 VAL A C 1
ATOM 5310 O O . VAL A 1 366 ? 37.24502 33.41726 34.56853 1.000 16.80759 363 VAL A O 1
ATOM 5323 N N . THR A 1 367 ? 38.58209 34.14346 32.93178 1.000 15.00415 364 THR A N 1
ATOM 5324 C CA . THR A 1 367 ? 39.33734 32.90241 32.88054 1.000 15.32268 364 THR A CA 1
ATOM 5325 C C . THR A 1 367 ? 40.04849 32.62316 34.20089 1.000 16.67031 364 THR A C 1
ATOM 5326 O O . THR A 1 367 ? 40.04896 31.46421 34.68789 1.000 17.30754 364 THR A O 1
ATOM 5337 N N . LEU A 1 368 ? 40.62300 33.65339 34.81105 1.000 16.13005 365 LEU A N 1
ATOM 5338 C CA . LEU A 1 368 ? 41.27342 33.48497 36.10634 1.000 17.76231 365 LEU A CA 1
ATOM 5339 C C . LEU A 1 368 ? 40.29077 32.99794 37.17342 1.000 17.71245 365 LEU A C 1
ATOM 5340 O O . LEU A 1 368 ? 40.59118 32.05627 37.91861 1.000 17.88981 365 LEU A O 1
ATOM 5356 N N . VAL A 1 369 ? 39.14537 33.66985 37.27360 1.000 17.13768 366 VAL A N 1
ATOM 5357 C CA . VAL A 1 369 ? 38.16726 33.35805 38.29892 1.000 17.27287 366 VAL A CA 1
ATOM 5358 C C . VAL A 1 369 ? 37.80873 31.88135 38.20778 1.000 18.23543 366 VAL A C 1
ATOM 5359 O O . VAL A 1 369 ? 37.76899 31.17520 39.21800 1.000 18.27576 366 VAL A O 1
ATOM 5372 N N . HIS A 1 370 ? 37.58618 31.38524 37.00104 1.000 15.86232 367 HIS A N 1
ATOM 5373 C CA . HIS A 1 370 ? 37.06421 30.03289 36.86999 1.000 18.16282 367 HIS A CA 1
ATOM 5374 C C . HIS A 1 370 ? 38.14484 28.94447 36.88261 1.000 18.26697 367 HIS A C 1
ATOM 5375 O O . HIS A 1 370 ? 37.83693 27.76866 36.99654 1.000 19.83748 367 HIS A O 1
ATOM 5389 N N . ALA A 1 371 ? 39.41188 29.34455 36.80094 1.000 17.38997 368 ALA A N 1
ATOM 5390 C CA . ALA A 1 371 ? 40.52604 28.39895 36.94634 1.000 17.54775 368 ALA A CA 1
ATOM 5391 C C . ALA A 1 371 ? 40.95392 28.24478 38.41117 1.000 21.49987 368 ALA A C 1
ATOM 5392 O O . ALA A 1 371 ? 41.40722 27.17141 38.83132 1.000 21.35972 368 ALA A O 1
ATOM 5399 N N . LEU A 1 372 ? 40.82321 29.31825 39.18441 1.000 19.87104 369 LEU A N 1
ATOM 5400 C CA . LEU A 1 372 ? 41.11095 29.28097 40.61041 1.000 19.86037 369 LEU A CA 1
ATOM 5401 C C . LEU A 1 372 ? 40.21507 28.30036 41.34382 1.000 19.68041 369 LEU A C 1
ATOM 5402 O O . LEU A 1 372 ? 39.02869 28.18908 41.03529 1.000 20.64767 369 LEU A O 1
ATOM 5418 N N . LYS A 1 373 ? 40.79411 27.60255 42.31912 1.000 24.57869 370 LYS A N 1
ATOM 5419 C CA . LYS A 1 373 ? 40.00519 26.81394 43.26171 1.000 23.26228 370 LYS A CA 1
ATOM 5420 C C . LYS A 1 373 ? 39.69895 27.63122 44.51334 1.000 21.03034 370 LYS A C 1
ATOM 5421 O O . LYS A 1 373 ? 40.33806 28.65286 44.76765 1.000 22.83424 370 LYS A O 1
ATOM 5440 N N . SER A 1 374 ? 38.71135 27.19695 45.29192 1.000 22.93165 371 SER A N 1
ATOM 5441 C CA . SER A 1 374 ? 38.28813 27.95324 46.46580 1.000 24.78947 371 SER A CA 1
ATOM 5442 C C . SER A 1 374 ? 39.45535 28.25303 47.40359 1.000 26.15795 371 SER A C 1
ATOM 5443 O O . SER A 1 374 ? 40.27446 27.37740 47.67272 1.000 27.43936 371 SER A O 1
ATOM 5451 N N . ASP A 1 375 ? 39.49834 29.50395 47.87441 1.000 25.64574 372 ASP A N 1
ATOM 5452 C CA . ASP A 1 375 ? 40.48785 30.03222 48.82017 1.000 26.86905 372 ASP A CA 1
ATOM 5453 C C . ASP A 1 375 ? 41.81822 30.37670 48.15557 1.000 27.27752 372 ASP A C 1
ATOM 5454 O O . ASP A 1 375 ? 42.70624 30.91477 48.81096 1.000 30.18003 372 ASP A O 1
ATOM 5463 N N . GLU A 1 376 ? 41.95937 30.07966 46.86711 1.000 23.58773 373 GLU A N 1
ATOM 5464 C CA . GLU A 1 376 ? 43.17055 30.46224 46.14789 1.000 23.98772 373 GLU A CA 1
ATOM 5465 C C . GLU A 1 376 ? 43.15272 31.93159 45.75761 1.000 22.90482 373 GLU A C 1
ATOM 5466 O O . GLU A 1 376 ? 42.09044 32.50995 45.50060 1.000 22.93728 373 GLU A O 1
ATOM 5478 N N . LEU A 1 377 ? 44.35282 32.50626 45.72733 1.000 21.29157 374 LEU A N 1
ATOM 5479 C CA . LEU A 1 377 ? 44.57772 33.87473 45.26918 1.000 20.67503 374 LEU A CA 1
ATOM 5480 C C . LEU A 1 377 ? 45.05522 33.85377 43.82882 1.000 19.06907 374 LEU A C 1
ATOM 5481 O O . LEU A 1 377 ? 45.87480 33.02889 43.44648 1.000 20.11045 374 LEU A O 1
ATOM 5497 N N . GLY A 1 378 ? 44.52215 34.77700 43.02676 1.000 19.23986 375 GLY A N 1
ATOM 5498 C CA . GLY A 1 378 ? 44.95253 34.89385 41.64988 1.000 18.02366 375 GLY A CA 1
ATOM 5499 C C . GLY A 1 378 ? 45.23558 36.35441 41.30411 1.000 17.07470 375 GLY A C 1
ATOM 5500 O O . GLY A 1 378 ? 44.68760 37.28768 41.90215 1.000 18.36762 375 GLY A O 1
ATOM 5504 N N . VAL A 1 379 ? 46.11278 36.54391 40.32773 1.000 17.60183 376 VAL A N 1
ATOM 5505 C CA . VAL A 1 379 ? 46.39138 37.86433 39.77622 1.000 17.46651 376 VAL A CA 1
ATOM 5506 C C . VAL A 1 379 ? 46.20124 37.85797 38.26961 1.000 16.09496 376 VAL A C 1
ATOM 5507 O O . VAL A 1 379 ? 46.70634 36.97828 37.57492 1.000 17.10836 376 VAL A O 1
ATOM 5520 N N . ALA A 1 380 ? 45.44521 38.83606 37.77127 1.000 17.58811 377 ALA A N 1
ATOM 5521 C CA . ALA A 1 380 ? 45.32321 39.05798 36.34330 1.000 15.43179 377 ALA A CA 1
ATOM 5522 C C . ALA A 1 380 ? 45.96922 40.39514 36.02178 1.000 15.96371 377 ALA A C 1
ATOM 5523 O O . ALA A 1 380 ? 45.70360 41.38706 36.70146 1.000 17.03095 377 ALA A O 1
ATOM 5530 N N . ALA A 1 381 ? 46.81099 40.39672 34.99222 1.000 15.80448 378 ALA A N 1
ATOM 5531 C CA . ALA A 1 381 ? 47.54252 41.59509 34.58102 1.000 15.88651 378 ALA A CA 1
ATOM 5532 C C . ALA A 1 381 ? 47.53870 41.75730 33.07338 1.000 15.71182 378 ALA A C 1
ATOM 5533 O O . ALA A 1 381 ? 47.56747 40.78273 32.33018 1.000 15.43300 378 ALA A O 1
ATOM 5540 N N . ILE A 1 382 ? 47.46880 43.01390 32.61952 1.000 15.63937 379 ILE A N 1
ATOM 5541 C CA . ILE A 1 382 ? 47.37910 43.29873 31.19145 1.000 15.56128 379 ILE A CA 1
ATOM 5542 C C . ILE A 1 382 ? 48.07068 44.62505 30.87051 1.000 17.36842 379 ILE A C 1
ATOM 5543 O O . ILE A 1 382 ? 47.93423 45.57810 31.62406 1.000 18.13442 379 ILE A O 1
ATOM 5559 N N . CYS A 1 383 ? 48.87966 44.62389 29.80208 1.000 17.11075 380 CYS A N 1
ATOM 5560 C CA . CYS A 1 383 ? 49.51779 45.83343 29.30251 1.000 17.79758 380 CYS A CA 1
ATOM 5561 C C . CYS A 1 383 ? 48.68066 46.46285 28.20527 1.000 19.70035 380 CYS A C 1
ATOM 5562 O O . CYS A 1 383 ? 47.78583 45.82691 27.63035 1.000 18.81210 380 CYS A O 1
ATOM 5570 N N . ASN A 1 384 ? 48.96312 47.72112 27.90385 1.000 15.76820 381 ASN A N 1
ATOM 5571 C CA . ASN A 1 384 ? 48.31480 48.34553 26.76543 1.000 16.32954 381 ASN A CA 1
ATOM 5572 C C . ASN A 1 384 ? 49.20840 49.28772 26.03586 1.000 17.51780 381 ASN A C 1
ATOM 5573 O O . ASN A 1 384 ? 50.14544 49.84169 26.59974 1.000 17.95698 381 ASN A O 1
ATOM 5584 N N . GLY A 1 385 ? 48.93581 49.41471 24.74365 1.000 18.76993 382 GLY A N 1
ATOM 5585 C CA . GLY A 1 385 ? 49.61372 50.38028 23.91492 1.000 20.77542 382 GLY A CA 1
ATOM 5586 C C . GLY A 1 385 ? 49.59156 51.73462 24.59253 1.000 18.80500 382 GLY A C 1
ATOM 5587 O O . GLY A 1 385 ? 48.57299 52.14957 25.15386 1.000 20.14636 382 GLY A O 1
ATOM 5591 N N . GLY A 1 386 ? 50.73786 52.40417 24.55135 1.000 18.76701 383 GLY A N 1
ATOM 5592 C CA . GLY A 1 386 ? 50.93710 53.65949 25.25059 1.000 18.66734 383 GLY A CA 1
ATOM 5593 C C . GLY A 1 386 ? 51.78743 53.55122 26.49620 1.000 18.45515 383 GLY A C 1
ATOM 5594 O O . GLY A 1 386 ? 52.21379 54.56138 27.05929 1.000 18.75874 383 GLY A O 1
ATOM 5598 N N . GLY A 1 387 ? 52.04130 52.33009 26.94408 1.000 17.20911 384 GLY A N 1
ATOM 5599 C CA . GLY A 1 387 ? 52.95179 52.10645 28.04065 1.000 16.93311 384 GLY A CA 1
ATOM 5600 C C . GLY A 1 387 ? 52.36268 51.84619 29.41094 1.000 22.15141 384 GLY A C 1
ATOM 5601 O O . GLY A 1 387 ? 53.05532 51.98676 30.40230 1.000 26.35440 384 GLY A O 1
ATOM 5605 N N . GLU A 1 388 ? 51.09882 51.43597 29.50094 1.000 17.36374 385 GLU A N 1
ATOM 5606 C CA . GLU A 1 388 ? 50.48924 51.25342 30.80620 1.000 16.07417 385 GLU A CA 1
ATOM 5607 C C . GLU A 1 388 ? 50.17621 49.78203 31.02312 1.000 15.62772 385 GLU A C 1
ATOM 5608 O O . GLU A 1 388 ? 50.21797 48.97355 30.08786 1.000 17.95777 385 GLU A O 1
ATOM 5620 N N . ALA A 1 389 ? 49.92214 49.45097 32.28085 1.000 17.42135 386 ALA A N 1
ATOM 5621 C CA . ALA A 1 389 ? 49.36981 48.14832 32.62824 1.000 17.19178 386 ALA A CA 1
ATOM 5622 C C . ALA A 1 389 ? 48.50851 48.23715 33.87177 1.000 19.80375 386 ALA A C 1
ATOM 5623 O O . ALA A 1 389 ? 48.67975 49.13147 34.71827 1.000 19.24636 386 ALA A O 1
ATOM 5630 N N . SER A 1 390 ? 47.56237 47.30438 33.95109 1.000 19.02529 387 SER A N 1
ATOM 5631 C CA . SER A 1 390 ? 46.63199 47.16808 35.05894 1.000 17.71532 387 SER A CA 1
ATOM 5632 C C . SER A 1 390 ? 46.73430 45.75951 35.61301 1.000 18.77325 387 SER A C 1
ATOM 5633 O O . SER A 1 390 ? 46.98891 44.81863 34.85526 1.000 19.49681 387 SER A O 1
ATOM 5641 N N . ALA A 1 391 ? 46.59389 45.62706 36.92504 1.000 19.35285 388 ALA A N 1
ATOM 5642 C CA . ALA A 1 391 ? 46.58049 44.30402 37.56328 1.000 18.54317 388 ALA A CA 1
ATOM 5643 C C . ALA A 1 391 ? 45.53762 44.27477 38.66910 1.000 19.06850 388 ALA A C 1
ATOM 5644 O O . ALA A 1 391 ? 45.24961 45.30252 39.30705 1.000 21.74584 388 ALA A O 1
ATOM 5651 N N . ILE A 1 392 ? 44.95352 43.09709 38.88505 1.000 17.31695 389 ILE A N 1
ATOM 5652 C CA . ILE A 1 392 ? 43.92703 42.91734 39.89746 1.000 18.15249 389 ILE A CA 1
ATOM 5653 C C . ILE A 1 392 ? 44.23663 41.63912 40.67205 1.000 18.10972 389 ILE A C 1
ATOM 5654 O O . ILE A 1 392 ? 44.68933 40.64365 40.10576 1.000 18.79773 389 ILE A O 1
ATOM 5670 N N . LEU A 1 393 ? 44.02971 41.71708 41.98252 1.000 19.59525 390 LEU A N 1
ATOM 5671 C CA . LEU A 1 393 ? 44.17827 40.58824 42.88937 1.000 20.14507 390 LEU A CA 1
ATOM 5672 C C . LEU A 1 393 ? 42.81371 40.08733 43.32430 1.000 19.45720 390 LEU A C 1
ATOM 5673 O O . LEU A 1 393 ? 41.99030 40.86771 43.82768 1.000 19.88360 390 LEU A O 1
ATOM 5689 N N . ILE A 1 394 ? 42.56946 38.79507 43.11753 1.000 18.34805 391 ILE A N 1
ATOM 5690 C CA . ILE A 1 394 ? 41.29802 38.20734 43.50013 1.000 18.05373 391 ILE A CA 1
ATOM 5691 C C . ILE A 1 394 ? 41.44730 36.95384 44.33730 1.000 19.18699 391 ILE A C 1
ATOM 5692 O O . ILE A 1 394 ? 42.43902 36.22846 44.23262 1.000 20.20770 391 ILE A O 1
ATOM 5708 N N . LYS A 1 395 ? 40.45075 36.72830 45.18565 1.000 21.12599 392 LYS A N 1
ATOM 5709 C CA . LYS A 1 395 ? 40.36484 35.53149 46.01010 1.000 20.59911 392 LYS A CA 1
ATOM 5710 C C . LYS A 1 395 ? 39.13669 34.76400 45.58532 1.000 20.89429 392 LYS A C 1
ATOM 5711 O O . LYS A 1 395 ? 38.04186 35.32270 45.54314 1.000 22.06517 392 LYS A O 1
ATOM 5730 N N . LYS A 1 396 ? 39.32405 33.49452 45.25124 1.000 21.51963 393 LYS A N 1
ATOM 5731 C CA . LYS A 1 396 ? 38.21201 32.63277 44.89707 1.000 21.72753 393 LYS A CA 1
ATOM 5732 C C . LYS A 1 396 ? 37.53062 32.16260 46.17749 1.000 24.04741 393 LYS A C 1
ATOM 5733 O O . LYS A 1 396 ? 38.19941 31.80008 47.13835 1.000 24.67146 393 LYS A O 1
ATOM 5752 N N . LEU A 1 397 ? 36.20055 32.18970 46.18925 1.000 23.99835 394 LEU A N 1
ATOM 5753 C CA . LEU A 1 397 ? 35.43846 31.81465 47.37331 1.000 23.86746 394 LEU A CA 1
ATOM 5754 C C . LEU A 1 397 ? 34.95959 30.37534 47.25172 1.000 31.96364 394 LEU A C 1
ATOM 5755 O O . LEU A 1 397 ? 35.14859 29.73828 46.21083 1.000 29.21776 394 LEU A O 1
#

Secondary structure (DSSP, 8-state):
--EEEEEEEEPPPEETTSTTTTS-HHHHHHHHHHHHHHHHTS-GGG--EEEEE-S--TTS-S-HHHHHHHHTT--TTSEEEEE----HHHHHHHHHHHHHHTTS-SEEEEEEEEEGGG--EEPPSSPPPTT--PPEEHIIIIIIEETTTTEEHHHHHHHHHHHTT--HHHHHHHHHHHHHHHHHHHHHTTTTTTB--EE--EE-S-SGGGG--GGGGGGPPPSS--SS-----TTTB---EEEEEEEEEEEHHHHHHHT---SEEEEEEEEEE--GGGGGGHHHHHHHHHHHHHT--GGG-SEEEE--SBHHHHHHHHHHHT--GGGBSTT--HHHH---HHHHHHHHHHHHHHHSPTT-EEEEEEEETTTEEEEEEEEE-

InterPro domains:
  IPR002155 Thiolase [PIRSF000429] (32-420)
  IPR002155 Thiolase [TIGR01930] (37-418)
  IPR002155 Thiolase [cd00751] (36-420)
  IPR016039 Thiolase-like [G3DSA:3.40.47.10] (26-421)
  IPR016039 Thiolase-like [SSF53901] (34-297)
  IPR016039 Thiolase-like [SSF53901] (300-418)
  IPR020610 Thiolase, active site [PS00099] (402-415)
  IPR020613 Thiolase, conserved site [PS00737] (369-385)
  IPR020615 Thiolase, acyl-enzyme intermediate active site [PS00098] (115-133)
  IPR020616 Thiolase, N-terminal [PF00108] (35-291)
  IPR020617 Thiolase, C-terminal [PF02803] (300-420)